Protein AF-0000000082347746 (afdb_homodimer)

Structure (mmCIF, N/CA/C/O backbone):
data_AF-0000000082347746-model_v1
#
loop_
_entity.id
_entity.type
_entity.pdbx_description
1 polymer 'Isoprenoid synthase domain-containing protein'
#
loop_
_atom_site.group_PDB
_atom_site.id
_atom_site.type_symbol
_atom_site.label_atom_id
_atom_site.label_alt_id
_atom_site.label_comp_id
_atom_site.label_asym_id
_atom_site.label_entity_id
_atom_site.label_seq_id
_atom_site.pdbx_PDB_ins_code
_atom_site.Cartn_x
_atom_site.Cartn_y
_atom_site.Cartn_z
_atom_site.occupancy
_atom_site.B_iso_or_equiv
_atom_site.auth_seq_id
_atom_site.auth_comp_id
_atom_site.auth_asym_id
_atom_site.auth_atom_id
_atom_site.pdbx_PDB_model_num
ATOM 1 N N . MET A 1 1 ? -2.406 -14.945 17.891 1 21.2 1 MET A N 1
ATOM 2 C CA . MET A 1 1 ? -2.887 -13.891 17 1 21.2 1 MET A CA 1
ATOM 3 C C . MET A 1 1 ? -2.102 -12.602 17.219 1 21.2 1 MET A C 1
ATOM 5 O O . MET A 1 1 ? -2.326 -11.891 18.188 1 21.2 1 MET A O 1
ATOM 9 N N . SER A 1 2 ? -0.888 -12.398 16.984 1 25.59 2 SER A N 1
ATOM 10 C CA . SER A 1 2 ? -0.07 -11.281 17.469 1 25.59 2 SER A CA 1
ATOM 11 C C . SER A 1 2 ? -0.588 -9.953 16.922 1 25.59 2 SER A C 1
ATOM 13 O O . SER A 1 2 ? -0.796 -9.797 15.727 1 25.59 2 SER A O 1
ATOM 15 N N . THR A 1 3 ? -1.236 -9.125 17.578 1 33.69 3 THR A N 1
ATOM 16 C CA . THR A 1 3 ? -1.938 -7.855 17.422 1 33.69 3 THR A CA 1
ATOM 17 C C . THR A 1 3 ? -0.976 -6.754 16.984 1 33.69 3 THR A C 1
ATOM 19 O O . THR A 1 3 ? 0.064 -6.543 17.609 1 33.69 3 THR A O 1
ATOM 22 N N . THR A 1 4 ? -0.526 -6.637 15.734 1 43.47 4 THR A N 1
ATOM 23 C CA . THR A 1 4 ? 0.206 -5.477 15.242 1 43.47 4 THR A CA 1
ATOM 24 C C . THR A 1 4 ? -0.078 -4.254 16.109 1 43.47 4 THR A C 1
ATOM 26 O O . THR A 1 4 ? -1.23 -3.836 16.234 1 43.47 4 THR A O 1
ATOM 29 N N . THR A 1 5 ? 0.753 -4.137 17.047 1 52.75 5 THR A N 1
ATOM 30 C CA . THR A 1 5 ? 0.535 -3.045 18 1 52.75 5 THR A CA 1
ATOM 31 C C . THR A 1 5 ? 0.355 -1.721 17.266 1 52.75 5 THR A C 1
ATOM 33 O O . THR A 1 5 ? 1.202 -1.335 16.453 1 52.75 5 THR A O 1
ATOM 36 N N . THR A 1 6 ? -0.858 -1.287 16.922 1 69.25 6 THR A N 1
ATOM 37 C CA . THR A 1 6 ? -1.342 -0.029 16.359 1 69.25 6 THR A CA 1
ATOM 38 C C . THR A 1 6 ? -0.886 1.151 17.219 1 69.25 6 THR A C 1
ATOM 40 O O . THR A 1 6 ? -1.222 2.301 16.922 1 69.25 6 THR A O 1
ATOM 43 N N . THR A 1 7 ? 0.119 0.759 18.156 1 83.88 7 THR A N 1
ATOM 44 C CA . THR A 1 7 ? 0.468 1.888 19 1 83.88 7 THR A CA 1
ATOM 45 C C . THR A 1 7 ? 1.763 2.543 18.531 1 83.88 7 THR A C 1
ATOM 47 O O . THR A 1 7 ? 2.699 1.855 18.125 1 83.88 7 THR A O 1
ATOM 50 N N . THR A 1 8 ? 1.89 3.801 18.672 1 92.38 8 THR A N 1
ATOM 51 C CA . THR A 1 8 ? 3.041 4.574 18.219 1 92.38 8 THR A CA 1
ATOM 52 C C . THR A 1 8 ? 4.262 4.289 19.094 1 92.38 8 THR A C 1
ATOM 54 O O . THR A 1 8 ? 4.129 4.066 20.297 1 92.38 8 THR A O 1
ATOM 57 N N . THR A 1 9 ? 5.426 4.23 18.516 1 91.56 9 THR A N 1
ATOM 58 C CA . THR A 1 9 ? 6.688 4.07 19.234 1 91.56 9 THR A CA 1
ATOM 59 C C . THR A 1 9 ? 7.273 5.426 19.609 1 91.56 9 THR A C 1
ATOM 61 O O . THR A 1 9 ? 8.25 5.504 20.359 1 91.56 9 THR A O 1
ATOM 64 N N . LEU A 1 10 ? 6.695 6.504 19.125 1 96.06 10 LEU A N 1
ATOM 65 C CA . LEU A 1 10 ? 7.184 7.855 19.391 1 96.06 10 LEU A CA 1
ATOM 66 C C . LEU A 1 10 ? 6.723 8.352 20.75 1 96.06 10 LEU A C 1
ATOM 68 O O . LEU A 1 10 ? 5.602 8.062 21.172 1 96.06 10 LEU A O 1
ATOM 72 N N . LEU A 1 11 ? 7.562 9.031 21.391 1 95.94 11 LEU A N 1
ATOM 73 C CA . LEU A 1 11 ? 7.199 9.648 22.672 1 95.94 11 LEU A CA 1
ATOM 74 C C . LEU A 1 11 ? 6.113 10.695 22.484 1 95.94 11 LEU A C 1
ATOM 76 O O . LEU A 1 11 ? 6.207 11.531 21.578 1 95.94 11 LEU A O 1
ATOM 80 N N . THR A 1 12 ? 5.117 10.609 23.312 1 96.75 12 THR A N 1
ATOM 81 C CA . THR A 1 12 ? 4.051 11.609 23.312 1 96.75 12 THR A CA 1
ATOM 82 C C . THR A 1 12 ? 4.098 12.445 24.594 1 96.75 12 THR A C 1
ATOM 84 O O . THR A 1 12 ? 4.242 11.906 25.688 1 96.75 12 THR A O 1
ATOM 87 N N . LYS A 1 13 ? 4.082 13.711 24.422 1 97.56 13 LYS A N 1
ATOM 88 C CA . LYS A 1 13 ? 4.105 14.664 25.531 1 97.56 13 LYS A CA 1
ATOM 89 C C . LYS A 1 13 ? 3.166 15.844 25.25 1 97.56 13 LYS A C 1
ATOM 91 O O . LYS A 1 13 ? 3.012 16.266 24.109 1 97.56 13 LYS A O 1
ATOM 96 N N . CYS A 1 14 ? 2.512 16.328 26.281 1 98.25 14 CYS A N 1
ATOM 97 C CA . CYS A 1 14 ? 1.634 17.484 26.172 1 98.25 14 CYS A CA 1
ATOM 98 C C . CYS A 1 14 ? 2.121 18.625 27.062 1 98.25 14 CYS A C 1
ATOM 100 O O . CYS A 1 14 ? 2.547 18.391 28.203 1 98.25 14 CYS A O 1
ATOM 102 N N . ASN A 1 15 ? 2.109 19.812 26.531 1 98.56 15 ASN A N 1
ATOM 103 C CA . ASN A 1 15 ? 2.477 20.969 27.344 1 98.56 15 ASN A CA 1
ATOM 104 C C . ASN A 1 15 ? 1.616 21.062 28.609 1 98.56 15 ASN 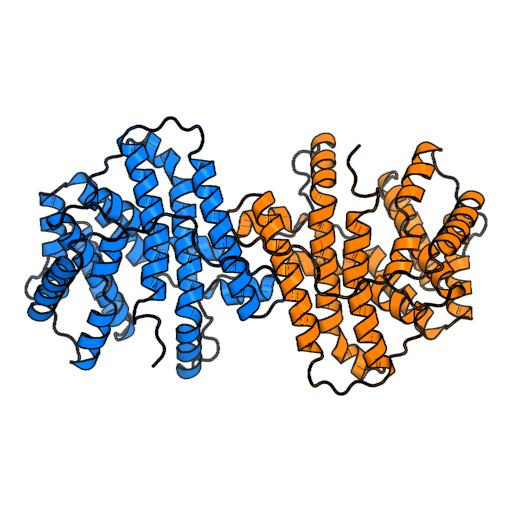A C 1
ATOM 106 O O . ASN A 1 15 ? 0.387 21.031 28.516 1 98.56 15 ASN A O 1
ATOM 110 N N . PRO A 1 16 ? 2.199 21.203 29.734 1 97.62 16 PRO A N 1
ATOM 111 C CA . PRO A 1 16 ? 1.415 21.25 30.969 1 97.62 16 PRO A CA 1
ATOM 112 C C . PRO A 1 16 ? 0.477 22.453 31.031 1 97.62 16 PRO A C 1
ATOM 114 O O . PRO A 1 16 ? -0.492 22.438 31.797 1 97.62 16 PRO A O 1
ATOM 117 N N . LEU A 1 17 ? 0.665 23.406 30.219 1 97.31 17 LEU A N 1
ATOM 118 C CA . LEU A 1 17 ? -0.142 24.625 30.25 1 97.31 17 LEU A CA 1
ATOM 119 C C . LEU A 1 17 ? -1.276 24.547 29.234 1 97.31 17 LEU A C 1
ATOM 121 O O . LEU A 1 17 ? -1.939 25.547 28.953 1 97.31 17 LEU A O 1
ATOM 125 N N . ALA A 1 18 ? -1.561 23.375 28.719 1 97.88 18 ALA A N 1
ATOM 126 C CA . ALA A 1 18 ? -2.564 23.172 27.688 1 97.88 18 ALA A CA 1
ATOM 127 C C . ALA A 1 18 ? -3.93 23.688 28.125 1 97.88 18 ALA A C 1
ATOM 129 O O . ALA A 1 18 ? -4.625 24.359 27.359 1 97.88 18 ALA A O 1
ATOM 130 N N . PRO A 1 19 ? -4.371 23.5 29.391 1 97.38 19 PRO A N 1
ATOM 131 C CA . PRO A 1 19 ? -5.672 24.031 29.812 1 97.38 19 PRO A CA 1
ATOM 132 C C . PRO A 1 19 ? -5.723 25.547 29.797 1 97.38 19 PRO A C 1
ATOM 134 O O . PRO A 1 19 ? -6.715 26.141 29.344 1 97.38 19 PRO A O 1
ATOM 137 N N . GLN A 1 20 ? -4.688 26.141 30.266 1 98.12 20 GLN A N 1
ATOM 138 C CA . GLN A 1 20 ? -4.609 27.609 30.234 1 98.12 20 GLN A CA 1
ATOM 139 C C . GLN A 1 20 ? -4.602 28.125 28.797 1 98.12 20 GLN A C 1
ATOM 141 O O . GLN A 1 20 ? -5.23 29.141 28.5 1 98.12 20 GLN A O 1
ATOM 146 N N . LEU A 1 21 ? -3.842 27.469 27.969 1 98.44 21 LEU A N 1
ATOM 147 C CA . LEU A 1 21 ? -3.787 27.828 26.547 1 98.44 21 LEU A CA 1
ATOM 148 C C . LEU A 1 21 ? -5.18 27.797 25.938 1 98.44 21 LEU A C 1
ATOM 150 O O . LEU A 1 21 ? -5.578 28.734 25.234 1 98.44 21 LEU A O 1
ATOM 154 N N . THR A 1 22 ? -5.93 26.75 26.156 1 98 22 THR A N 1
ATOM 155 C CA . THR A 1 22 ? -7.27 26.562 25.609 1 98 22 THR A CA 1
ATOM 156 C C . THR A 1 22 ? -8.203 27.672 26.094 1 98 22 THR A C 1
ATOM 158 O O . THR A 1 22 ? -8.93 28.266 25.297 1 98 22 THR A O 1
ATOM 161 N N . GLU A 1 23 ? -8.141 27.953 27.312 1 97.75 23 GLU A N 1
ATOM 162 C CA . GLU A 1 23 ? -8.984 29 27.891 1 97.75 23 GLU A CA 1
ATOM 163 C C . GLU A 1 23 ? -8.68 30.359 27.266 1 97.75 23 GLU A C 1
ATOM 165 O O . GLU A 1 23 ? -9.602 31.094 26.891 1 97.75 23 GLU A O 1
ATOM 170 N N . THR A 1 24 ? -7.418 30.641 27.172 1 97.94 24 THR A N 1
ATOM 171 C CA . THR A 1 24 ? -6.992 31.938 26.641 1 97.94 24 THR A CA 1
ATOM 172 C C . THR A 1 24 ? -7.453 32.094 25.188 1 97.94 24 THR A C 1
ATOM 174 O O . THR A 1 24 ? -8.039 33.125 24.828 1 97.94 24 THR A O 1
ATOM 177 N N . VAL A 1 25 ? -7.238 31.125 24.375 1 98.19 25 VAL A N 1
ATOM 178 C CA . VAL A 1 25 ? -7.539 31.188 22.953 1 98.19 25 VAL A CA 1
ATOM 179 C C . VAL A 1 25 ? -9.047 31.203 22.734 1 98.19 25 VAL A C 1
ATOM 181 O O . VAL A 1 25 ? -9.57 32 21.953 1 98.19 25 VAL A O 1
ATOM 184 N N . HIS A 1 26 ? -9.789 30.391 23.469 1 97.56 26 HIS A N 1
ATOM 185 C CA . HIS A 1 26 ? -11.242 30.312 23.312 1 97.56 26 HIS A CA 1
ATOM 186 C C . HIS A 1 26 ? -11.914 31.594 23.766 1 97.56 26 HIS A C 1
ATOM 188 O O . HIS A 1 26 ? -12.883 32.062 23.156 1 97.56 26 HIS A O 1
ATOM 194 N N . THR A 1 27 ? -11.438 32.125 24.828 1 97.88 27 THR A N 1
ATOM 195 C CA . THR A 1 27 ? -12 33.375 25.328 1 97.88 27 THR A CA 1
ATOM 196 C C . THR A 1 27 ? -11.828 34.5 24.297 1 97.88 27 THR A C 1
ATOM 198 O O . THR A 1 27 ? -12.758 35.25 24.047 1 97.88 27 THR A O 1
ATOM 201 N N . TYR A 1 28 ? -10.688 34.594 23.781 1 97.81 28 TYR A N 1
ATOM 202 C CA . TYR A 1 28 ? -10.438 35.625 22.781 1 97.81 28 TYR A CA 1
ATOM 203 C C . TYR A 1 28 ? -11.352 35.406 21.562 1 97.81 28 TYR A C 1
ATOM 205 O O . TYR A 1 28 ? -11.93 36.375 21.062 1 97.81 28 TYR A O 1
ATOM 213 N N . LEU A 1 29 ? -11.469 34.188 21.078 1 97.25 29 LEU A N 1
ATOM 214 C CA . LEU A 1 29 ? -12.297 33.906 19.906 1 97.25 29 LEU A CA 1
ATOM 215 C C . LEU A 1 29 ? -13.766 34.188 20.203 1 97.25 29 LEU A C 1
ATOM 217 O O . LEU A 1 29 ? -14.484 34.719 19.344 1 97.25 29 LEU A O 1
ATOM 221 N N . ASP A 1 30 ? -14.133 33.812 21.344 1 96 30 ASP A N 1
ATOM 222 C CA . ASP A 1 30 ? -15.523 34.031 21.734 1 96 30 ASP A CA 1
ATOM 223 C C . ASP A 1 30 ? -15.875 35.5 21.734 1 96 30 ASP A C 1
ATOM 225 O O . ASP A 1 30 ? -17 35.875 21.375 1 96 30 ASP A O 1
ATOM 229 N N . LYS A 1 31 ? -14.953 36.344 22.031 1 96.25 31 LYS A N 1
ATOM 230 C CA . LYS A 1 31 ? -15.156 37.781 22.094 1 96.25 31 LYS A CA 1
ATOM 231 C C . LYS A 1 31 ? -15.047 38.406 20.719 1 96.25 31 LYS A C 1
ATOM 233 O O . LYS A 1 31 ? -15.648 39.438 20.453 1 96.25 31 LYS A O 1
ATOM 238 N N . THR A 1 32 ? -14.305 37.844 19.922 1 96.12 32 THR A N 1
ATOM 239 C CA . THR A 1 32 ? -13.922 38.5 18.688 1 96.12 32 THR A CA 1
ATOM 240 C C . THR A 1 32 ? -14.703 37.969 17.5 1 96.12 32 THR A C 1
ATOM 242 O O . THR A 1 32 ? -15.07 38.688 16.578 1 96.12 32 THR A O 1
ATOM 245 N N . TRP A 1 33 ? -14.961 36.625 17.438 1 93.19 33 TRP A N 1
ATOM 246 C CA . TRP A 1 33 ? -15.625 35.969 16.328 1 93.19 33 TRP A CA 1
ATOM 247 C C . TRP A 1 33 ? -17.109 35.75 16.625 1 93.19 33 TRP A C 1
ATOM 249 O O . TRP A 1 33 ? -17.469 35.375 17.734 1 93.19 33 TRP A O 1
ATOM 259 N N . SER A 1 34 ? -17.891 36.031 15.578 1 90.38 34 SER A N 1
ATOM 260 C CA . SER A 1 34 ? -19.328 35.781 15.703 1 90.38 34 SER A CA 1
ATOM 261 C C . SER A 1 34 ? -19.688 34.438 15.078 1 90.38 34 SER A C 1
ATOM 263 O O . SER A 1 34 ? -19.953 34.344 13.875 1 90.38 34 SER A O 1
ATOM 265 N N . PHE A 1 35 ? -19.781 33.438 15.898 1 89.94 35 PHE A N 1
ATOM 266 C CA . PHE A 1 35 ? -20.203 32.094 15.438 1 89.94 35 PHE A CA 1
ATOM 267 C C . PHE A 1 35 ? -21.672 32.125 14.984 1 89.94 35 PHE A C 1
ATOM 269 O O . PHE A 1 35 ? -22.484 32.875 15.547 1 89.94 35 PHE A O 1
ATOM 276 N N . SER A 1 36 ? -22 31.359 14.023 1 86.5 36 SER A N 1
ATOM 277 C CA . SER A 1 36 ? -23.328 31.359 13.422 1 86.5 36 SER A CA 1
ATOM 278 C C . SER A 1 36 ? -24.391 30.875 14.398 1 86.5 36 SER A C 1
ATOM 280 O O . SER A 1 36 ? -25.562 31.234 14.281 1 86.5 36 SER A O 1
ATOM 282 N N . SER A 1 37 ? -23.953 29.984 15.32 1 89.81 37 SER A N 1
ATOM 283 C CA . SER A 1 37 ? -24.859 29.469 16.344 1 89.81 37 SER A CA 1
ATOM 284 C C . SER A 1 37 ? -24.094 29.016 17.578 1 89.81 37 SER A C 1
ATOM 286 O O . SER A 1 37 ? -22.891 28.781 17.516 1 89.81 37 SER A O 1
ATOM 288 N N . ALA A 1 38 ? -24.781 28.906 18.625 1 92.38 38 ALA A N 1
ATOM 289 C CA . ALA A 1 38 ? -24.188 28.406 19.859 1 92.38 38 ALA A CA 1
ATOM 290 C C . ALA A 1 38 ? -23.719 26.969 19.703 1 92.38 38 ALA A C 1
ATOM 292 O O . ALA A 1 38 ? -22.703 26.578 20.266 1 92.38 38 ALA A O 1
ATOM 293 N N . ASN A 1 39 ? -24.5 26.281 18.938 1 89.94 39 ASN A N 1
ATOM 294 C CA . ASN A 1 39 ? -24.141 24.891 18.688 1 89.94 39 ASN A CA 1
ATOM 295 C C . ASN A 1 39 ? -22.859 24.766 17.891 1 89.94 39 ASN A C 1
ATOM 297 O O . ASN A 1 39 ? -22.016 23.922 18.188 1 89.94 39 ASN A O 1
ATOM 301 N N . TYR A 1 40 ? -22.781 25.562 16.984 1 87.75 40 TYR A N 1
ATOM 302 C CA . TYR A 1 40 ? -21.562 25.547 16.172 1 87.75 40 TYR A CA 1
ATOM 303 C C . TYR A 1 40 ? -20.359 25.969 16.984 1 87.75 40 TYR A C 1
ATOM 305 O O . TYR A 1 40 ? -19.266 25.391 16.844 1 87.75 40 TYR A O 1
ATOM 313 N N . LYS A 1 41 ? -20.562 27 17.75 1 92.56 41 LYS A N 1
ATOM 314 C CA . LYS A 1 41 ? -19.484 27.453 18.641 1 92.56 41 LYS A CA 1
ATOM 315 C C . LYS A 1 41 ? -19 26.328 19.547 1 92.56 41 LYS A C 1
ATOM 317 O O . LYS A 1 41 ? -17.797 26.078 19.641 1 92.56 41 LYS A O 1
ATOM 322 N N . SER A 1 42 ? -19.922 25.719 20.125 1 92.94 42 SER A N 1
ATOM 323 C CA . SER A 1 42 ? -19.594 24.625 21.047 1 92.94 42 SER A CA 1
ATOM 324 C C . SER A 1 42 ? -18.875 23.5 20.312 1 92.94 42 SER A C 1
ATOM 326 O O . SER A 1 42 ? -17.891 22.953 20.828 1 92.94 42 SER A O 1
ATOM 328 N N . ALA A 1 43 ? -19.312 23.156 19.188 1 90.25 43 ALA A N 1
ATOM 329 C CA . ALA A 1 43 ? -18.688 22.094 18.391 1 90.25 43 ALA A CA 1
ATOM 330 C C . ALA A 1 43 ? -17.266 22.469 18 1 90.25 43 ALA A C 1
ATOM 332 O O . ALA A 1 43 ? -16.359 21.625 18.031 1 90.25 43 ALA A O 1
ATOM 333 N N . PHE A 1 44 ? -17.125 23.688 17.625 1 92.69 44 PHE A N 1
ATOM 334 C CA . PHE A 1 44 ? -15.805 24.156 17.234 1 92.69 44 PHE A CA 1
ATOM 335 C C . PHE A 1 44 ? -14.836 24.094 18.406 1 92.69 44 PHE A C 1
ATOM 337 O O . PHE A 1 44 ? -13.711 23.625 18.266 1 92.69 44 PHE A O 1
ATOM 344 N N . PHE A 1 45 ? -15.219 24.578 19.516 1 95.12 45 PHE A N 1
ATOM 345 C CA . PHE A 1 45 ? -14.367 24.609 20.703 1 95.12 45 PHE A CA 1
ATOM 346 C C . PHE A 1 45 ? -14.055 23.188 21.156 1 95.12 45 PHE A C 1
ATOM 348 O O . PHE A 1 45 ? -12.969 22.922 21.672 1 95.12 45 PHE A O 1
ATOM 355 N N . GLU A 1 46 ? -14.891 22.312 20.922 1 93.62 46 GLU A N 1
ATOM 356 C CA . GLU A 1 46 ? -14.703 20.922 21.328 1 93.62 46 GLU A CA 1
ATOM 357 C C . GLU A 1 46 ? -13.633 20.234 20.484 1 93.62 46 GLU A C 1
ATOM 359 O O . GLU A 1 46 ? -13.047 19.234 20.906 1 93.62 46 GLU A O 1
ATOM 364 N N . MET A 1 47 ? -13.398 20.75 19.359 1 93.62 47 MET A N 1
ATOM 365 C CA . MET A 1 47 ? -12.305 20.219 18.562 1 93.62 47 MET A CA 1
ATOM 366 C C . MET A 1 47 ? -10.969 20.391 19.266 1 93.62 47 MET A C 1
ATOM 368 O O . MET A 1 47 ? -10.031 19.625 19.031 1 93.62 47 MET A O 1
ATOM 372 N N . ASP A 1 48 ? -10.812 21.469 20.016 1 95.19 48 ASP A N 1
ATOM 373 C CA . ASP A 1 48 ? -9.695 21.719 20.922 1 95.19 48 ASP A CA 1
ATOM 374 C C . ASP A 1 48 ? -8.383 21.828 20.156 1 95.19 48 ASP A C 1
ATOM 376 O O . ASP A 1 48 ? -7.41 21.141 20.484 1 95.19 48 ASP A O 1
ATOM 380 N N . PHE A 1 49 ? -8.281 22.766 19.219 1 96.88 49 PHE A N 1
ATOM 381 C CA . PHE A 1 49 ? -7.082 23.016 18.422 1 96.88 49 PHE A CA 1
ATOM 382 C C . PHE A 1 49 ? -5.93 23.469 19.312 1 96.88 49 PHE A C 1
ATOM 384 O O . PHE A 1 49 ? -4.773 23.125 19.062 1 96.88 49 PHE A O 1
ATOM 391 N N . PRO A 1 50 ? -6.207 24.203 20.359 1 98 50 PRO A N 1
ATOM 392 C CA . PRO A 1 50 ? -5.094 24.578 21.219 1 98 50 PRO A CA 1
ATOM 393 C C . PRO A 1 50 ? -4.387 23.359 21.828 1 98 50 PRO A C 1
ATOM 395 O O . PRO A 1 50 ? -3.158 23.359 21.953 1 98 50 PRO A O 1
ATOM 398 N N . ARG A 1 51 ? -5.133 22.359 22.156 1 97.69 51 ARG A N 1
ATOM 399 C CA . ARG A 1 51 ? -4.512 21.141 22.672 1 97.69 51 ARG A CA 1
ATOM 400 C C . ARG A 1 51 ? -3.643 20.469 21.609 1 97.69 51 ARG A C 1
ATOM 402 O O . ARG A 1 51 ? -2.602 19.891 21.922 1 97.69 51 ARG A O 1
ATOM 409 N N . LEU A 1 52 ? -4.07 20.531 20.406 1 98.12 52 LEU A N 1
ATOM 410 C CA . LEU A 1 52 ? -3.246 20.016 19.328 1 98.12 52 LEU A CA 1
ATOM 411 C C . LEU A 1 52 ? -1.856 20.656 19.359 1 98.12 52 LEU A C 1
ATOM 413 O O . LEU A 1 52 ? -0.849 19.938 19.281 1 98.12 52 LEU A O 1
ATOM 417 N N . LEU A 1 53 ? -1.799 21.969 19.5 1 98.38 53 LEU A N 1
ATOM 418 C CA . LEU A 1 53 ? -0.511 22.656 19.5 1 98.38 53 LEU A CA 1
ATOM 419 C C . LEU A 1 53 ? 0.28 22.312 20.766 1 98.38 53 LEU A C 1
ATOM 421 O O . LEU A 1 53 ? 1.511 22.25 20.719 1 98.38 53 LEU A O 1
ATOM 425 N N . ALA A 1 54 ? -0.45 22.125 21.844 1 98.62 54 ALA A N 1
ATOM 426 C CA . ALA A 1 54 ? 0.222 21.734 23.078 1 98.62 54 ALA A CA 1
ATOM 427 C C . ALA A 1 54 ? 0.864 20.359 22.953 1 98.62 54 ALA A C 1
ATOM 429 O O . ALA A 1 54 ? 1.861 20.062 23.609 1 98.62 54 ALA A O 1
ATOM 430 N N . LEU A 1 55 ? 0.311 19.547 22.109 1 98.62 55 LEU A N 1
ATOM 431 C CA . LEU A 1 55 ? 0.863 18.234 21.844 1 98.62 55 LEU A CA 1
ATOM 432 C C . LEU A 1 55 ? 2.01 18.312 20.844 1 98.62 55 LEU A C 1
ATOM 434 O O . LEU A 1 55 ? 2.982 17.562 20.938 1 98.62 55 LEU A O 1
ATOM 438 N N . PHE A 1 56 ? 1.89 19.25 19.891 1 98.69 56 PHE A N 1
ATOM 439 C CA . PHE A 1 56 ? 2.941 19.453 18.891 1 98.69 56 PHE A CA 1
ATOM 440 C C . PHE A 1 56 ? 4.188 20.047 19.547 1 98.69 56 PHE A C 1
ATOM 442 O O . PHE A 1 56 ? 5.312 19.672 19.188 1 98.69 56 PHE A O 1
ATOM 449 N N . CYS A 1 57 ? 3.975 20.938 20.516 1 98.62 57 CYS A N 1
ATOM 450 C CA . CYS A 1 57 ? 5.055 21.688 21.156 1 98.62 57 CYS A CA 1
ATOM 451 C C . CYS A 1 57 ? 4.973 21.562 22.672 1 98.62 57 CYS A C 1
ATOM 453 O O . CYS A 1 57 ? 4.75 22.562 23.375 1 98.62 57 CYS A O 1
ATOM 455 N N . PRO 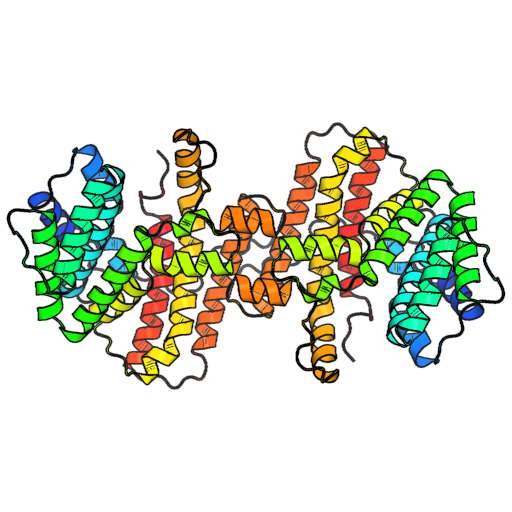A 1 58 ? 5.312 20.406 23.156 1 98.5 58 PRO A N 1
ATOM 456 C CA . PRO A 1 58 ? 5.121 20.172 24.578 1 98.5 58 PRO A CA 1
ATOM 457 C C . PRO A 1 58 ? 6.047 21.016 25.453 1 98.5 58 PRO A C 1
ATOM 459 O O . PRO A 1 58 ? 5.82 21.156 26.656 1 98.5 58 PRO A O 1
ATOM 462 N N . GLU A 1 59 ? 7 21.609 24.844 1 96.5 59 GLU A N 1
ATOM 463 C CA . GLU A 1 59 ? 7.961 22.375 25.625 1 96.5 59 GLU A CA 1
ATOM 464 C C . GLU A 1 59 ? 7.941 23.844 25.25 1 96.5 59 GLU A C 1
ATOM 466 O O . GLU A 1 59 ? 8.781 24.625 25.703 1 96.5 59 GLU A O 1
ATOM 471 N N . GLY A 1 60 ? 7.031 24.266 24.391 1 97.25 60 GLY A N 1
ATOM 472 C CA . GLY A 1 60 ? 6.977 25.641 23.891 1 97.25 60 GLY A CA 1
ATOM 473 C C . GLY A 1 60 ? 6.5 26.625 24.938 1 97.25 60 GLY A C 1
ATOM 474 O O . GLY A 1 60 ? 5.688 26.297 25.797 1 97.25 60 GLY A O 1
ATOM 475 N N . PRO A 1 61 ? 7.027 27.812 24.875 1 97.06 61 PRO A N 1
ATOM 476 C CA . PRO A 1 61 ? 6.535 28.844 25.797 1 97.06 61 PRO A CA 1
ATOM 477 C C . PRO A 1 61 ? 5.094 29.25 25.5 1 97.06 61 PRO A C 1
ATOM 479 O O . PRO A 1 61 ? 4.672 29.266 24.344 1 97.06 61 PRO A O 1
ATOM 482 N N . LEU A 1 62 ? 4.363 29.656 26.516 1 96.75 62 LEU A N 1
ATOM 483 C CA . LEU A 1 62 ? 2.928 29.906 26.438 1 96.75 62 LEU A CA 1
ATOM 484 C C . LEU A 1 62 ? 2.613 31.016 25.453 1 96.75 62 LEU A C 1
ATOM 486 O O . LEU A 1 62 ? 1.639 30.922 24.688 1 96.75 62 LEU A O 1
ATOM 490 N N . ASP A 1 63 ? 3.379 32.062 25.484 1 95.81 63 ASP A N 1
ATOM 491 C CA . ASP A 1 63 ? 3.072 33.219 24.625 1 95.81 63 ASP A CA 1
ATOM 492 C C . ASP A 1 63 ? 3.139 32.844 23.156 1 95.81 63 ASP A C 1
ATOM 494 O O . ASP A 1 63 ? 2.283 33.25 22.359 1 95.81 63 ASP A O 1
ATOM 498 N N . ARG A 1 64 ? 4.102 32 22.75 1 97.88 64 ARG A N 1
ATOM 499 C CA . ARG A 1 64 ? 4.215 31.547 21.359 1 97.88 64 ARG A CA 1
ATOM 500 C C . ARG A 1 64 ? 3.16 30.484 21.047 1 97.88 64 ARG A C 1
ATOM 502 O O . ARG A 1 64 ? 2.637 30.453 19.922 1 97.88 64 ARG A O 1
ATOM 509 N N . LEU A 1 65 ? 2.854 29.672 22 1 98.62 65 LEU A N 1
ATOM 510 C CA . LEU A 1 65 ? 1.781 28.703 21.828 1 98.62 65 LEU A CA 1
ATOM 511 C C . LEU A 1 65 ? 0.453 29.391 21.562 1 98.62 65 LEU A C 1
ATOM 513 O O . LEU A 1 65 ? -0.341 28.922 20.734 1 98.62 65 LEU A O 1
ATOM 517 N N . GLU A 1 66 ? 0.217 30.5 22.234 1 98.19 66 GLU A N 1
ATOM 518 C CA . GLU A 1 66 ? -1.047 31.203 22.094 1 98.19 66 GLU A CA 1
ATOM 519 C C . GLU A 1 66 ? -1.231 31.719 20.672 1 98.19 66 GLU A C 1
ATOM 521 O O . GLU A 1 66 ? -2.291 31.531 20.062 1 98.19 66 GLU A O 1
ATOM 526 N N . SER A 1 67 ? -0.197 32.406 20.156 1 98.06 67 SER A N 1
ATOM 527 C CA . SER A 1 67 ? -0.292 32.938 18.781 1 98.06 67 SER A CA 1
ATOM 528 C C . SER A 1 67 ? -0.422 31.781 17.781 1 98.06 67 SER A C 1
ATOM 530 O O . SER A 1 67 ? -1.198 31.891 16.828 1 98.06 67 SER A O 1
ATOM 532 N N . ALA A 1 68 ? 0.324 30.719 18.016 1 98.56 68 ALA A N 1
ATOM 533 C CA . ALA A 1 68 ? 0.281 29.578 17.109 1 98.56 68 ALA A CA 1
ATOM 534 C C . ALA A 1 68 ? -1.085 28.891 17.156 1 98.56 68 ALA A C 1
ATOM 536 O O . ALA A 1 68 ? -1.652 28.562 16.109 1 98.56 68 ALA A O 1
ATOM 537 N N . ALA A 1 69 ? -1.587 28.688 18.328 1 98.56 69 ALA A N 1
ATOM 538 C CA . ALA A 1 69 ? -2.889 28.047 18.484 1 98.56 69 ALA A CA 1
ATOM 539 C C . ALA A 1 69 ? -3.998 28.875 17.859 1 98.56 69 ALA A C 1
ATOM 541 O O . ALA A 1 69 ? -4.922 28.344 17.25 1 98.56 69 ALA A O 1
ATOM 542 N N . LEU A 1 70 ? -3.928 30.172 18.078 1 98.19 70 LEU A N 1
ATOM 543 C CA . LEU A 1 70 ? -4.91 31.062 17.469 1 98.19 70 LEU A CA 1
ATOM 544 C C . LEU A 1 70 ? -4.871 30.969 15.945 1 98.19 70 LEU A C 1
ATOM 546 O O . LEU A 1 70 ? -5.914 31.016 15.289 1 98.19 70 LEU A O 1
ATOM 550 N N . PHE A 1 71 ? -3.682 30.875 15.414 1 98.12 71 PHE A N 1
ATOM 551 C CA . PHE A 1 71 ? -3.543 30.734 13.969 1 98.12 71 PHE A CA 1
ATOM 552 C C . PHE A 1 71 ? -4.195 29.438 13.484 1 98.12 71 PHE A C 1
ATOM 554 O O . PHE A 1 71 ? -4.926 29.438 12.492 1 98.12 71 PHE A O 1
ATOM 561 N N . VAL A 1 72 ? -3.979 28.344 14.172 1 97.62 72 VAL A N 1
ATOM 562 C CA . VAL A 1 72 ? -4.578 27.078 13.812 1 97.62 72 VAL A CA 1
ATOM 563 C C . VAL A 1 72 ? -6.102 27.172 13.906 1 97.62 72 VAL A C 1
ATOM 565 O O . VAL A 1 72 ? -6.82 26.688 13.031 1 97.62 72 VAL A O 1
ATOM 568 N N . CYS A 1 73 ? -6.605 27.828 14.922 1 96.75 73 CYS A N 1
ATOM 569 C CA . CYS A 1 73 ? -8.047 28.031 15.055 1 96.75 73 CYS A CA 1
ATOM 570 C C . CYS A 1 73 ? -8.594 28.828 13.883 1 96.75 73 CYS A C 1
ATOM 572 O O . CYS A 1 73 ? -9.672 28.531 13.375 1 96.75 73 CYS A O 1
ATOM 574 N N . LEU A 1 74 ? -7.859 29.828 13.523 1 95.5 74 LEU A N 1
ATOM 575 C CA . LEU A 1 74 ? -8.289 30.656 12.398 1 95.5 74 LEU A CA 1
ATOM 576 C C . LEU A 1 74 ? -8.406 29.812 11.133 1 95.5 74 LEU A C 1
ATOM 578 O O . LEU A 1 74 ? -9.352 29.969 10.359 1 95.5 74 LEU A O 1
ATOM 582 N N . THR A 1 75 ? -7.406 28.922 10.898 1 93.06 75 THR A N 1
ATOM 583 C CA . THR A 1 75 ? -7.484 28.047 9.727 1 93.06 75 THR A CA 1
ATOM 584 C C . THR A 1 75 ? -8.711 27.156 9.797 1 93.06 75 THR A C 1
ATOM 586 O O . THR A 1 75 ? -9.344 26.859 8.773 1 93.06 75 THR A O 1
ATOM 589 N N . GLY A 1 76 ? -9.062 26.719 10.977 1 90.69 76 GLY A N 1
ATOM 590 C CA . GLY A 1 76 ? -10.273 25.938 11.172 1 90.69 76 GLY A CA 1
ATOM 591 C C . GLY A 1 76 ? -11.547 26.719 10.875 1 90.69 76 GLY A C 1
ATOM 592 O O . GLY A 1 76 ? -12.461 26.203 10.234 1 90.69 76 GLY A O 1
ATOM 593 N N . ILE A 1 77 ? -11.562 27.891 11.344 1 88.62 77 ILE A N 1
ATOM 594 C CA . ILE A 1 77 ? -12.703 28.766 11.109 1 88.62 77 ILE A CA 1
ATOM 595 C C . ILE A 1 77 ? -12.875 29 9.609 1 88.62 77 ILE A C 1
ATOM 597 O O . ILE A 1 77 ? -13.984 28.906 9.078 1 88.62 77 ILE A O 1
ATOM 601 N N . LEU A 1 78 ? -11.805 29.266 8.961 1 86.31 78 LEU A N 1
ATOM 602 C CA . LEU A 1 78 ? -11.836 29.516 7.523 1 86.31 78 LEU A CA 1
ATOM 603 C C . LEU A 1 78 ? -12.312 28.281 6.762 1 86.31 78 LEU A C 1
ATOM 605 O O . LEU A 1 78 ? -13.102 28.406 5.828 1 86.31 78 LEU A O 1
ATOM 609 N N . ASP A 1 79 ? -11.836 27.141 7.141 1 78.56 79 ASP A N 1
ATOM 610 C CA . ASP A 1 79 ? -12.25 25.891 6.516 1 78.56 79 ASP A CA 1
ATOM 611 C C . ASP A 1 79 ? -13.75 25.672 6.668 1 78.56 79 ASP A C 1
ATOM 613 O O . ASP A 1 79 ? -14.438 25.312 5.703 1 78.56 79 ASP A O 1
ATOM 617 N N . ASP A 1 80 ? -14.25 25.906 7.723 1 75.06 80 ASP A N 1
ATOM 618 C CA . ASP A 1 80 ? -15.664 25.719 8 1 75.06 80 ASP A CA 1
ATOM 619 C C . ASP A 1 80 ? -16.516 26.812 7.348 1 75.06 80 ASP A C 1
ATOM 621 O O . ASP A 1 80 ? -17.578 26.531 6.793 1 75.06 80 ASP A O 1
ATOM 625 N N . ALA A 1 81 ? -15.984 27.984 7.516 1 71.31 81 ALA A N 1
ATOM 626 C CA . ALA A 1 81 ? -16.719 29.109 6.953 1 71.31 81 ALA A CA 1
ATOM 627 C C . ALA A 1 81 ? -16.797 29.016 5.434 1 71.31 81 ALA A C 1
ATOM 629 O O . ALA A 1 81 ? -17.859 29.25 4.848 1 71.31 81 ALA A O 1
ATOM 630 N N . PHE A 1 82 ? -15.703 28.625 4.855 1 70.69 82 PHE A N 1
ATOM 631 C CA . PHE A 1 82 ? -15.656 28.547 3.4 1 70.69 82 PHE A CA 1
ATOM 632 C C . PHE A 1 82 ? -16.578 27.438 2.887 1 70.69 82 PHE A C 1
ATOM 634 O O . PHE A 1 82 ? -17.125 27.547 1.789 1 70.69 82 PHE A O 1
ATOM 641 N N . SER A 1 83 ? -16.75 26.438 3.766 1 68.62 83 SER A N 1
ATOM 642 C CA . SER A 1 83 ? -17.625 25.344 3.352 1 68.62 83 SER A CA 1
ATOM 643 C C . SER A 1 83 ? -19.094 25.781 3.346 1 68.62 83 SER A C 1
ATOM 645 O O . SER A 1 83 ? -19.922 25.156 2.674 1 68.62 83 SER A O 1
ATOM 647 N N . GLN A 1 84 ? -19.375 26.875 4.039 1 69.12 84 GLN A N 1
ATOM 648 C CA . GLN A 1 84 ? -20.75 27.328 4.18 1 69.12 84 GLN A CA 1
ATOM 649 C C . GLN A 1 84 ? -21.016 28.531 3.279 1 69.12 84 GLN A C 1
ATOM 651 O O . GLN A 1 84 ? -22.141 29.031 3.219 1 69.12 84 GLN A O 1
ATOM 656 N N . MET A 1 85 ? -20.016 28.938 2.623 1 71.75 85 MET A N 1
ATOM 657 C CA . MET A 1 85 ? -20.109 30.109 1.766 1 71.75 85 MET A CA 1
ATOM 658 C C . MET A 1 85 ? -20.078 29.719 0.293 1 71.75 85 MET A C 1
ATOM 660 O O . MET A 1 85 ? -19.688 28.609 -0.047 1 71.75 85 MET A O 1
ATOM 664 N N . SER A 1 86 ? -20.641 30.719 -0.404 1 69.88 86 SER A N 1
ATOM 665 C CA . SER A 1 86 ? -20.5 30.5 -1.841 1 69.88 86 SER A CA 1
ATOM 666 C C . SER A 1 86 ? -19.031 30.531 -2.266 1 69.88 86 SER A C 1
ATOM 668 O O . SER A 1 86 ? -18.188 31.125 -1.578 1 69.88 86 SER A O 1
ATOM 670 N N . ILE A 1 87 ? -18.734 29.953 -3.295 1 70.38 87 ILE A N 1
ATOM 671 C CA . ILE A 1 87 ? -17.375 29.844 -3.809 1 70.38 87 ILE A CA 1
ATOM 672 C C . ILE A 1 87 ? -16.812 31.25 -4.098 1 70.38 87 ILE A C 1
ATOM 674 O O . ILE A 1 87 ? -15.719 31.594 -3.658 1 70.38 87 ILE A O 1
ATOM 678 N N . PRO A 1 88 ? -17.609 32.094 -4.703 1 75.12 88 PRO A N 1
ATOM 679 C CA . PRO A 1 88 ? -17.078 33.438 -4.965 1 75.12 88 PRO A CA 1
ATOM 680 C C . PRO A 1 88 ? -16.781 34.219 -3.682 1 75.12 88 PRO A C 1
ATOM 682 O O . PRO A 1 88 ? -15.766 34.906 -3.592 1 75.12 88 PRO A O 1
ATOM 685 N N . ALA A 1 89 ? -17.594 34.094 -2.76 1 77.12 89 ALA A N 1
ATOM 686 C CA . ALA A 1 89 ? -17.422 34.812 -1.497 1 77.12 89 ALA A CA 1
ATOM 687 C C . ALA A 1 89 ? -16.203 34.312 -0.746 1 77.12 89 ALA A C 1
ATOM 689 O O . ALA A 1 89 ? -15.414 35.094 -0.209 1 77.12 89 ALA A O 1
ATOM 690 N N . SER A 1 90 ? -16.172 33.031 -0.732 1 77.5 90 SER A N 1
ATOM 691 C CA . SER A 1 90 ? -15.031 32.438 -0.057 1 77.5 90 SER A CA 1
ATOM 692 C C . SER A 1 90 ? -13.727 32.844 -0.737 1 77.5 90 SER A C 1
ATOM 694 O O . SER A 1 90 ? -12.711 33.062 -0.068 1 77.5 90 SER A O 1
ATOM 696 N N . ARG A 1 91 ? -13.695 32.938 -1.965 1 77.5 91 ARG A N 1
ATOM 697 C CA . ARG A 1 91 ? -12.516 33.312 -2.727 1 77.5 91 ARG A CA 1
ATOM 698 C C . ARG A 1 91 ? -12.102 34.75 -2.422 1 77.5 91 ARG A C 1
ATOM 700 O O . ARG A 1 91 ? -10.906 35.062 -2.354 1 77.5 91 ARG A O 1
ATOM 707 N N . GLU A 1 92 ? -13.062 35.562 -2.369 1 83.69 92 GLU A N 1
ATOM 708 C CA . GLU A 1 92 ? -12.781 36.969 -2.08 1 83.69 92 GLU A CA 1
ATOM 709 C C . GLU A 1 92 ? -12.156 37.156 -0.699 1 83.69 92 GLU A C 1
ATOM 711 O O . GLU A 1 92 ? -11.172 37.875 -0.541 1 83.69 92 GLU A O 1
ATOM 716 N N . ILE A 1 93 ? -12.742 36.531 0.218 1 83.5 93 ILE A N 1
ATOM 717 C CA . ILE A 1 93 ? -12.234 36.594 1.585 1 83.5 93 ILE A CA 1
ATOM 718 C C . ILE A 1 93 ? -10.836 36 1.643 1 83.5 93 ILE A C 1
ATOM 720 O O . ILE A 1 93 ? -9.93 36.562 2.25 1 83.5 93 ILE A O 1
ATOM 724 N N . GLY A 1 94 ? -10.703 34.938 0.982 1 85.62 94 GLY A N 1
ATOM 725 C CA . GLY A 1 94 ? -9.406 34.281 0.929 1 85.62 94 GLY A CA 1
ATOM 726 C C . GLY A 1 94 ? -8.336 35.156 0.293 1 85.62 94 GLY A C 1
ATOM 727 O O . GLY A 1 94 ? -7.207 35.219 0.791 1 85.62 94 GLY A O 1
ATOM 728 N N . ALA A 1 95 ? -8.672 35.75 -0.743 1 87.44 95 ALA A N 1
ATOM 729 C CA . ALA A 1 95 ? -7.727 36.625 -1.438 1 87.44 95 ALA A CA 1
ATOM 730 C C . ALA A 1 95 ? -7.285 37.781 -0.542 1 87.44 95 ALA A C 1
ATOM 732 O O . ALA A 1 95 ? -6.109 38.156 -0.534 1 87.44 95 ALA A O 1
ATOM 733 N N . LYS A 1 96 ? -8.266 38.344 0.084 1 91.56 96 LYS A N 1
ATOM 734 C CA . LYS A 1 96 ? -7.949 39.438 0.99 1 91.56 96 LYS A CA 1
ATOM 735 C C . LYS A 1 96 ? -6.992 38.969 2.088 1 91.56 96 LYS A C 1
ATOM 737 O O . LYS A 1 96 ? -6.016 39.656 2.391 1 91.56 96 LYS A O 1
ATOM 742 N N . LEU A 1 97 ? -7.289 37.906 2.707 1 91.25 97 LEU A N 1
ATOM 743 C CA . LEU A 1 97 ? -6.438 37.375 3.76 1 91.25 97 LEU A CA 1
ATOM 744 C C . LEU A 1 97 ? -5.047 37.031 3.225 1 91.25 97 LEU A C 1
ATOM 746 O O . LEU A 1 97 ? -4.047 37.281 3.902 1 91.25 97 LEU A O 1
ATOM 750 N N . LEU A 1 98 ? -4.953 36.562 2.041 1 90.75 98 LEU A N 1
ATOM 751 C CA . LEU A 1 98 ? -3.682 36.25 1.39 1 90.75 98 LEU A CA 1
ATOM 752 C C . LEU A 1 98 ? -2.854 37.531 1.232 1 90.75 98 LEU A C 1
ATOM 754 O O . LEU A 1 98 ? -1.655 37.531 1.524 1 90.75 98 LEU A O 1
ATOM 758 N N . HIS A 1 99 ? -3.459 38.562 0.82 1 93.5 99 HIS A N 1
ATOM 759 C CA . HIS A 1 99 ? -2.77 39.844 0.618 1 93.5 99 HIS A CA 1
ATOM 760 C C . HIS A 1 99 ? -2.293 40.406 1.943 1 93.5 99 HIS A C 1
ATOM 762 O O . HIS A 1 99 ? -1.238 41.062 2.002 1 93.5 99 HIS A O 1
ATOM 768 N N . ILE A 1 100 ? -3.068 40.219 2.924 1 94.75 100 ILE A N 1
ATOM 769 C CA . ILE A 1 100 ? -2.662 40.656 4.246 1 94.75 100 ILE A CA 1
ATOM 770 C C . ILE A 1 100 ? -1.439 39.875 4.715 1 94.75 100 ILE A C 1
ATOM 772 O O . ILE A 1 100 ? -0.465 40.469 5.195 1 94.75 100 ILE A O 1
ATOM 776 N N . MET A 1 101 ? -1.449 38.625 4.547 1 93.94 101 MET A N 1
ATOM 777 C CA . MET A 1 101 ? -0.331 37.781 4.957 1 93.94 101 MET A CA 1
ATOM 778 C C . MET A 1 101 ? 0.929 38.125 4.172 1 93.94 101 MET A C 1
ATOM 780 O O . MET A 1 101 ? 2.039 38.031 4.699 1 93.94 101 MET A O 1
ATOM 784 N N . GLN A 1 102 ? 0.728 38.562 2.947 1 93.31 102 GLN A N 1
ATOM 785 C CA . GLN A 1 102 ? 1.85 38.906 2.08 1 93.31 102 GLN A CA 1
ATOM 786 C C . GLN A 1 102 ? 2.336 40.344 2.354 1 93.31 102 GLN A C 1
ATOM 788 O O . GLN A 1 102 ? 3.393 40.75 1.86 1 93.31 102 GLN A O 1
ATOM 793 N N . GLY A 1 103 ? 1.59 41.062 3.053 1 91.88 103 GLY A N 1
ATOM 794 C CA . GLY A 1 103 ? 1.957 42.438 3.379 1 91.88 103 GLY A CA 1
ATOM 795 C C . GLY A 1 103 ? 1.569 43.438 2.303 1 91.88 103 GLY A C 1
ATOM 796 O O . GLY A 1 103 ? 2.039 44.562 2.307 1 91.88 103 GLY A O 1
ATOM 797 N N . THR A 1 104 ? 0.653 43.062 1.405 1 93.62 104 THR A N 1
ATOM 798 C CA . THR A 1 104 ? 0.31 43.906 0.275 1 93.62 104 THR A CA 1
ATOM 799 C C . THR A 1 104 ? -1.058 44.562 0.48 1 93.62 104 THR A C 1
ATOM 801 O O . THR A 1 104 ? -1.551 45.281 -0.396 1 93.62 104 THR A O 1
ATOM 804 N N . ALA A 1 105 ? -1.684 44.281 1.57 1 94 105 ALA A N 1
ATOM 805 C CA . ALA A 1 105 ? -2.951 44.906 1.924 1 94 105 ALA A CA 1
ATOM 806 C C . ALA A 1 105 ? -3.035 45.188 3.426 1 94 105 ALA A C 1
ATOM 808 O O . ALA A 1 105 ? -2.443 44.438 4.223 1 94 105 ALA A O 1
ATOM 809 N N . SER A 1 106 ? -3.793 46.188 3.703 1 94.75 106 SER A N 1
ATOM 810 C CA . SER A 1 106 ? -4.051 46.469 5.105 1 94.75 106 SER A CA 1
ATOM 811 C C . SER A 1 106 ? -5.305 45.781 5.605 1 94.75 106 SER A C 1
ATOM 813 O O . SER A 1 106 ? -6.246 45.562 4.84 1 94.75 106 SER A O 1
ATOM 815 N N . ALA A 1 107 ? -5.254 45.469 6.871 1 95.38 107 ALA A N 1
ATOM 816 C CA . ALA A 1 107 ? -6.398 44.812 7.469 1 95.38 107 ALA A CA 1
ATOM 817 C C . ALA A 1 107 ? -7.477 45.812 7.875 1 95.38 107 ALA A C 1
ATOM 819 O O . ALA A 1 107 ? -7.172 46.906 8.32 1 95.38 107 ALA A O 1
ATOM 820 N N . ASP A 1 108 ? -8.719 45.406 7.625 1 95.62 108 ASP A N 1
ATOM 821 C CA . ASP A 1 108 ? -9.867 46.094 8.211 1 95.62 108 ASP A CA 1
ATOM 822 C C . ASP A 1 108 ? -10.203 45.5 9.586 1 95.62 108 ASP A C 1
ATOM 824 O O . ASP A 1 108 ? -10.805 44.438 9.68 1 95.62 108 ASP A O 1
ATOM 828 N N . LEU A 1 109 ? -9.969 46.219 10.625 1 94.81 109 LEU A N 1
ATOM 829 C CA . LEU A 1 109 ? -10.07 45.688 11.984 1 94.81 109 LEU A CA 1
ATOM 830 C C . LEU A 1 109 ? -11.523 45.562 12.414 1 94.81 109 LEU A C 1
ATOM 832 O O . LEU A 1 109 ? -11.828 44.938 13.422 1 94.81 109 LEU A O 1
ATOM 836 N N . SER A 1 110 ? -12.406 46.156 11.617 1 94.81 110 SER A N 1
ATOM 837 C CA . SER A 1 110 ? -13.828 45.938 11.891 1 94.81 110 SER A CA 1
ATOM 838 C C . SER A 1 110 ? -14.281 44.562 11.445 1 94.81 110 SER A C 1
ATOM 840 O O . SER A 1 110 ? -15.32 44.062 11.883 1 94.81 110 SER A O 1
ATOM 842 N N . ASN A 1 111 ? -13.562 43.969 10.531 1 93.62 111 ASN A N 1
ATOM 843 C CA . ASN A 1 111 ? -13.789 42.594 10.133 1 93.62 111 ASN A CA 1
ATOM 844 C C . ASN A 1 111 ? -13.133 41.625 11.094 1 93.62 111 ASN A C 1
ATOM 846 O O . ASN A 1 111 ? -11.906 41.594 11.219 1 93.62 111 ASN A O 1
ATOM 850 N N . PRO A 1 112 ? -13.883 40.812 11.703 1 93.94 112 PRO A N 1
ATOM 851 C CA . PRO A 1 112 ? -13.344 39.938 12.75 1 93.94 112 PRO A CA 1
ATOM 852 C C . PRO A 1 112 ? -12.242 39 12.242 1 93.94 112 PRO A C 1
ATOM 854 O O . PRO A 1 112 ? -11.25 38.781 12.945 1 93.94 112 PRO A O 1
ATOM 857 N N . LEU A 1 113 ? -12.336 38.469 11.07 1 93.12 113 LEU A N 1
ATOM 858 C CA . LEU A 1 113 ? -11.328 37.562 10.516 1 93.12 113 LEU A CA 1
ATOM 859 C C . LEU A 1 113 ? -10 38.312 10.312 1 93.12 113 LEU A C 1
ATOM 861 O O . LEU A 1 113 ? -8.938 37.781 10.641 1 93.12 113 LEU A O 1
ATOM 865 N N . GLU A 1 114 ? -10.055 39.438 9.773 1 95.62 114 GLU A N 1
ATOM 866 C CA . GLU A 1 114 ? -8.859 40.25 9.531 1 95.62 114 GLU A CA 1
ATOM 867 C C . GLU A 1 114 ? -8.234 40.719 10.844 1 95.62 114 GLU A C 1
ATOM 869 O O . GLU A 1 114 ? -7.008 40.781 10.969 1 95.62 114 GLU A O 1
ATOM 874 N N . LYS A 1 115 ? -9.086 41.031 11.781 1 96.81 115 LYS A N 1
ATOM 875 C CA . LYS A 1 115 ? -8.625 41.438 13.109 1 96.81 115 LYS A CA 1
ATOM 876 C C . LYS A 1 115 ? -7.84 40.312 13.781 1 96.81 115 LYS A C 1
ATOM 878 O O . LYS A 1 115 ? -6.766 40.531 14.336 1 96.81 115 LYS A O 1
ATOM 883 N N . ILE A 1 116 ? -8.383 39.125 13.75 1 97 116 ILE A N 1
ATOM 884 C CA . ILE A 1 116 ? -7.727 37.969 14.344 1 97 116 ILE A CA 1
ATOM 885 C C . ILE A 1 116 ? -6.395 37.719 13.641 1 97 116 ILE A C 1
ATOM 887 O O . ILE A 1 116 ? -5.367 37.531 14.289 1 97 116 ILE A O 1
ATOM 891 N N . LEU A 1 117 ? -6.395 37.719 12.328 1 96.81 117 LEU A N 1
ATOM 892 C CA . LEU A 1 117 ? -5.184 37.5 11.555 1 96.81 117 LEU A CA 1
ATOM 893 C C . LEU A 1 117 ? -4.105 38.5 11.891 1 96.81 117 LEU A C 1
ATOM 895 O O . LEU A 1 117 ? -2.939 38.156 12.07 1 96.81 117 LEU A O 1
ATOM 899 N N . MET A 1 118 ? -4.461 39.75 12 1 97.12 118 MET A N 1
ATOM 900 C CA . MET A 1 118 ? -3.492 40.812 12.281 1 97.12 118 MET A CA 1
ATOM 901 C C . MET A 1 118 ? -2.908 40.656 13.68 1 97.12 118 MET A C 1
ATOM 903 O O . MET A 1 118 ? -1.726 40.938 13.898 1 97.12 118 MET A O 1
ATOM 907 N N . LYS A 1 119 ? -3.746 40.312 14.57 1 97.44 119 LYS A N 1
ATOM 908 C CA . LYS A 1 119 ? -3.225 40.062 15.906 1 97.44 119 LYS A CA 1
ATOM 909 C C . LYS A 1 119 ? -2.16 38.969 15.867 1 97.44 119 LYS A C 1
ATOM 911 O O . LYS A 1 119 ? -1.104 39.094 16.484 1 97.44 119 LYS A O 1
ATOM 916 N N . ILE A 1 120 ? -2.457 37.875 15.195 1 98.06 120 ILE A N 1
ATOM 917 C CA . ILE A 1 120 ? -1.547 36.719 15.078 1 98.06 120 ILE A CA 1
ATOM 918 C C . ILE A 1 120 ? -0.224 37.188 14.469 1 98.06 120 ILE A C 1
ATOM 920 O O . ILE A 1 120 ? 0.846 36.938 15.023 1 98.06 120 ILE A O 1
ATOM 924 N N . ILE A 1 121 ? -0.276 37.906 13.359 1 97.81 121 ILE A N 1
ATOM 925 C CA . ILE A 1 121 ? 0.904 38.344 12.633 1 97.81 121 ILE A CA 1
ATOM 926 C C . ILE A 1 121 ? 1.745 39.281 13.516 1 97.81 121 ILE A C 1
ATOM 928 O O . ILE A 1 121 ? 2.959 39.094 13.633 1 97.81 121 ILE A O 1
ATOM 932 N N . ASN A 1 122 ? 1.075 40.188 14.156 1 97.44 122 ASN A N 1
ATOM 933 C CA . ASN A 1 122 ? 1.785 41.156 15.008 1 97.44 122 ASN A CA 1
ATOM 934 C C . ASN A 1 122 ? 2.453 40.469 16.188 1 97.44 122 ASN A C 1
ATOM 936 O O . ASN A 1 122 ? 3.611 40.719 16.516 1 97.44 122 ASN A O 1
ATOM 940 N N . ASP A 1 123 ? 1.712 39.594 16.812 1 97.94 123 ASP A N 1
ATOM 941 C CA . ASP A 1 123 ? 2.268 38.875 17.953 1 97.94 123 ASP A CA 1
ATOM 942 C C . ASP A 1 123 ? 3.475 38.031 17.531 1 97.94 123 ASP A C 1
ATOM 944 O O . ASP A 1 123 ? 4.52 38.062 18.172 1 97.94 123 ASP A O 1
ATOM 948 N N . MET A 1 124 ? 3.365 37.312 16.438 1 98.31 124 MET A N 1
ATOM 949 C CA . MET A 1 124 ? 4.43 36.406 15.992 1 98.31 124 MET A CA 1
ATOM 950 C C . MET A 1 124 ? 5.664 37.188 15.562 1 98.31 124 MET A C 1
ATOM 952 O O . MET A 1 124 ? 6.789 36.812 15.898 1 98.31 124 MET A O 1
ATOM 956 N N . LYS A 1 125 ? 5.449 38.281 14.836 1 97.69 125 LYS A N 1
ATOM 957 C CA . LYS A 1 125 ? 6.586 39.094 14.375 1 97.69 125 LYS A CA 1
ATOM 958 C C . LYS A 1 125 ? 7.309 39.75 15.547 1 97.69 125 LYS A C 1
ATOM 960 O O . LYS A 1 125 ? 8.531 39.906 15.516 1 97.69 125 LYS A O 1
ATOM 965 N N . THR A 1 126 ? 6.531 40.125 16.531 1 97.81 126 THR A N 1
ATOM 966 C CA . THR A 1 126 ? 7.125 40.688 17.734 1 97.81 126 THR A CA 1
ATOM 967 C C . THR A 1 126 ? 7.984 39.656 18.453 1 97.81 126 THR A C 1
ATOM 969 O O . THR A 1 126 ? 9.023 40 19.031 1 97.81 126 THR A O 1
ATOM 972 N N . GLN A 1 127 ? 7.633 38.438 18.438 1 97.06 127 GLN A N 1
ATOM 973 C CA . GLN A 1 127 ? 8.32 37.375 19.141 1 97.06 127 GLN A CA 1
ATOM 974 C C . GLN A 1 127 ? 9.547 36.906 18.359 1 97.06 127 GLN A C 1
ATOM 976 O O . GLN A 1 127 ? 10.609 36.656 18.953 1 97.06 127 GLN A O 1
ATOM 981 N N . ASN A 1 128 ? 9.469 36.719 17.062 1 97.44 128 ASN A N 1
ATOM 982 C CA . ASN A 1 128 ? 10.555 36.375 16.141 1 97.44 128 ASN A CA 1
ATOM 983 C C . ASN A 1 128 ? 10.141 36.594 14.688 1 97.44 128 ASN A C 1
ATOM 985 O O . ASN A 1 128 ? 9.461 35.75 14.086 1 97.44 128 ASN A O 1
ATOM 989 N N . GLU A 1 129 ? 10.617 37.625 14.109 1 97.31 129 GLU A N 1
ATOM 990 C CA . GLU A 1 129 ? 10.164 38.062 12.789 1 97.31 129 GLU A CA 1
ATOM 991 C C . GLU A 1 129 ? 10.531 37.031 11.727 1 97.31 129 GLU A C 1
ATOM 993 O O . GLU A 1 129 ? 9.727 36.719 10.844 1 97.31 129 GLU A O 1
ATOM 998 N N . GLU A 1 130 ? 11.68 36.531 11.797 1 96.88 130 GLU A N 1
ATOM 999 C CA . GLU A 1 130 ? 12.148 35.562 10.797 1 96.88 130 GLU A CA 1
ATOM 1000 C C . GLU A 1 130 ? 11.297 34.312 10.812 1 96.88 130 GLU A C 1
ATOM 1002 O O . GLU A 1 130 ? 10.82 33.844 9.766 1 96.88 130 GLU A O 1
ATOM 1007 N N . LEU A 1 131 ? 11.062 33.75 11.961 1 98.12 131 LEU A N 1
ATOM 1008 C CA . LEU A 1 131 ? 10.281 32.531 12.078 1 98.12 131 LEU A CA 1
ATOM 1009 C C . LEU A 1 131 ? 8.812 32.781 11.758 1 98.12 131 LEU A C 1
ATOM 1011 O O . LEU A 1 131 ? 8.133 31.938 11.188 1 98.12 131 LEU A O 1
ATOM 1015 N N . ALA A 1 132 ? 8.359 34 12.125 1 98.25 132 ALA A N 1
ATOM 1016 C CA . ALA A 1 132 ? 6.988 34.406 11.789 1 98.25 132 ALA A CA 1
ATOM 1017 C C . ALA A 1 132 ? 6.781 34.406 10.273 1 98.25 132 ALA A C 1
ATOM 1019 O O . ALA A 1 132 ? 5.742 33.969 9.781 1 98.25 132 ALA A O 1
ATOM 1020 N N . ASN A 1 133 ? 7.766 34.875 9.578 1 97.19 133 ASN A N 1
ATOM 1021 C CA . ASN A 1 133 ? 7.68 34.938 8.125 1 97.19 133 ASN A CA 1
ATOM 1022 C C . ASN A 1 133 ? 7.625 33.531 7.523 1 97.19 133 ASN A C 1
ATOM 1024 O O . ASN A 1 133 ? 6.938 33.312 6.527 1 97.19 133 ASN A O 1
ATOM 1028 N N . ASP A 1 134 ? 8.305 32.625 8.117 1 97.31 134 ASP A N 1
ATOM 1029 C CA . ASP A 1 134 ? 8.234 31.219 7.664 1 97.31 134 ASP A CA 1
ATOM 1030 C C . ASP A 1 134 ? 6.832 30.656 7.859 1 97.31 134 ASP A C 1
ATOM 1032 O O . ASP A 1 134 ? 6.328 29.922 7.004 1 97.31 134 ASP A O 1
ATOM 1036 N N . VAL A 1 135 ? 6.238 30.969 8.992 1 98.38 135 VAL A N 1
ATOM 1037 C CA . VAL A 1 135 ? 4.895 30.484 9.273 1 98.38 135 VAL A CA 1
ATOM 1038 C C . VAL A 1 135 ? 3.91 31.062 8.258 1 98.38 135 VAL A C 1
ATOM 1040 O O . VAL A 1 135 ? 3.047 30.344 7.75 1 98.38 135 VAL A O 1
ATOM 1043 N N . LEU A 1 136 ? 4.074 32.344 7.961 1 97.5 136 LEU A N 1
ATOM 1044 C CA . LEU A 1 136 ? 3.188 32.969 7.008 1 97.5 136 LEU A CA 1
ATOM 1045 C C . LEU A 1 136 ? 3.33 32.344 5.621 1 97.5 136 LEU A C 1
ATOM 1047 O O . LEU A 1 136 ? 2.332 32.156 4.926 1 97.5 136 LEU A O 1
ATOM 1051 N N . LYS A 1 137 ? 4.531 32.062 5.262 1 95.94 137 LYS A N 1
ATOM 1052 C CA . LYS A 1 137 ? 4.746 31.359 3.996 1 95.94 137 LYS A CA 1
ATOM 1053 C C . LYS A 1 137 ? 4.039 30 3.984 1 95.94 137 LYS A C 1
ATOM 1055 O O . LYS A 1 137 ? 3.428 29.625 2.982 1 95.94 137 LYS A O 1
ATOM 1060 N N . GLY A 1 138 ? 4.141 29.297 5.074 1 96.31 138 GLY A N 1
ATOM 1061 C CA . GLY A 1 138 ? 3.439 28.031 5.203 1 96.31 138 GLY A CA 1
ATOM 1062 C C . GLY A 1 138 ? 1.932 28.172 5.145 1 96.31 138 GLY A C 1
ATOM 1063 O O . GLY A 1 138 ? 1.249 27.359 4.531 1 96.31 138 GLY A O 1
ATOM 1064 N N . ALA A 1 139 ? 1.41 29.219 5.734 1 95.56 139 ALA A N 1
ATOM 1065 C CA . ALA A 1 139 ? -0.028 29.469 5.73 1 95.56 139 ALA A CA 1
ATOM 1066 C C . ALA A 1 139 ? -0.527 29.766 4.316 1 95.56 139 ALA A C 1
ATOM 1068 O O . ALA A 1 139 ? -1.609 29.328 3.928 1 95.56 139 ALA A O 1
ATOM 1069 N N . ILE A 1 140 ? 0.223 30.516 3.58 1 91.88 140 ILE A N 1
ATOM 1070 C CA . ILE A 1 140 ? -0.108 30.828 2.195 1 91.88 140 ILE A CA 1
ATOM 1071 C C . ILE A 1 140 ? -0.15 29.547 1.369 1 91.88 140 ILE A C 1
ATOM 1073 O O . ILE A 1 140 ? -1.081 29.328 0.588 1 91.88 140 ILE A O 1
ATOM 1077 N N . ALA A 1 141 ? 0.801 28.719 1.598 1 91.12 141 ALA A N 1
ATOM 1078 C CA . ALA A 1 141 ? 0.834 27.438 0.888 1 91.12 141 ALA A CA 1
ATOM 1079 C C . ALA A 1 141 ? -0.383 26.594 1.235 1 91.12 141 ALA A C 1
ATOM 1081 O O . ALA A 1 141 ? -0.963 25.938 0.363 1 91.12 141 ALA A O 1
ATOM 1082 N N . LEU A 1 142 ? -0.75 26.562 2.475 1 91.06 142 LEU A N 1
ATOM 1083 C CA . LEU A 1 142 ? -1.926 25.828 2.93 1 91.06 142 LEU A CA 1
ATOM 1084 C C . LEU A 1 142 ? -3.188 26.344 2.246 1 91.06 142 LEU A C 1
ATOM 1086 O O . LEU A 1 142 ? -4.008 25.562 1.77 1 91.06 142 LEU A O 1
ATOM 1090 N N . PHE A 1 143 ? -3.285 27.594 2.209 1 84.56 143 PHE A N 1
ATOM 1091 C CA . PHE A 1 143 ? -4.438 28.219 1.574 1 84.56 143 PHE A CA 1
ATOM 1092 C C . PHE A 1 143 ? -4.52 27.844 0.101 1 84.56 143 PHE A C 1
ATOM 1094 O O . PHE A 1 143 ? -5.594 27.5 -0.397 1 84.56 143 PHE A O 1
ATOM 1101 N N . HIS A 1 144 ? -3.43 27.844 -0.591 1 83.5 144 HIS A N 1
ATOM 1102 C CA . HIS A 1 144 ? -3.396 27.5 -2.008 1 83.5 144 HIS A CA 1
ATOM 1103 C C . HIS A 1 144 ? -3.773 26.047 -2.23 1 83.5 144 HIS A C 1
ATOM 1105 O O . HIS A 1 144 ? -4.52 25.719 -3.16 1 83.5 144 HIS A O 1
ATOM 1111 N N . ALA A 1 145 ? -3.35 25.234 -1.395 1 80.81 145 ALA A N 1
ATOM 1112 C CA . ALA A 1 145 ? -3.629 23.812 -1.533 1 80.81 145 ALA A CA 1
ATOM 1113 C C . ALA A 1 145 ? -5.109 23.516 -1.307 1 80.81 145 ALA A C 1
ATOM 1115 O O . ALA A 1 145 ? -5.699 22.688 -2.01 1 80.81 145 ALA A O 1
ATOM 1116 N N . GLN A 1 146 ? -5.703 24.141 -0.35 1 75.94 146 GLN A N 1
ATOM 1117 C CA . GLN A 1 146 ? -7.09 23.875 0.022 1 75.94 146 GLN A CA 1
ATOM 1118 C C . GLN A 1 146 ? -8.055 24.453 -1.016 1 75.94 146 GLN A C 1
ATOM 1120 O O . GLN A 1 146 ? -9.211 24.031 -1.084 1 75.94 146 GLN A O 1
ATOM 1125 N N . THR A 1 147 ? -7.621 25.312 -1.767 1 71.81 147 THR A N 1
ATOM 1126 C CA . THR A 1 147 ? -8.492 25.922 -2.773 1 71.81 147 THR A CA 1
ATOM 1127 C C . THR A 1 147 ? -8.25 25.281 -4.141 1 71.81 147 THR A C 1
ATOM 1129 O O . THR A 1 147 ? -9 25.531 -5.086 1 71.81 147 THR A O 1
ATOM 1132 N N . SER A 1 148 ? -7.277 24.422 -4.195 1 68.06 148 SER A N 1
ATOM 1133 C CA . SER A 1 148 ? -6.969 23.766 -5.465 1 68.06 148 SER A CA 1
ATOM 1134 C C . SER A 1 148 ? -7.957 22.656 -5.773 1 68.06 148 SER A C 1
ATOM 1136 O O . SER A 1 148 ? -8.414 21.953 -4.863 1 68.06 148 SER A O 1
ATOM 1138 N N . LYS A 1 149 ? -8.477 22.484 -6.969 1 58.81 149 LYS A N 1
ATOM 1139 C CA . LYS A 1 149 ? -9.375 21.453 -7.457 1 58.81 149 LYS A CA 1
ATOM 1140 C C . LYS A 1 149 ? -8.633 20.125 -7.672 1 58.81 149 LYS A C 1
ATOM 1142 O O . LYS A 1 149 ? -9.25 19.109 -7.965 1 58.81 149 LYS A O 1
ATOM 1147 N N . ALA A 1 150 ? -7.387 20.156 -7.684 1 55.56 150 ALA A N 1
ATOM 1148 C CA . ALA A 1 150 ? -6.559 19 -8.016 1 55.56 150 ALA A CA 1
ATOM 1149 C C . ALA A 1 150 ? -6.957 17.781 -7.184 1 55.56 150 ALA A C 1
ATOM 1151 O O . ALA A 1 150 ? -6.711 16.641 -7.586 1 55.56 150 ALA A O 1
ATOM 1152 N N . ARG A 1 151 ? -7.785 17.859 -6.109 1 55.31 151 ARG A N 1
ATOM 1153 C CA . ARG A 1 151 ? -8.172 16.891 -5.09 1 55.31 151 ARG A CA 1
ATOM 1154 C C . ARG A 1 151 ? -8.914 15.703 -5.707 1 55.31 151 ARG A C 1
ATOM 1156 O O . ARG A 1 151 ? -8.781 14.57 -5.25 1 55.31 151 ARG A O 1
ATOM 1163 N N . LEU A 1 152 ? -9.547 16.047 -6.832 1 55.25 152 LEU A N 1
ATOM 1164 C CA . LEU A 1 152 ? -10.602 15.172 -7.34 1 55.25 152 LEU A CA 1
ATOM 1165 C C . LEU A 1 152 ? -10.031 14.148 -8.312 1 55.25 152 LEU A C 1
ATOM 1167 O O . LEU A 1 152 ? -10.719 13.188 -8.688 1 55.25 152 LEU A O 1
ATOM 1171 N N . GLU A 1 153 ? -8.68 14.211 -8.344 1 59.97 153 GLU A N 1
ATOM 1172 C CA . GLU A 1 153 ? -8.32 13.352 -9.469 1 59.97 153 GLU A CA 1
ATOM 1173 C C . GLU A 1 153 ? -7.211 12.375 -9.078 1 59.97 153 GLU A C 1
ATOM 1175 O O . GLU A 1 153 ? -6.754 11.586 -9.906 1 59.97 153 GLU A O 1
ATOM 1180 N N . VAL A 1 154 ? -6.996 12.312 -7.824 1 65.38 154 VAL A N 1
ATOM 1181 C CA . VAL A 1 154 ? -5.781 11.555 -7.547 1 65.38 154 VAL A CA 1
ATOM 1182 C C . VAL A 1 154 ? -6.121 10.07 -7.391 1 65.38 154 VAL A C 1
ATOM 1184 O O . VAL A 1 154 ? -6.969 9.711 -6.57 1 65.38 154 VAL A O 1
ATOM 1187 N N . ALA A 1 155 ? -5.367 9.344 -8.172 1 67.75 155 ALA A N 1
ATOM 1188 C CA . ALA A 1 155 ? -5.676 7.914 -8.219 1 67.75 155 ALA A CA 1
ATOM 1189 C C . ALA A 1 155 ? -4.527 7.086 -7.648 1 67.75 155 ALA A C 1
ATOM 1191 O O . ALA A 1 155 ? -4.719 5.926 -7.277 1 67.75 155 ALA A O 1
ATOM 1192 N N . GLN A 1 156 ? -3.42 7.828 -7.402 1 80.12 156 GLN A N 1
ATOM 1193 C CA . GLN A 1 156 ? -2.27 7.062 -6.941 1 80.12 156 GLN A CA 1
ATOM 1194 C C . GLN A 1 156 ? -1.781 7.566 -5.586 1 80.12 156 GLN A C 1
ATOM 1196 O O . GLN A 1 156 ? -1.826 8.766 -5.309 1 80.12 156 GLN A O 1
ATOM 1201 N N . LEU A 1 157 ? -1.233 6.68 -4.84 1 86.75 157 LEU A N 1
ATOM 1202 C CA . LEU A 1 157 ? -0.904 6.977 -3.449 1 86.75 157 LEU A CA 1
ATOM 1203 C C . LEU A 1 157 ? 0.197 8.031 -3.365 1 86.75 157 LEU A C 1
ATOM 1205 O O . LEU A 1 157 ? 0.149 8.914 -2.51 1 86.75 157 LEU A O 1
ATOM 1209 N N . ASP A 1 158 ? 1.204 7.898 -4.199 1 83.62 158 ASP A N 1
ATOM 1210 C CA . ASP A 1 158 ? 2.295 8.867 -4.141 1 83.62 158 ASP A CA 1
ATOM 1211 C C . ASP A 1 158 ? 1.801 10.273 -4.484 1 83.62 158 ASP A C 1
ATOM 1213 O O . ASP A 1 158 ? 2.152 11.242 -3.807 1 83.62 158 ASP A O 1
ATOM 1217 N N . GLU A 1 159 ? 0.942 10.344 -5.523 1 84.94 159 GLU A N 1
ATOM 1218 C CA . GLU A 1 159 ? 0.345 11.625 -5.887 1 84.94 159 GLU A CA 1
ATOM 1219 C C . GLU A 1 159 ? -0.577 12.141 -4.785 1 84.94 159 GLU A C 1
ATOM 1221 O O . GLU A 1 159 ? -0.62 13.344 -4.512 1 84.94 159 GLU A O 1
ATOM 1226 N N . TYR A 1 160 ? -1.276 11.234 -4.211 1 91.19 160 TYR A N 1
ATOM 1227 C CA . TYR A 1 160 ? -2.176 11.594 -3.119 1 91.19 160 TYR A CA 1
ATOM 1228 C C . TYR A 1 160 ? -1.408 12.227 -1.966 1 91.19 160 TYR A C 1
ATOM 1230 O O . TYR A 1 160 ? -1.796 13.289 -1.462 1 91.19 160 TYR A O 1
ATOM 1238 N N . PHE A 1 161 ? -0.29 11.656 -1.586 1 92.69 161 PHE A N 1
ATOM 1239 C CA . PHE A 1 161 ? 0.481 12.172 -0.459 1 92.69 161 PHE A CA 1
ATOM 1240 C C . PHE A 1 161 ? 1.103 13.523 -0.798 1 92.69 161 PHE A C 1
ATOM 1242 O O . PHE A 1 161 ? 1.243 14.383 0.073 1 92.69 161 PHE A O 1
ATOM 1249 N N . GLY A 1 162 ? 1.476 13.695 -2.064 1 89.38 162 GLY A N 1
ATOM 1250 C CA . GLY A 1 162 ? 1.979 14.992 -2.496 1 89.38 162 GLY A CA 1
ATOM 1251 C C . GLY A 1 162 ? 0.958 16.109 -2.357 1 89.38 162 GLY A C 1
ATOM 1252 O O . GLY A 1 162 ? 1.261 17.172 -1.812 1 89.38 162 GLY A O 1
ATOM 1253 N N . PHE A 1 163 ? -0.165 15.812 -2.811 1 87.5 163 PHE A N 1
ATOM 1254 C CA . PHE A 1 163 ? -1.251 16.781 -2.707 1 87.5 163 PHE A CA 1
ATOM 1255 C C . PHE A 1 163 ? -1.636 17 -1.25 1 87.5 163 PHE A C 1
ATOM 1257 O O . PHE A 1 163 ? -1.779 18.141 -0.812 1 87.5 163 PHE A O 1
ATOM 1264 N N . ARG A 1 164 ? -1.813 15.922 -0.541 1 92.31 164 ARG A N 1
ATOM 1265 C CA . ARG A 1 164 ? -2.301 15.969 0.834 1 92.31 164 ARG A CA 1
ATOM 1266 C C . ARG A 1 164 ? -1.313 16.688 1.74 1 92.31 164 ARG A C 1
ATOM 1268 O O . ARG A 1 164 ? -1.708 17.297 2.742 1 92.31 164 ARG A O 1
ATOM 1275 N N . TYR A 1 165 ? -0.04 16.672 1.356 1 93.75 165 TYR A N 1
ATOM 1276 C CA . TYR A 1 165 ? 0.98 17.391 2.104 1 93.75 165 TYR A CA 1
ATOM 1277 C C . TYR A 1 165 ? 0.62 18.875 2.227 1 93.75 165 TYR A C 1
ATOM 1279 O O . TYR A 1 165 ? 0.698 19.438 3.314 1 93.75 165 TYR A O 1
ATOM 1287 N N . GLY A 1 166 ? 0.221 19.469 1.093 1 89.88 166 GLY A N 1
ATOM 1288 C CA . GLY A 1 166 ? -0.19 20.859 1.108 1 89.88 166 GLY A CA 1
ATOM 1289 C C . GLY A 1 166 ? -1.531 21.078 1.782 1 89.88 166 GLY A C 1
ATOM 1290 O O . GLY A 1 166 ? -1.7 22.031 2.549 1 89.88 166 GLY A O 1
ATOM 1291 N N . ASP A 1 167 ? -2.406 20.141 1.598 1 87.69 167 ASP A N 1
ATOM 1292 C CA . ASP A 1 167 ? -3.789 20.25 2.053 1 87.69 167 ASP A CA 1
ATOM 1293 C C . ASP A 1 167 ? -3.875 20.172 3.574 1 87.69 167 ASP A C 1
ATOM 1295 O O . ASP A 1 167 ? -4.742 20.812 4.184 1 87.69 167 ASP A O 1
ATOM 1299 N N . VAL A 1 168 ? -2.957 19.406 4.145 1 92.5 168 VAL A N 1
ATOM 1300 C CA . VAL A 1 168 ? -3.018 19.234 5.59 1 92.5 168 VAL A CA 1
ATOM 1301 C C . VAL A 1 168 ? -2.127 20.266 6.277 1 92.5 168 VAL A C 1
ATOM 1303 O O . VAL A 1 168 ? -2.113 20.359 7.504 1 92.5 168 VAL A O 1
ATOM 1306 N N . GLY A 1 169 ? -1.386 21 5.477 1 94.94 169 GLY A N 1
ATOM 1307 C CA . GLY A 1 169 ? -0.576 22.062 6.039 1 94.94 169 GLY A CA 1
ATOM 1308 C C . GLY A 1 169 ? 0.821 21.609 6.426 1 94.94 169 GLY A C 1
ATOM 1309 O O . GLY A 1 169 ? 1.346 22.016 7.461 1 94.94 169 GLY A O 1
ATOM 1310 N N . GLY A 1 170 ? 1.418 20.812 5.66 1 96.94 170 GLY A N 1
ATOM 1311 C CA . GLY A 1 170 ? 2.764 20.344 5.961 1 96.94 170 GLY A CA 1
ATOM 1312 C C . GLY A 1 170 ? 3.744 21.484 6.199 1 96.94 170 GLY A C 1
ATOM 1313 O O . GLY A 1 170 ? 4.41 21.531 7.234 1 96.94 170 GLY A O 1
ATOM 1314 N N . GLU A 1 171 ? 3.803 22.422 5.266 1 96.56 171 GLU A N 1
ATOM 1315 C CA . GLU A 1 171 ? 4.707 23.562 5.395 1 96.56 171 GLU A CA 1
ATOM 1316 C C . GLU A 1 171 ? 4.309 24.453 6.566 1 96.56 171 GLU A C 1
ATOM 1318 O O . GLU A 1 171 ? 5.168 24.984 7.262 1 96.56 171 GLU A O 1
ATOM 1323 N N . PHE A 1 172 ? 3.082 24.594 6.773 1 97.75 172 PHE A N 1
ATOM 1324 C CA . PHE A 1 172 ? 2.547 25.453 7.828 1 97.75 172 PHE A CA 1
ATOM 1325 C C . PHE A 1 172 ? 2.926 24.906 9.203 1 97.75 172 PHE A C 1
ATOM 1327 O O . PHE A 1 172 ? 3.516 25.625 10.016 1 97.75 172 PHE A O 1
ATOM 1334 N N . PHE A 1 173 ? 2.721 23.625 9.43 1 98.56 173 PHE A N 1
ATOM 1335 C CA . PHE A 1 173 ? 2.922 23.062 10.758 1 98.56 173 PHE A CA 1
ATOM 1336 C C . PHE A 1 173 ? 4.406 22.891 11.055 1 98.56 173 PHE A C 1
ATOM 1338 O O . PHE A 1 173 ? 4.836 23.062 12.203 1 98.56 173 PHE A O 1
ATOM 1345 N N . THR A 1 174 ? 5.199 22.578 10.023 1 98.5 174 THR A N 1
ATOM 1346 C CA . THR A 1 174 ? 6.633 22.469 10.273 1 98.5 174 THR A CA 1
ATOM 1347 C C . THR A 1 174 ? 7.223 23.828 10.625 1 98.5 174 THR A C 1
ATOM 1349 O O . THR A 1 174 ? 8.086 23.938 11.5 1 98.5 174 THR A O 1
ATOM 1352 N N . ALA A 1 175 ? 6.738 24.875 9.992 1 98.38 175 ALA A N 1
ATOM 1353 C CA . ALA A 1 175 ? 7.176 26.234 10.336 1 98.38 175 ALA A CA 1
ATOM 1354 C C . ALA A 1 175 ? 6.66 26.641 11.711 1 98.38 175 ALA A C 1
ATOM 1356 O O . ALA A 1 175 ? 7.359 27.312 12.469 1 98.38 175 ALA A O 1
ATOM 1357 N N . LEU A 1 176 ? 5.492 26.219 12 1 98.56 176 LEU A N 1
ATOM 1358 C CA . LEU A 1 176 ? 4.84 26.609 13.25 1 98.56 176 LEU A CA 1
ATOM 1359 C C . LEU A 1 176 ? 5.582 26.047 14.453 1 98.56 176 LEU A C 1
ATOM 1361 O O . LEU A 1 176 ? 5.773 26.734 15.453 1 98.56 176 LEU A O 1
ATOM 1365 N N . ILE A 1 177 ? 5.988 24.797 14.352 1 98.56 177 ILE A N 1
ATOM 1366 C CA . ILE A 1 177 ? 6.664 24.203 15.5 1 98.56 177 ILE A CA 1
ATOM 1367 C C . ILE A 1 177 ? 8.047 24.828 15.656 1 98.56 177 ILE A C 1
ATOM 1369 O O . ILE A 1 177 ? 8.539 24.984 16.781 1 98.56 177 ILE A O 1
ATOM 1373 N N . ARG A 1 178 ? 8.727 25.172 14.547 1 98.56 178 ARG A N 1
ATOM 1374 C CA . ARG A 1 178 ? 9.984 25.906 14.664 1 98.56 178 ARG A CA 1
ATOM 1375 C C . ARG A 1 178 ? 9.781 27.25 15.352 1 98.56 178 ARG A C 1
ATOM 1377 O O . ARG A 1 178 ? 10.594 27.656 16.188 1 98.56 178 ARG A O 1
ATOM 1384 N N . PHE A 1 179 ? 8.734 27.922 15.031 1 98.75 179 PHE A N 1
ATOM 1385 C CA . PHE A 1 179 ? 8.422 29.219 15.641 1 98.75 179 PHE A CA 1
ATOM 1386 C C . PHE A 1 179 ? 8.188 29.062 17.141 1 98.75 179 PHE A C 1
ATOM 1388 O O . PHE A 1 179 ? 8.789 29.781 17.938 1 98.75 179 PHE A O 1
ATOM 1395 N N . VAL A 1 180 ? 7.336 28.109 17.484 1 98.75 180 VAL A N 1
ATOM 1396 C CA . VAL A 1 180 ? 6.957 27.953 18.891 1 98.75 180 VAL A CA 1
ATOM 1397 C C . VAL A 1 180 ? 8.18 27.578 19.719 1 98.75 180 VAL A C 1
ATOM 1399 O O . VAL A 1 180 ? 8.422 28.141 20.781 1 98.75 180 VAL A O 1
ATOM 1402 N N . ASP A 1 181 ? 8.984 26.703 19.172 1 98.12 181 ASP A N 1
ATOM 1403 C CA . ASP A 1 181 ? 10.133 26.188 19.922 1 98.12 181 ASP A CA 1
ATOM 1404 C C . ASP A 1 181 ? 11.375 27.047 19.656 1 98.12 181 ASP A C 1
ATOM 1406 O O . ASP A 1 181 ? 12.461 26.734 20.141 1 98.12 181 ASP A O 1
ATOM 1410 N N . ASN A 1 182 ? 11.234 28.062 18.906 1 97.69 182 ASN A N 1
ATOM 1411 C CA . ASN A 1 182 ? 12.305 29 18.609 1 97.69 182 ASN A CA 1
ATOM 1412 C C . ASN A 1 182 ? 13.531 28.281 18.047 1 97.69 182 ASN A C 1
ATOM 1414 O O . ASN A 1 182 ? 14.641 28.438 18.562 1 97.69 182 ASN A O 1
ATOM 1418 N N . ILE A 1 183 ? 13.281 27.547 17 1 97.94 183 ILE A N 1
ATOM 1419 C CA . ILE A 1 183 ? 14.336 26.797 16.328 1 97.94 183 ILE A CA 1
ATOM 1420 C C . ILE A 1 183 ? 14.703 27.469 15.008 1 97.94 183 ILE A C 1
ATOM 1422 O O . ILE A 1 183 ? 13.859 27.578 14.109 1 97.94 183 ILE A O 1
ATOM 1426 N N . VAL A 1 184 ? 15.953 27.922 14.906 1 97 184 VAL A N 1
ATOM 1427 C CA . VAL A 1 184 ? 16.453 28.516 13.68 1 97 184 VAL A CA 1
ATOM 1428 C C . VAL A 1 184 ? 17.453 27.562 13.008 1 97 184 VAL A C 1
ATOM 1430 O O . VAL A 1 184 ? 18.484 27.219 13.594 1 97 184 VAL A O 1
ATOM 1433 N N . LEU A 1 185 ? 17.078 27.156 11.828 1 95.62 185 LEU A N 1
ATOM 1434 C CA . LEU A 1 185 ? 17.906 26.203 11.094 1 95.62 185 LEU A CA 1
ATOM 1435 C C . LEU A 1 185 ? 18.75 26.922 10.047 1 95.62 185 LEU A C 1
ATOM 1437 O O . LEU A 1 185 ? 18.328 27.922 9.461 1 95.62 185 LEU A O 1
ATOM 1441 N N . THR A 1 186 ? 19.969 26.391 9.805 1 93.19 186 THR A N 1
ATOM 1442 C CA . THR A 1 186 ? 20.766 26.859 8.68 1 93.19 186 THR A CA 1
ATOM 1443 C C . THR A 1 186 ? 20.188 26.359 7.359 1 93.19 186 THR A C 1
ATOM 1445 O O . THR A 1 186 ? 19.359 25.453 7.34 1 93.19 186 THR A O 1
ATOM 1448 N N . GLY A 1 187 ? 20.594 26.969 6.258 1 90.38 187 GLY A N 1
ATOM 1449 C CA . GLY A 1 187 ? 20.156 26.531 4.945 1 90.38 187 GLY A CA 1
ATOM 1450 C C . GLY A 1 187 ? 20.438 25.062 4.684 1 90.38 187 GLY A C 1
ATOM 1451 O O . GLY A 1 187 ? 19.594 24.344 4.148 1 90.38 187 GLY A O 1
ATOM 1452 N N . SER A 1 188 ? 21.625 24.625 5.094 1 90 188 SER A N 1
ATOM 1453 C CA . SER A 1 188 ? 22.016 23.234 4.906 1 90 188 SER A CA 1
ATOM 1454 C C . SER A 1 188 ? 21.141 22.297 5.723 1 90 188 SER A C 1
ATOM 1456 O O . SER A 1 188 ? 20.75 21.234 5.246 1 90 188 SER A O 1
ATOM 1458 N N . GLU A 1 189 ? 20.797 22.75 6.91 1 90.88 189 GLU A N 1
ATOM 1459 C CA . GLU A 1 189 ? 19.938 21.922 7.762 1 90.88 189 GLU A CA 1
ATOM 1460 C C . GLU A 1 189 ? 18.531 21.797 7.172 1 90.88 189 GLU A C 1
ATOM 1462 O O . GLU A 1 189 ? 17.922 20.734 7.219 1 90.88 189 GLU A O 1
ATOM 1467 N N . ARG A 1 190 ? 18.062 22.875 6.645 1 92.19 190 ARG A N 1
ATOM 1468 C CA . ARG A 1 190 ? 16.734 22.859 6.031 1 92.19 190 ARG A CA 1
ATOM 1469 C C . ARG A 1 190 ? 16.688 21.828 4.895 1 92.19 190 ARG A C 1
ATOM 1471 O O . ARG A 1 190 ? 15.695 21.125 4.75 1 92.19 190 ARG A O 1
ATOM 1478 N N . ASP A 1 191 ? 17.688 21.828 4.137 1 90.5 191 ASP A N 1
ATOM 1479 C CA . ASP A 1 191 ? 17.766 20.875 3.033 1 90.5 191 ASP A CA 1
ATOM 1480 C C . ASP A 1 191 ? 17.828 19.438 3.551 1 90.5 191 ASP A C 1
ATOM 1482 O O . ASP A 1 191 ? 17.188 18.547 2.996 1 90.5 191 ASP A O 1
ATOM 1486 N N . ASP A 1 192 ? 18.531 19.266 4.594 1 88.5 192 ASP A N 1
ATOM 1487 C CA . ASP A 1 192 ? 18.734 17.938 5.168 1 88.5 192 ASP A CA 1
ATOM 1488 C C . ASP A 1 192 ? 17.438 17.375 5.75 1 88.5 192 ASP A C 1
ATOM 1490 O O . ASP A 1 192 ? 17.203 16.172 5.746 1 88.5 192 ASP A O 1
ATOM 1494 N N . PHE A 1 193 ? 16.562 18.297 6.203 1 95.06 193 PHE A N 1
ATOM 1495 C CA . PHE A 1 193 ? 15.414 17.828 6.977 1 95.06 193 PHE A CA 1
ATOM 1496 C C . PHE A 1 193 ? 14.18 17.703 6.086 1 95.06 193 PHE A C 1
ATOM 1498 O O . PHE A 1 193 ? 13.117 17.281 6.543 1 95.06 193 PHE A O 1
ATOM 1505 N N . GLN A 1 194 ? 14.32 17.984 4.812 1 94 194 GLN A N 1
ATOM 1506 C CA . GLN A 1 194 ? 13.172 17.969 3.916 1 94 194 GLN A CA 1
ATOM 1507 C C . GLN A 1 194 ? 12.523 16.578 3.885 1 94 194 GLN A C 1
ATOM 1509 O O . GLN A 1 194 ? 11.297 16.453 3.939 1 94 194 GLN A O 1
ATOM 1514 N N . TYR A 1 195 ? 13.32 15.562 3.809 1 94.06 195 TYR A N 1
ATOM 1515 C CA . TYR A 1 195 ? 12.781 14.211 3.736 1 94.06 195 TYR A CA 1
ATOM 1516 C C . TYR A 1 195 ? 12.156 13.797 5.062 1 94.06 195 TYR A C 1
ATOM 1518 O O . TYR A 1 195 ? 11.141 13.094 5.09 1 94.06 195 TYR A O 1
ATOM 1526 N N . LEU A 1 196 ? 12.789 14.227 6.121 1 97 196 LEU A N 1
ATOM 1527 C CA . LEU A 1 196 ? 12.234 13.93 7.438 1 97 196 LEU A CA 1
ATOM 1528 C C . LEU A 1 196 ? 10.883 14.617 7.617 1 97 196 LEU A C 1
ATOM 1530 O O . LEU A 1 196 ? 9.938 14.008 8.117 1 97 196 LEU A O 1
ATO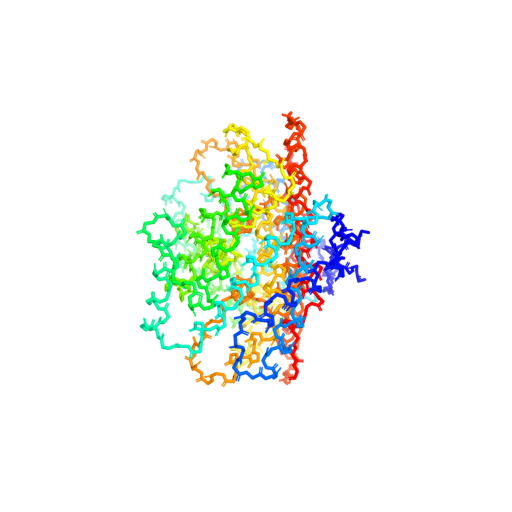M 1534 N N . GLU A 1 197 ? 10.781 15.82 7.18 1 97.75 197 GLU A N 1
ATOM 1535 C CA . GLU A 1 197 ? 9.523 16.547 7.262 1 97.75 197 GLU A CA 1
ATOM 1536 C C . GLU A 1 197 ? 8.422 15.852 6.465 1 97.75 197 GLU A C 1
ATOM 1538 O O . GLU A 1 197 ? 7.301 15.695 6.953 1 97.75 197 GLU A O 1
ATOM 1543 N N . ARG A 1 198 ? 8.75 15.422 5.297 1 96.69 198 ARG A N 1
ATOM 1544 C CA . ARG A 1 198 ? 7.777 14.719 4.465 1 96.69 198 ARG A CA 1
ATOM 1545 C C . ARG A 1 198 ? 7.328 13.422 5.125 1 96.69 198 ARG A C 1
ATOM 1547 O O . ARG A 1 198 ? 6.152 13.062 5.066 1 96.69 198 ARG A O 1
ATOM 1554 N N . THR A 1 199 ? 8.258 12.734 5.688 1 97.62 199 THR A N 1
ATOM 1555 C CA . THR A 1 199 ? 7.957 11.477 6.367 1 97.62 199 THR A CA 1
ATOM 1556 C C . THR A 1 199 ? 7.016 11.711 7.543 1 97.62 199 THR A C 1
ATOM 1558 O O . THR A 1 199 ? 6.047 10.969 7.727 1 97.62 199 THR A O 1
ATOM 1561 N N . VAL A 1 200 ? 7.273 12.742 8.266 1 98.44 200 VAL A N 1
ATOM 1562 C CA . VAL A 1 200 ? 6.473 13.062 9.438 1 98.44 200 VAL A CA 1
ATOM 1563 C C . VAL A 1 200 ? 5.066 13.477 9.008 1 98.44 200 VAL A C 1
ATOM 1565 O O . VAL A 1 200 ? 4.074 13.023 9.586 1 98.44 200 VAL A O 1
ATOM 1568 N N . VAL A 1 201 ? 4.988 14.258 8.023 1 98.25 201 VAL A N 1
ATOM 1569 C CA . VAL A 1 201 ? 3.686 14.734 7.566 1 98.25 201 VAL A CA 1
ATOM 1570 C C . VAL A 1 201 ? 2.904 13.578 6.945 1 98.25 201 VAL A C 1
ATOM 1572 O O . VAL A 1 201 ? 1.681 13.5 7.082 1 98.25 201 VAL A O 1
ATOM 1575 N N . ARG A 1 202 ? 3.555 12.734 6.266 1 97.5 202 ARG A N 1
ATOM 1576 C CA . ARG A 1 202 ? 2.889 11.539 5.75 1 97.5 202 ARG A CA 1
ATOM 1577 C C . ARG A 1 202 ? 2.285 10.719 6.883 1 97.5 202 ARG A C 1
ATOM 1579 O O . ARG A 1 202 ? 1.172 10.203 6.758 1 97.5 202 ARG A O 1
ATOM 1586 N N . HIS A 1 203 ? 3.041 10.547 7.93 1 98.38 203 HIS A N 1
ATOM 1587 C CA . HIS A 1 203 ? 2.533 9.891 9.133 1 98.38 203 HIS A CA 1
ATOM 1588 C C . HIS A 1 203 ? 1.259 10.562 9.625 1 98.38 203 HIS A C 1
ATOM 1590 O O . HIS A 1 203 ? 0.283 9.883 9.961 1 98.38 203 HIS A O 1
ATOM 1596 N N . MET A 1 204 ? 1.244 11.836 9.633 1 98.12 204 MET A N 1
ATOM 1597 C CA . MET A 1 204 ? 0.078 12.609 10.055 1 98.12 204 MET A CA 1
ATOM 1598 C C . MET A 1 204 ? -1.11 12.344 9.133 1 98.12 204 MET A C 1
ATOM 1600 O O . MET A 1 204 ? -2.23 12.148 9.602 1 98.12 204 MET A O 1
ATOM 1604 N N . ILE A 1 205 ? -0.847 12.398 7.855 1 97 205 ILE A N 1
ATOM 1605 C CA . ILE A 1 205 ? -1.894 12.18 6.863 1 97 205 ILE A CA 1
ATOM 1606 C C . ILE A 1 205 ? -2.545 10.812 7.094 1 97 205 ILE A C 1
ATOM 1608 O O . ILE A 1 205 ? -3.771 10.711 7.156 1 97 205 ILE A O 1
ATOM 1612 N N . ILE A 1 206 ? -1.738 9.828 7.25 1 97.56 206 ILE A N 1
ATOM 1613 C CA . ILE A 1 206 ? -2.221 8.461 7.406 1 97.56 206 ILE A CA 1
ATOM 1614 C C . ILE A 1 206 ? -3.059 8.352 8.68 1 97.56 206 ILE A C 1
ATOM 1616 O O . ILE A 1 206 ? -4.172 7.824 8.656 1 97.56 206 ILE A O 1
ATOM 1620 N N . ALA A 1 207 ? -2.568 8.875 9.797 1 96.88 207 ALA A N 1
ATOM 1621 C CA . ALA A 1 207 ? -3.311 8.844 11.055 1 96.88 207 ALA A CA 1
ATOM 1622 C C . ALA A 1 207 ? -4.645 9.57 10.922 1 96.88 207 ALA A C 1
ATOM 1624 O O . ALA A 1 207 ? -5.68 9.055 11.359 1 96.88 207 ALA A O 1
ATOM 1625 N N . ASN A 1 208 ? -4.621 10.68 10.297 1 95.75 208 ASN A N 1
ATOM 1626 C CA . ASN A 1 208 ? -5.848 11.445 10.102 1 95.75 208 ASN A CA 1
ATOM 1627 C C . ASN A 1 208 ? -6.855 10.68 9.25 1 95.75 208 ASN A C 1
ATOM 1629 O O . ASN A 1 208 ? -8.047 10.633 9.578 1 95.75 208 ASN A O 1
ATOM 1633 N N . ASP A 1 209 ? -6.367 10.18 8.164 1 95.44 209 ASP A N 1
ATOM 1634 C CA . ASP A 1 209 ? -7.254 9.445 7.266 1 95.44 209 ASP A CA 1
ATOM 1635 C C . ASP A 1 209 ? -7.934 8.289 7.988 1 95.44 209 ASP A C 1
ATOM 1637 O O . ASP A 1 209 ? -9.125 8.039 7.797 1 95.44 209 ASP A O 1
ATOM 1641 N N . ILE A 1 210 ? -7.176 7.551 8.781 1 96.56 210 ILE A N 1
ATOM 1642 C CA . ILE A 1 210 ? -7.719 6.391 9.484 1 96.56 210 ILE A CA 1
ATOM 1643 C C . ILE A 1 210 ? -8.727 6.852 10.531 1 96.56 210 ILE A C 1
ATOM 1645 O O . ILE A 1 210 ? -9.852 6.34 10.586 1 96.56 210 ILE A O 1
ATOM 1649 N N . LEU A 1 211 ? -8.367 7.816 11.305 1 95.56 211 LEU A N 1
ATOM 1650 C CA . LEU A 1 211 ? -9.141 8.164 12.492 1 95.56 211 LEU A CA 1
ATOM 1651 C C . LEU A 1 211 ? -10.352 9.016 12.133 1 95.56 211 LEU A C 1
ATOM 1653 O O . LEU A 1 211 ? -11.312 9.102 12.898 1 95.56 211 LEU A O 1
ATOM 1657 N N . SER A 1 212 ? -10.352 9.617 10.992 1 93.5 212 SER A N 1
ATOM 1658 C CA . SER A 1 212 ? -11.492 10.414 10.555 1 93.5 212 SER A CA 1
ATOM 1659 C C . SER A 1 212 ? -12.398 9.609 9.625 1 93.5 212 SER A C 1
ATOM 1661 O O . SER A 1 212 ? -13.43 10.102 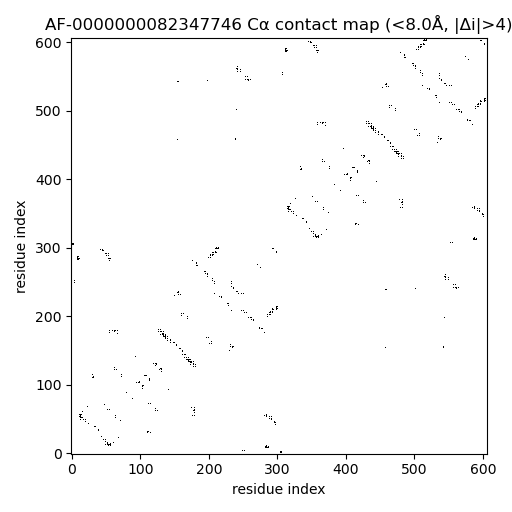9.172 1 93.5 212 SER A O 1
ATOM 1663 N N . TRP A 1 213 ? -12.102 8.43 9.328 1 93.75 213 TRP A N 1
ATOM 1664 C CA . TRP A 1 213 ? -12.68 7.66 8.242 1 93.75 213 TRP A CA 1
ATOM 1665 C C . TRP A 1 213 ? -14.188 7.508 8.422 1 93.75 213 TRP A C 1
ATOM 1667 O O . TRP A 1 213 ? -14.961 7.766 7.492 1 93.75 213 TRP A O 1
ATOM 1677 N N . GLU A 1 214 ? -14.641 7.086 9.578 1 92.19 214 GLU A N 1
ATOM 1678 C CA . GLU A 1 214 ? -16.062 6.832 9.82 1 92.19 214 GLU A CA 1
ATOM 1679 C C . GLU A 1 214 ? -16.891 8.102 9.633 1 92.19 214 GLU A C 1
ATOM 1681 O O . GLU A 1 214 ? -17.984 8.055 9.086 1 92.19 214 GLU A O 1
ATOM 1686 N N . LYS A 1 215 ? -16.344 9.148 10.086 1 89.62 215 LYS A N 1
ATOM 1687 C CA . LYS A 1 215 ? -17.016 10.43 9.898 1 89.62 215 LYS A CA 1
ATOM 1688 C C . LYS A 1 215 ? -17.141 10.781 8.414 1 89.62 215 LYS A C 1
ATOM 1690 O O . LYS A 1 215 ? -18.188 11.242 7.965 1 89.62 215 LYS A O 1
ATOM 1695 N N . GLU A 1 216 ? -16.047 10.57 7.73 1 86.62 216 GLU A N 1
ATOM 1696 C CA . GLU A 1 216 ? -16.047 10.859 6.301 1 86.62 216 GLU A CA 1
ATOM 1697 C C . GLU A 1 216 ? -17.047 10 5.555 1 86.62 216 GLU A C 1
ATOM 1699 O O . GLU A 1 216 ? -17.719 10.477 4.637 1 86.62 216 GLU A O 1
ATOM 1704 N N . LEU A 1 217 ? -17.141 8.805 5.938 1 87.38 217 LEU A N 1
ATOM 1705 C CA . LEU A 1 217 ? -18.094 7.898 5.312 1 87.38 217 LEU A CA 1
ATOM 1706 C C . LEU A 1 217 ? -19.516 8.367 5.559 1 87.38 217 LEU A C 1
ATOM 1708 O O . LEU A 1 217 ? -20.344 8.359 4.641 1 87.38 217 LEU A O 1
ATOM 1712 N N . LYS A 1 218 ? -19.812 8.664 6.715 1 86.88 218 LYS A N 1
ATOM 1713 C CA . LYS A 1 218 ? -21.141 9.141 7.078 1 86.88 218 LYS A CA 1
ATOM 1714 C C . LYS A 1 218 ? -21.5 10.406 6.312 1 86.88 218 LYS A C 1
ATOM 1716 O O . LYS A 1 218 ? -22.609 10.523 5.781 1 86.88 218 LYS A O 1
ATOM 1721 N N . GLU A 1 219 ? -20.609 11.32 6.289 1 82.94 219 GLU A N 1
ATOM 1722 C CA . GLU A 1 219 ? -20.828 12.586 5.59 1 82.94 219 GLU A CA 1
ATOM 1723 C C . GLU A 1 219 ? -21.047 12.352 4.094 1 82.94 219 GLU A C 1
ATOM 1725 O O . GLU A 1 219 ? -21.875 13.016 3.467 1 82.94 219 GLU A O 1
ATOM 1730 N N . ALA A 1 220 ? -20.266 11.492 3.57 1 79.69 220 ALA A N 1
ATOM 1731 C CA . ALA A 1 220 ? -20.406 11.164 2.156 1 79.69 220 ALA A CA 1
ATOM 1732 C C . ALA A 1 220 ? -21.781 10.547 1.876 1 79.69 220 ALA A C 1
ATOM 1734 O O . ALA A 1 220 ? -22.391 10.836 0.851 1 79.69 220 ALA A O 1
ATOM 1735 N N . ALA A 1 221 ? -22.219 9.727 2.691 1 81.5 221 ALA A N 1
ATOM 1736 C CA . ALA A 1 221 ? -23.516 9.055 2.539 1 81.5 221 ALA A CA 1
ATOM 1737 C C . ALA A 1 221 ? -24.656 10.055 2.633 1 81.5 221 ALA A C 1
ATOM 1739 O O . ALA A 1 221 ? -25.688 9.898 1.961 1 81.5 221 ALA A O 1
ATOM 1740 N N . GLU A 1 222 ? -24.484 11 3.393 1 80.25 222 GLU A N 1
ATOM 1741 C CA . GLU A 1 222 ? -25.516 12.008 3.611 1 80.25 222 GLU A CA 1
ATOM 1742 C C . GLU A 1 222 ? -25.516 13.055 2.504 1 80.25 222 GLU A C 1
ATOM 1744 O O . GLU A 1 222 ? -26.531 13.703 2.248 1 80.25 222 GLU A O 1
ATOM 1749 N N . SER A 1 223 ? -24.375 13.43 2.064 1 70.31 223 SER A N 1
ATOM 1750 C CA . SER A 1 223 ? -24.281 14.484 1.065 1 70.31 223 SER A CA 1
ATOM 1751 C C . SER A 1 223 ? -24.812 14.031 -0.284 1 70.31 223 SER A C 1
ATOM 1753 O O . SER A 1 223 ? -25.078 14.852 -1.167 1 70.31 223 SER A O 1
ATOM 1755 N N . ASN A 1 224 ? -25.625 12.977 -0.431 1 57.88 224 ASN A N 1
ATOM 1756 C CA . ASN A 1 224 ? -26.25 12.469 -1.646 1 57.88 224 ASN A CA 1
ATOM 1757 C C . ASN A 1 224 ? -25.406 12.758 -2.879 1 57.88 224 ASN A C 1
ATOM 1759 O O . ASN A 1 224 ? -25.922 12.789 -4 1 57.88 224 ASN A O 1
ATOM 1763 N N . GLN A 1 225 ? -24.312 13.484 -2.705 1 50.94 225 GLN A N 1
ATOM 1764 C CA . GLN A 1 225 ? -23.656 13.797 -3.969 1 50.94 225 GLN A CA 1
ATOM 1765 C C . GLN A 1 225 ? -23.031 12.547 -4.594 1 50.94 225 GLN A C 1
ATOM 1767 O O . GLN A 1 225 ? -22.141 11.93 -4.008 1 50.94 225 GLN A O 1
ATOM 1772 N N . GLU A 1 226 ? -23.719 12 -5.43 1 46.84 226 GLU A N 1
ATOM 1773 C CA . GLU A 1 226 ? -23.312 10.875 -6.273 1 46.84 226 GLU A CA 1
ATOM 1774 C C . GLU A 1 226 ? -21.875 11.031 -6.758 1 46.84 226 GLU A C 1
ATOM 1776 O O . GLU A 1 226 ? -21.531 12.062 -7.332 1 46.84 226 GLU A O 1
ATOM 1781 N N . GLY A 1 227 ? -20.906 10.281 -6.254 1 47.25 227 GLY A N 1
ATOM 1782 C CA . GLY A 1 227 ? -19.562 10.352 -6.805 1 47.25 227 GLY A CA 1
ATOM 1783 C C . GLY A 1 227 ? -18.594 11.07 -5.898 1 47.25 227 GLY A C 1
ATOM 1784 O O . GLY A 1 227 ? -17.453 11.352 -6.301 1 47.25 227 GLY A O 1
ATOM 1785 N N . ALA A 1 228 ? -19.141 11.742 -4.746 1 53.06 228 ALA A N 1
ATOM 1786 C CA . ALA A 1 228 ? -18.172 12.43 -3.9 1 53.06 228 ALA A CA 1
ATOM 1787 C C . ALA A 1 228 ? -17.047 11.492 -3.48 1 53.06 228 ALA A C 1
ATOM 1789 O O . ALA A 1 228 ? -17.281 10.43 -2.908 1 53.06 228 ALA A O 1
ATOM 1790 N N . GLU A 1 229 ? -15.922 11.484 -4.246 1 63.31 229 GLU A N 1
ATOM 1791 C CA . GLU A 1 229 ? -14.75 10.664 -3.953 1 63.31 229 GLU A CA 1
ATOM 1792 C C . GLU A 1 229 ? -14.117 11.062 -2.621 1 63.31 229 GLU A C 1
ATOM 1794 O O . GLU A 1 229 ? -13.93 12.242 -2.344 1 63.31 229 GLU A O 1
ATOM 1799 N N . LEU A 1 230 ? -14.156 10.133 -1.671 1 78.12 230 LEU A N 1
ATOM 1800 C CA . LEU A 1 230 ? -13.523 10.305 -0.369 1 78.12 230 LEU A CA 1
ATOM 1801 C C . LEU A 1 230 ? -12.031 10.609 -0.525 1 78.12 230 LEU A C 1
ATOM 1803 O O . LEU A 1 230 ? -11.328 9.922 -1.264 1 78.12 230 LEU A O 1
ATOM 1807 N N . CYS A 1 231 ? -11.57 11.742 -0.125 1 84.12 231 CYS A N 1
ATOM 1808 C CA . CYS A 1 231 ? -10.164 12.125 -0.128 1 84.12 231 CYS A CA 1
ATOM 1809 C C . CYS A 1 231 ? -9.406 11.438 1.005 1 84.12 231 CYS A C 1
ATOM 1811 O O . CYS A 1 231 ? -9.242 12.008 2.082 1 84.12 231 CYS A O 1
ATOM 1813 N N . SER A 1 232 ? -9.102 10.258 0.833 1 91.5 232 SER A N 1
ATOM 1814 C CA . SER A 1 232 ? -8.453 9.414 1.829 1 91.5 232 SER A CA 1
ATOM 1815 C C . SER A 1 232 ? -7.57 8.359 1.17 1 91.5 232 SER A C 1
ATOM 1817 O O . SER A 1 232 ? -7.852 7.914 0.055 1 91.5 232 SER A O 1
ATOM 1819 N N . ALA A 1 233 ? -6.531 8.023 1.859 1 94.12 233 ALA A N 1
ATOM 1820 C CA . ALA A 1 233 ? -5.648 6.961 1.369 1 94.12 233 ALA A CA 1
ATOM 1821 C C . ALA A 1 233 ? -6.352 5.605 1.406 1 94.12 233 ALA A C 1
ATOM 1823 O O . ALA A 1 233 ? -5.934 4.668 0.727 1 94.12 233 ALA A O 1
ATOM 1824 N N . ILE A 1 234 ? -7.402 5.484 2.145 1 94.5 234 ILE A N 1
ATOM 1825 C CA . ILE A 1 234 ? -8.031 4.203 2.438 1 94.5 234 ILE A CA 1
ATOM 1826 C C . ILE A 1 234 ? -8.648 3.625 1.163 1 94.5 234 ILE A C 1
ATOM 1828 O O . ILE A 1 234 ? -8.32 2.508 0.759 1 94.5 234 ILE A O 1
ATOM 1832 N N . PRO A 1 235 ? -9.508 4.418 0.444 1 93.06 235 PRO A N 1
ATOM 1833 C CA . PRO A 1 235 ? -10.062 3.842 -0.781 1 93.06 235 PRO A CA 1
ATOM 1834 C C . PRO A 1 235 ? -9 3.551 -1.837 1 93.06 235 PRO A C 1
ATOM 1836 O O . PRO A 1 235 ? -9.133 2.596 -2.605 1 93.06 235 PRO A O 1
ATOM 1839 N N . ILE A 1 236 ? -8 4.391 -1.91 1 92.44 236 ILE A N 1
ATOM 1840 C CA . ILE A 1 236 ? -6.941 4.203 -2.891 1 92.44 236 ILE A CA 1
ATOM 1841 C C . ILE A 1 236 ? -6.215 2.885 -2.615 1 92.44 236 ILE A C 1
ATOM 1843 O O . ILE A 1 236 ? -6.008 2.082 -3.529 1 92.44 236 ILE A O 1
ATOM 1847 N N . LEU A 1 237 ? -5.828 2.668 -1.363 1 93.81 237 LEU A N 1
ATOM 1848 C CA . LEU A 1 237 ? -5.113 1.456 -0.985 1 93.81 237 LEU A CA 1
ATOM 1849 C C . LEU A 1 237 ? -5.992 0.224 -1.163 1 93.81 237 LEU A C 1
ATOM 1851 O O . LEU A 1 237 ? -5.508 -0.843 -1.543 1 93.81 237 LEU A O 1
ATOM 1855 N N . THR A 1 238 ? -7.297 0.36 -0.818 1 93.25 238 THR A N 1
ATOM 1856 C CA . THR A 1 238 ? -8.266 -0.715 -1.013 1 93.25 238 THR A CA 1
ATOM 1857 C C . THR A 1 238 ? -8.273 -1.179 -2.467 1 93.25 238 THR A C 1
ATOM 1859 O O . THR A 1 238 ? -8.203 -2.379 -2.742 1 93.25 238 THR A O 1
ATOM 1862 N N . ARG A 1 239 ? -8.297 -0.276 -3.324 1 90.5 239 ARG A N 1
ATOM 1863 C CA . ARG A 1 239 ? -8.305 -0.588 -4.75 1 90.5 239 ARG A CA 1
ATOM 1864 C C . ARG A 1 239 ? -6.973 -1.182 -5.188 1 90.5 239 ARG A C 1
ATOM 1866 O O . ARG A 1 239 ? -6.938 -2.174 -5.918 1 90.5 239 ARG A O 1
ATOM 1873 N N . ASN A 1 240 ? -5.898 -0.598 -4.711 1 90.62 240 ASN A N 1
ATOM 1874 C CA . ASN A 1 240 ? -4.559 -1.013 -5.113 1 90.62 240 ASN A CA 1
ATOM 1875 C C . ASN A 1 240 ? -4.25 -2.436 -4.656 1 90.62 240 ASN A C 1
ATOM 1877 O O . ASN A 1 240 ? -3.627 -3.207 -5.391 1 90.62 240 ASN A O 1
ATOM 1881 N N . LEU A 1 241 ? -4.711 -2.811 -3.463 1 93 241 LEU A N 1
ATOM 1882 C CA . LEU A 1 241 ? -4.281 -4.066 -2.854 1 93 241 LEU A CA 1
ATOM 1883 C C . LEU A 1 241 ? -5.383 -5.117 -2.938 1 93 241 LEU A C 1
ATOM 1885 O O . LEU A 1 241 ? -5.133 -6.301 -2.703 1 93 241 LEU A O 1
ATOM 1889 N N . GLY A 1 242 ? -6.613 -4.707 -3.316 1 91.38 242 GLY A N 1
ATOM 1890 C CA . GLY A 1 242 ? -7.727 -5.641 -3.393 1 91.38 242 GLY A CA 1
ATOM 1891 C C . GLY A 1 242 ? -8.203 -6.113 -2.031 1 91.38 242 GLY A C 1
ATOM 1892 O O . GLY A 1 242 ? -8.547 -7.285 -1.862 1 91.38 242 GLY A O 1
ATOM 1893 N N . ILE A 1 243 ? -8.156 -5.223 -0.994 1 94.5 243 ILE A N 1
ATOM 1894 C CA . ILE A 1 243 ? -8.594 -5.551 0.358 1 94.5 243 ILE A CA 1
ATOM 1895 C C . ILE A 1 243 ? -9.719 -4.602 0.781 1 94.5 243 ILE A C 1
ATOM 1897 O O . ILE A 1 243 ? -9.977 -3.602 0.111 1 94.5 243 ILE A O 1
ATOM 1901 N N . GLY A 1 244 ? -10.445 -4.938 1.836 1 93.81 244 GLY A N 1
ATOM 1902 C CA . GLY A 1 244 ? -11.516 -4.09 2.34 1 93.81 244 GLY A CA 1
ATOM 1903 C C . GLY A 1 244 ? -11.008 -2.871 3.086 1 93.81 244 GLY A C 1
ATOM 1904 O O . GLY A 1 244 ? -9.812 -2.752 3.352 1 93.81 244 GLY A O 1
ATOM 1905 N N . PHE A 1 245 ? -11.914 -2.006 3.475 1 94.31 245 PHE A N 1
ATOM 1906 C CA . PHE A 1 245 ? -11.562 -0.757 4.141 1 94.31 245 PHE A CA 1
ATOM 1907 C C . PHE A 1 245 ? -10.891 -1.029 5.48 1 94.31 245 PHE A C 1
ATOM 1909 O O . PHE A 1 245 ? -9.898 -0.382 5.824 1 94.31 245 PHE A O 1
ATOM 1916 N N . GLU A 1 246 ? -11.438 -1.919 6.254 1 95.25 246 GLU A N 1
ATOM 1917 C CA . GLU A 1 246 ? -10.852 -2.232 7.551 1 95.25 246 GLU A CA 1
ATOM 1918 C C . GLU A 1 246 ? -9.438 -2.791 7.395 1 95.25 246 GLU A C 1
ATOM 1920 O O . GLU A 1 246 ? -8.547 -2.463 8.18 1 95.25 246 GLU A O 1
ATOM 1925 N N . GLY A 1 247 ? -9.273 -3.625 6.387 1 95.19 247 GLY A N 1
ATOM 1926 C CA . GLY A 1 247 ? -7.941 -4.113 6.086 1 95.19 247 GLY A CA 1
ATOM 1927 C C . GLY A 1 247 ? -6.98 -3.014 5.68 1 95.19 247 GLY A C 1
ATOM 1928 O O . GLY A 1 247 ? -5.828 -2.998 6.117 1 95.19 247 GLY A O 1
ATOM 1929 N N . ALA A 1 248 ? -7.465 -2.141 4.836 1 96.06 248 ALA A N 1
ATOM 1930 C CA . ALA A 1 248 ? -6.641 -1.014 4.402 1 96.06 248 ALA A CA 1
ATOM 1931 C C . ALA A 1 248 ? -6.203 -0.164 5.59 1 96.06 248 ALA A C 1
ATOM 1933 O O . ALA A 1 248 ? -5.062 0.302 5.645 1 96.06 248 ALA A O 1
ATOM 1934 N N . LYS A 1 249 ? -7.098 0.069 6.582 1 96.44 249 LYS A N 1
ATOM 1935 C CA . LYS A 1 249 ? -6.746 0.817 7.785 1 96.44 249 LYS A CA 1
ATOM 1936 C C . LYS A 1 249 ? -5.617 0.13 8.547 1 96.44 249 LYS A C 1
ATOM 1938 O O . LYS A 1 249 ? -4.68 0.788 9 1 96.44 249 LYS A O 1
ATOM 1943 N N . ARG A 1 250 ? -5.734 -1.188 8.656 1 95.81 250 ARG A N 1
ATOM 1944 C CA . ARG A 1 250 ? -4.703 -1.934 9.367 1 95.81 250 ARG A CA 1
ATOM 1945 C C . ARG A 1 250 ? -3.365 -1.845 8.648 1 95.81 250 ARG A C 1
ATOM 1947 O O . ARG A 1 250 ? -2.324 -1.656 9.281 1 95.81 250 ARG A O 1
ATOM 1954 N N . VAL A 1 251 ? -3.406 -1.933 7.359 1 95.94 251 VAL A N 1
ATOM 1955 C CA . VAL A 1 251 ? -2.193 -1.818 6.559 1 95.94 251 VAL A CA 1
ATOM 1956 C C . VAL A 1 251 ? -1.592 -0.424 6.727 1 95.94 251 VAL A C 1
ATOM 1958 O O . VAL A 1 251 ? -0.375 -0.278 6.859 1 95.94 251 VAL A O 1
ATOM 1961 N N . LEU A 1 252 ? -2.402 0.583 6.754 1 97.25 252 LEU A N 1
ATOM 1962 C CA . LEU A 1 252 ? -1.938 1.958 6.902 1 97.25 252 LEU A CA 1
ATOM 1963 C C . LEU A 1 252 ? -1.345 2.186 8.289 1 97.25 252 LEU A C 1
ATOM 1965 O O . LEU A 1 252 ? -0.375 2.932 8.438 1 97.25 252 LEU A O 1
ATOM 1969 N N . TRP A 1 253 ? -1.905 1.581 9.305 1 96.88 253 TRP A N 1
ATOM 1970 C CA . TRP A 1 253 ? -1.312 1.692 10.633 1 96.88 253 TRP A CA 1
ATOM 1971 C C . TRP A 1 253 ? 0.085 1.083 10.664 1 96.88 253 TRP A C 1
ATOM 1973 O O . TRP A 1 253 ? 1.001 1.641 11.273 1 96.88 253 TRP A O 1
ATOM 1983 N N . VAL A 1 254 ? 0.225 -0.025 10.023 1 96.19 254 VAL A N 1
ATOM 1984 C CA . VAL A 1 254 ? 1.551 -0.627 9.93 1 96.19 254 VAL A CA 1
ATOM 1985 C C . VAL A 1 254 ? 2.49 0.303 9.172 1 96.19 254 VAL A C 1
ATOM 1987 O O . VAL A 1 254 ? 3.658 0.452 9.531 1 96.19 254 VAL A O 1
ATOM 1990 N N . THR A 1 255 ? 1.974 0.893 8.125 1 96.75 255 THR A N 1
ATOM 1991 C CA . THR A 1 255 ? 2.754 1.86 7.367 1 96.75 255 THR A CA 1
ATOM 1992 C C . THR A 1 255 ? 3.209 3.012 8.258 1 96.75 255 THR A C 1
ATOM 1994 O O . THR A 1 255 ? 4.363 3.439 8.188 1 96.75 255 THR A O 1
ATOM 1997 N N . ALA A 1 256 ? 2.287 3.525 9.078 1 97.56 256 ALA A N 1
ATOM 1998 C CA . ALA A 1 256 ? 2.625 4.617 9.992 1 97.56 256 ALA A CA 1
ATOM 1999 C C . ALA A 1 256 ? 3.773 4.223 10.914 1 97.56 256 ALA A C 1
ATOM 2001 O O . ALA A 1 256 ? 4.68 5.02 11.164 1 97.56 256 ALA A O 1
ATOM 2002 N N . ARG A 1 257 ? 3.75 2.996 11.375 1 97.44 257 ARG A N 1
ATOM 2003 C CA . ARG A 1 257 ? 4.812 2.523 12.258 1 97.44 257 ARG A CA 1
ATOM 2004 C C . ARG A 1 257 ? 6.125 2.363 11.5 1 97.44 257 ARG A C 1
ATOM 2006 O O . ARG A 1 257 ? 7.195 2.656 12.031 1 97.44 257 ARG A O 1
ATOM 2013 N N . GLU A 1 258 ? 6.02 1.891 10.281 1 96.31 258 GLU A N 1
ATOM 2014 C CA . GLU A 1 258 ? 7.219 1.823 9.453 1 96.31 258 GLU A CA 1
ATOM 2015 C C . GLU A 1 258 ? 7.812 3.211 9.227 1 96.31 258 GLU A C 1
ATOM 2017 O O . GLU A 1 258 ? 9.031 3.373 9.203 1 96.31 258 GLU A O 1
ATOM 2022 N N . LEU A 1 259 ? 6.98 4.188 9.039 1 97.5 259 LEU A N 1
ATOM 2023 C CA . LEU A 1 259 ? 7.441 5.559 8.844 1 97.5 259 LEU A CA 1
ATOM 2024 C C . LEU A 1 259 ? 8.18 6.062 10.078 1 97.5 259 LEU A C 1
ATOM 2026 O O . LEU A 1 259 ? 9.148 6.816 9.961 1 97.5 259 LEU A O 1
ATOM 2030 N N . GLU A 1 260 ? 7.734 5.695 11.258 1 97.38 260 GLU A N 1
ATOM 2031 C CA . GLU A 1 260 ? 8.43 6.07 12.484 1 97.38 260 GLU A CA 1
ATOM 2032 C C . GLU A 1 260 ? 9.859 5.523 12.492 1 97.38 260 GLU A C 1
ATOM 2034 O O . GLU A 1 260 ? 10.789 6.219 12.898 1 97.38 260 GLU A O 1
ATOM 2039 N N . GLY A 1 261 ? 9.898 4.289 12.039 1 94.88 261 GLY A N 1
ATOM 2040 C CA . GLY A 1 261 ? 11.242 3.742 11.891 1 94.88 261 GLY A CA 1
ATOM 2041 C C . GLY A 1 261 ? 12.086 4.5 10.891 1 94.88 261 GLY A C 1
ATOM 2042 O O . GLY A 1 261 ? 13.281 4.715 11.109 1 94.88 261 GLY A O 1
ATOM 2043 N N . GLU A 1 262 ? 11.477 4.902 9.789 1 95.31 262 GLU A N 1
ATOM 2044 C CA . GLU A 1 262 ? 12.18 5.672 8.766 1 95.31 262 GLU A CA 1
ATOM 2045 C C . GLU A 1 262 ? 12.695 6.996 9.32 1 95.31 262 GLU A C 1
ATOM 2047 O O . GLU A 1 262 ? 13.766 7.461 8.938 1 95.31 262 GLU A O 1
ATOM 2052 N N . MET A 1 263 ? 11.906 7.621 10.211 1 96.06 263 MET A N 1
ATOM 2053 C CA . MET A 1 263 ? 12.328 8.875 10.828 1 96.06 263 MET A CA 1
ATOM 2054 C C . MET A 1 263 ? 13.664 8.703 11.547 1 96.06 263 MET A C 1
ATOM 2056 O O . MET A 1 263 ? 14.547 9.555 11.43 1 96.06 263 MET A O 1
ATOM 2060 N N . GLU A 1 264 ? 13.734 7.652 12.266 1 93.44 264 GLU A N 1
ATOM 2061 C CA . GLU A 1 264 ? 14.961 7.363 13 1 93.44 264 GLU A CA 1
ATOM 2062 C C . GLU A 1 264 ? 16.125 7.125 12.055 1 93.44 264 GLU A C 1
ATOM 2064 O O . GLU A 1 264 ? 17.234 7.605 12.297 1 93.44 264 GLU A O 1
ATOM 2069 N N . GLY A 1 265 ? 15.883 6.426 11 1 92.69 265 GLY A N 1
ATOM 2070 C CA . GLY A 1 265 ? 16.938 6.117 10.039 1 92.69 265 GLY A CA 1
ATOM 2071 C C . GLY A 1 265 ? 17.453 7.34 9.312 1 92.69 265 GLY A C 1
ATOM 2072 O O . GLY A 1 265 ? 18.641 7.414 8.969 1 92.69 265 GLY A O 1
ATOM 2073 N N . LEU A 1 266 ? 16.609 8.273 9.055 1 92.94 266 LEU A N 1
ATOM 2074 C CA . LEU A 1 266 ? 16.953 9.469 8.281 1 92.94 266 LEU A CA 1
ATOM 2075 C C . LEU A 1 266 ? 17.906 10.359 9.062 1 92.94 266 LEU A C 1
ATOM 2077 O O . LEU A 1 266 ? 18.625 11.18 8.477 1 92.94 266 LEU A O 1
ATOM 2081 N N . VAL A 1 267 ? 17.922 10.203 10.391 1 91.75 267 VAL A N 1
ATOM 2082 C CA . VAL A 1 267 ? 18.766 11.102 11.18 1 91.75 267 VAL A CA 1
ATOM 2083 C C . VAL A 1 267 ? 19.922 10.312 11.781 1 91.75 267 VAL A C 1
ATOM 2085 O O . VAL A 1 267 ? 20.812 10.891 12.398 1 91.75 267 VAL A O 1
ATOM 2088 N N . GLU A 1 268 ? 19.812 9.086 11.492 1 88.25 268 GLU A N 1
ATOM 2089 C CA . GLU A 1 268 ? 20.875 8.25 12.031 1 88.25 268 GLU A CA 1
ATOM 2090 C C . GLU A 1 268 ? 22.234 8.609 11.414 1 88.25 268 GLU A C 1
ATOM 2092 O O . GLU A 1 268 ? 22.344 8.727 10.195 1 88.25 268 GLU A O 1
ATOM 2097 N N . GLY A 1 269 ? 23.219 8.906 12.156 1 82.94 269 GLY A N 1
ATOM 2098 C CA . GLY A 1 269 ? 24.578 9.156 11.703 1 82.94 269 GLY A CA 1
ATOM 2099 C C . GLY A 1 269 ? 24.828 10.602 11.328 1 82.94 269 GLY A C 1
ATOM 2100 O O . GLY A 1 269 ? 25.969 10.992 11.055 1 82.94 269 GLY A O 1
ATOM 2101 N N . LEU A 1 270 ? 23.719 11.383 11.195 1 85.12 270 LEU A N 1
ATOM 2102 C CA . LEU A 1 270 ? 23.891 12.797 10.891 1 85.12 270 LEU A CA 1
ATOM 2103 C C . LEU A 1 270 ? 24.484 13.547 12.078 1 85.12 270 LEU A C 1
ATOM 2105 O O . LEU A 1 270 ? 24.172 13.227 13.234 1 85.12 270 LEU A O 1
ATOM 2109 N N . GLU A 1 271 ? 25.438 14.359 11.797 1 89.06 271 GLU A N 1
ATOM 2110 C CA . GLU A 1 271 ? 25.906 15.297 12.812 1 89.06 271 GLU A CA 1
ATOM 2111 C C . GLU A 1 271 ? 25 16.516 12.891 1 89.06 271 GLU A C 1
ATOM 2113 O O . GLU A 1 271 ? 25.109 17.438 12.078 1 89.06 271 GLU A O 1
ATOM 2118 N N . LEU A 1 272 ? 24.203 16.516 13.938 1 91.31 272 LEU A N 1
ATOM 2119 C CA . LEU A 1 272 ? 23.219 17.578 14.07 1 91.31 272 LEU A CA 1
ATOM 2120 C C . LEU A 1 272 ? 23.688 18.656 15.047 1 91.31 272 LEU A C 1
ATOM 2122 O O . LEU A 1 272 ? 24.312 18.344 16.062 1 91.31 272 LEU A O 1
ATOM 2126 N N . SER A 1 273 ? 23.484 19.875 14.711 1 94.44 273 SER A N 1
ATOM 2127 C CA . SER A 1 273 ? 23.625 20.953 15.68 1 94.44 273 SER A CA 1
ATOM 2128 C C . SER A 1 273 ? 22.594 20.828 16.812 1 94.44 273 SER A C 1
ATOM 2130 O O . SER A 1 273 ? 21.641 20.047 16.688 1 94.44 273 SER A O 1
ATOM 2132 N N . PRO A 1 274 ? 22.797 21.531 17.828 1 95.44 274 PRO A N 1
ATOM 2133 C CA . PRO A 1 274 ? 21.797 21.516 18.891 1 95.44 274 PRO A CA 1
ATOM 2134 C C . PRO A 1 274 ? 20.391 21.906 18.406 1 95.44 274 PRO A C 1
ATOM 2136 O O . PRO A 1 274 ? 19.406 21.312 18.828 1 95.44 274 PRO A O 1
ATOM 2139 N N . GLN A 1 275 ? 20.328 22.906 17.547 1 96.25 275 GLN A N 1
ATOM 2140 C CA . GLN A 1 275 ? 19.062 23.312 16.969 1 96.25 275 GLN A CA 1
ATOM 2141 C C . GLN A 1 275 ? 18.453 22.203 16.109 1 96.25 275 GLN A C 1
ATOM 2143 O O . GLN A 1 275 ? 17.25 21.984 16.125 1 96.25 275 GLN A O 1
ATOM 2148 N N . GLY A 1 276 ? 19.359 21.578 15.391 1 96.31 276 GLY A N 1
ATOM 2149 C CA . GLY A 1 276 ? 18.906 20.469 14.578 1 96.31 276 GLY A CA 1
ATOM 2150 C C . GLY A 1 276 ? 18.344 19.312 15.398 1 96.31 276 GLY A C 1
ATOM 2151 O O . GLY A 1 276 ? 17.328 18.719 15.031 1 96.31 276 GLY A O 1
ATOM 2152 N N . GLU A 1 277 ? 18.984 19 16.484 1 96.12 277 GLU A N 1
ATOM 2153 C CA . GLU A 1 277 ? 18.516 17.953 17.375 1 96.12 277 GLU A CA 1
ATOM 2154 C C . GLU A 1 277 ? 17.141 18.281 17.953 1 96.12 277 GLU A C 1
ATOM 2156 O O . GLU A 1 277 ? 16.266 17.406 18.016 1 96.12 277 GLU A O 1
ATOM 2161 N N . ARG A 1 278 ? 17 19.5 18.312 1 97.06 278 ARG A N 1
ATOM 2162 C CA . ARG A 1 278 ? 15.711 19.953 18.844 1 97.06 278 ARG A CA 1
ATOM 2163 C C . ARG A 1 278 ? 14.617 19.844 17.781 1 97.06 278 ARG A C 1
ATOM 2165 O O . ARG A 1 278 ? 13.477 19.5 18.094 1 97.06 278 ARG A O 1
ATOM 2172 N N . TYR A 1 279 ? 15.039 20.141 16.594 1 97.75 279 TYR A N 1
ATOM 2173 C CA . TYR A 1 279 ? 14.062 20.125 15.516 1 97.75 279 TYR A CA 1
ATOM 2174 C C . TYR A 1 279 ? 13.602 18.703 15.227 1 97.75 279 TYR A C 1
ATOM 2176 O O . TYR A 1 279 ? 12.414 18.453 15.008 1 97.75 279 TYR A O 1
ATOM 2184 N N . VAL A 1 280 ? 14.492 17.781 15.227 1 97.44 280 VAL A N 1
ATOM 2185 C CA . VAL A 1 280 ? 14.156 16.391 15.008 1 97.44 280 VAL A CA 1
ATOM 2186 C C . VAL A 1 280 ? 13.156 15.922 16.062 1 97.44 280 VAL A C 1
ATOM 2188 O O . VAL A 1 280 ? 12.156 15.273 15.75 1 97.44 280 VAL A O 1
ATOM 2191 N N . GLN A 1 281 ? 13.414 16.281 17.219 1 97.25 281 GLN A N 1
ATOM 2192 C CA . GLN A 1 281 ? 12.516 15.891 18.297 1 97.25 281 GLN A CA 1
ATOM 2193 C C . GLN A 1 281 ? 11.156 16.578 18.156 1 97.25 281 GLN A C 1
ATOM 2195 O O . GLN A 1 281 ? 10.125 15.961 18.438 1 97.25 281 GLN A O 1
ATOM 2200 N N . ALA A 1 282 ? 11.148 17.781 17.766 1 98.31 282 ALA A N 1
ATOM 2201 C CA . ALA A 1 282 ? 9.906 18.516 17.562 1 98.31 282 ALA A CA 1
ATOM 2202 C C . ALA A 1 282 ? 9.039 17.859 16.5 1 98.31 282 ALA A C 1
ATOM 2204 O O . ALA A 1 282 ? 7.824 17.75 16.641 1 98.31 282 ALA A O 1
ATOM 2205 N N . LEU A 1 283 ? 9.688 17.422 15.445 1 98.38 283 LEU A N 1
ATOM 2206 C CA . LEU A 1 283 ? 8.977 16.734 14.367 1 98.38 283 LEU A CA 1
ATOM 2207 C C . LEU A 1 283 ? 8.352 15.445 14.867 1 98.38 283 LEU A C 1
ATOM 2209 O O . LEU A 1 283 ? 7.219 15.109 14.5 1 98.38 283 LEU A O 1
ATOM 2213 N N . LYS A 1 284 ? 9.062 14.773 15.68 1 98.12 284 LYS A N 1
ATOM 2214 C CA . LYS A 1 284 ? 8.531 13.531 16.234 1 98.12 284 LYS A CA 1
ATOM 2215 C C . LYS A 1 284 ? 7.355 13.805 17.172 1 98.12 284 LYS A C 1
ATOM 2217 O O . LYS A 1 284 ? 6.371 13.062 17.172 1 98.12 284 LYS A O 1
ATOM 2222 N N . TYR A 1 285 ? 7.406 14.859 17.922 1 98.56 285 TYR A N 1
ATOM 2223 C CA . TYR A 1 285 ? 6.277 15.273 18.734 1 98.56 285 TYR A CA 1
ATOM 2224 C C . TYR A 1 285 ? 5.07 15.625 17.875 1 98.56 285 TYR A C 1
ATOM 2226 O O . TYR A 1 285 ? 3.934 15.32 18.234 1 98.56 285 TYR A O 1
ATOM 2234 N N . MET A 1 286 ? 5.34 16.234 16.828 1 98.5 286 MET A N 1
ATOM 2235 C CA . MET A 1 286 ? 4.25 16.594 15.922 1 98.5 286 MET A CA 1
ATOM 2236 C C . MET A 1 286 ? 3.525 15.352 15.422 1 98.5 286 MET A C 1
ATOM 2238 O O . MET A 1 286 ? 2.295 15.312 15.406 1 98.5 286 MET A O 1
ATOM 2242 N N . ALA A 1 287 ? 4.289 14.344 15.031 1 98.31 287 ALA A N 1
ATOM 2243 C CA . ALA A 1 287 ? 3.697 13.094 14.547 1 98.31 287 ALA A CA 1
ATOM 2244 C C . ALA A 1 287 ? 2.883 12.414 15.648 1 98.31 287 ALA A C 1
ATOM 2246 O O . ALA A 1 287 ? 1.709 12.094 15.445 1 98.31 287 ALA A O 1
ATOM 2247 N N . SER A 1 288 ? 3.51 12.227 16.781 1 98.19 288 SER A N 1
ATOM 2248 C CA . SER A 1 288 ? 2.836 11.531 17.875 1 98.19 288 SER A CA 1
ATOM 2249 C C . SER A 1 288 ? 1.686 12.359 18.438 1 98.19 288 SER A C 1
ATOM 2251 O O . SER A 1 288 ? 0.633 11.82 18.781 1 98.19 288 SER A O 1
ATOM 2253 N N . GLY A 1 289 ? 1.901 13.648 18.531 1 98.31 289 GLY A N 1
ATOM 2254 C CA . GLY A 1 289 ? 0.854 14.539 19 1 98.31 289 GLY A CA 1
ATOM 2255 C C . GLY A 1 289 ? -0.371 14.547 18.109 1 98.31 289 GLY A C 1
ATOM 2256 O O . GLY A 1 289 ? -1.503 14.539 18.594 1 98.31 289 GLY A O 1
ATOM 2257 N N . ASN A 1 290 ? -0.122 14.594 16.844 1 98 290 ASN A N 1
ATOM 2258 C CA . ASN A 1 290 ? -1.231 14.539 15.898 1 98 290 ASN A CA 1
ATOM 2259 C C . ASN A 1 290 ? -2.055 13.266 16.062 1 98 290 ASN A C 1
ATOM 2261 O O . ASN A 1 290 ? -3.285 13.305 16.047 1 98 290 ASN A O 1
ATOM 2265 N N . GLU A 1 291 ? -1.379 12.172 16.141 1 97.38 291 GLU A N 1
ATOM 2266 C CA . GLU A 1 291 ? -2.08 10.906 16.312 1 97.38 291 GLU A CA 1
ATOM 2267 C C . GLU A 1 291 ? -2.924 10.906 17.578 1 97.38 291 GLU A C 1
ATOM 2269 O O . GLU A 1 291 ? -4.078 10.469 17.578 1 97.38 291 GLU A O 1
ATOM 2274 N N . GLN A 1 292 ? -2.35 11.406 18.656 1 97.06 292 GLN A N 1
ATOM 2275 C CA . GLN A 1 292 ? -3.078 11.469 19.906 1 97.06 292 GLN A CA 1
ATOM 2276 C C . GLN A 1 292 ? -4.289 12.391 19.812 1 97.06 292 GLN A C 1
ATOM 2278 O O . GLN A 1 292 ? -5.387 12.031 20.234 1 97.06 292 GLN A O 1
ATOM 2283 N N . TRP A 1 293 ? -4.074 13.523 19.297 1 97.25 293 TRP A N 1
ATOM 2284 C CA . TRP A 1 293 ? -5.168 14.477 19.141 1 97.25 293 TRP A CA 1
ATOM 2285 C C . TRP A 1 293 ? -6.262 13.906 18.234 1 97.25 293 TRP A C 1
ATOM 2287 O O . TRP A 1 293 ? -7.445 13.969 18.578 1 97.25 293 TRP A O 1
ATOM 2297 N N . SER A 1 294 ? -5.918 13.344 17.109 1 95.19 294 SER A N 1
ATOM 2298 C CA . SER A 1 294 ? -6.875 12.781 16.156 1 95.19 294 SER A CA 1
ATOM 2299 C C . SER A 1 294 ? -7.707 11.68 16.797 1 95.19 294 SER A C 1
ATOM 2301 O O . SER A 1 294 ? -8.875 11.492 16.438 1 95.19 294 SER A O 1
ATOM 2303 N N . GLY A 1 295 ? -7.121 11 17.734 1 93.69 295 GLY A N 1
ATOM 2304 C CA . GLY A 1 295 ? -7.816 9.906 18.406 1 93.69 295 GLY A CA 1
ATOM 2305 C C . GLY A 1 295 ? -8.781 10.383 19.469 1 93.69 295 GLY A C 1
ATOM 2306 O O . GLY A 1 295 ? -9.664 9.633 19.891 1 93.69 295 GLY A O 1
ATOM 2307 N N . THR A 1 296 ? -8.625 11.664 19.828 1 92.19 296 THR A N 1
ATOM 2308 C CA . THR A 1 296 ? -9.398 12.086 20.984 1 92.19 296 THR A CA 1
ATOM 2309 C C . THR A 1 296 ? -10.281 13.281 20.641 1 92.19 296 THR A C 1
ATOM 2311 O O . THR A 1 296 ? -11.219 13.594 21.375 1 92.19 296 THR A O 1
ATOM 2314 N N . THR A 1 297 ? -10.016 13.953 19.578 1 91.94 297 THR A N 1
ATOM 2315 C CA . THR A 1 297 ? -10.75 15.156 19.203 1 91.94 297 THR A CA 1
ATOM 2316 C C . THR A 1 297 ? -12.195 14.82 18.844 1 91.94 297 THR A C 1
ATOM 2318 O O . THR A 1 297 ? -12.477 13.734 18.328 1 91.94 297 THR A O 1
ATOM 2321 N N . SER A 1 298 ? -13.062 15.719 19.078 1 87.81 298 SER A N 1
ATOM 2322 C CA . SER A 1 298 ? -14.461 15.578 18.688 1 87.81 298 SER A CA 1
ATOM 2323 C C . SER A 1 298 ? -14.648 15.805 17.203 1 87.81 298 SER A C 1
ATOM 2325 O O . SER A 1 298 ? -15.688 15.453 16.641 1 87.81 298 SER A O 1
ATOM 2327 N N . ARG A 1 299 ? -13.688 16.297 16.656 1 84.5 299 ARG A N 1
ATOM 2328 C CA . ARG A 1 299 ? -13.727 16.594 15.227 1 84.5 299 ARG A CA 1
ATOM 2329 C C . ARG A 1 299 ? -14.039 15.344 14.414 1 84.5 299 ARG A C 1
ATOM 2331 O O . ARG A 1 299 ? -14.695 15.422 13.367 1 84.5 299 ARG A O 1
ATOM 2338 N N . TYR A 1 300 ? -13.5 14.281 14.906 1 84.62 300 TYR A N 1
ATOM 2339 C CA . TYR A 1 300 ? -13.594 13.062 14.117 1 84.62 300 TYR A CA 1
ATOM 2340 C C . TYR A 1 300 ? -14.617 12.102 14.711 1 84.62 300 TYR A C 1
ATOM 2342 O O . TYR A 1 300 ? -14.758 10.969 14.25 1 84.62 300 TYR A O 1
ATOM 2350 N N . LYS A 1 301 ? -15.469 12.594 15.703 1 78.88 301 LYS A N 1
ATOM 2351 C CA . LYS A 1 301 ? -16.469 11.734 16.328 1 78.88 301 LYS A CA 1
ATOM 2352 C C . LYS A 1 301 ? -17.797 11.82 15.586 1 78.88 301 LYS A C 1
ATOM 2354 O O . LYS A 1 301 ? -18.172 12.883 15.078 1 78.88 301 LYS A O 1
ATOM 2359 N N . ILE A 1 302 ? -18.312 10.609 15.453 1 71.19 302 ILE A N 1
ATOM 2360 C CA . ILE A 1 302 ? -19.609 10.523 14.805 1 71.19 302 ILE A CA 1
ATOM 2361 C C . ILE A 1 302 ? -20.719 10.656 15.852 1 71.19 302 ILE A C 1
ATOM 2363 O O . ILE A 1 302 ? -20.656 10.047 16.922 1 71.19 302 ILE A O 1
ATOM 2367 N N . TYR A 1 303 ? -21.609 11.586 15.781 1 61.75 303 TYR A N 1
ATOM 2368 C CA . TYR A 1 303 ? -22.75 11.695 16.688 1 61.75 303 TYR A CA 1
ATOM 2369 C C . TYR A 1 303 ? -24.016 11.18 16.016 1 61.75 303 TYR A C 1
ATOM 2371 O O . TYR A 1 303 ? -24.156 11.25 14.797 1 61.75 303 TYR A O 1
ATOM 2379 N N . MET B 1 1 ? 6.016 -5.027 22.047 1 20.75 1 MET B N 1
ATOM 2380 C CA . MET B 1 1 ? 6.25 -4.895 20.609 1 20.75 1 MET B CA 1
ATOM 2381 C C . MET B 1 1 ? 5.426 -5.91 19.828 1 20.75 1 MET B C 1
ATOM 2383 O O . MET B 1 1 ? 5.75 -7.098 19.812 1 20.75 1 MET B O 1
ATOM 2387 N N . SER B 1 2 ? 4.184 -5.945 19.703 1 25.41 2 SER B N 1
ATOM 2388 C CA . SER B 1 2 ? 3.428 -7.086 19.203 1 25.41 2 SER B CA 1
ATOM 2389 C C . SER B 1 2 ? 3.85 -7.438 17.781 1 25.41 2 SER B C 1
ATOM 2391 O O . SER B 1 2 ? 3.914 -6.562 16.906 1 25.41 2 SER B O 1
ATOM 2393 N N . THR B 1 3 ? 4.531 -8.367 17.453 1 33.41 3 THR B N 1
ATOM 2394 C CA . THR B 1 3 ? 5.152 -8.977 16.297 1 33.41 3 THR B CA 1
ATOM 2395 C C . THR B 1 3 ? 4.098 -9.367 15.258 1 33.41 3 THR B C 1
ATOM 2397 O O . THR B 1 3 ? 3.145 -10.078 15.586 1 33.41 3 THR B O 1
ATOM 2400 N N . THR B 1 4 ? 3.482 -8.484 14.445 1 43.38 4 THR B N 1
ATOM 2401 C CA . THR B 1 4 ? 2.643 -8.836 13.305 1 43.38 4 THR B CA 1
ATOM 2402 C C . THR B 1 4 ? 2.936 -10.258 12.844 1 43.38 4 THR B C 1
ATOM 2404 O O . THR B 1 4 ? 4.062 -10.57 12.461 1 43.38 4 THR B O 1
ATOM 2407 N N . THR B 1 5 ? 2.189 -11.109 13.422 1 52.59 5 THR B N 1
ATOM 2408 C CA . THR B 1 5 ? 2.434 -12.508 13.094 1 52.59 5 THR B CA 1
ATOM 2409 C C . THR B 1 5 ? 2.432 -12.719 11.586 1 52.59 5 THR B C 1
ATOM 2411 O O . THR B 1 5 ? 1.468 -12.367 10.898 1 52.59 5 THR B O 1
ATOM 2414 N N . THR B 1 6 ? 3.561 -12.648 10.883 1 69.56 6 THR B N 1
ATOM 2415 C CA . THR B 1 6 ? 3.885 -12.938 9.492 1 69.56 6 THR B CA 1
ATOM 2416 C C . THR B 1 6 ? 3.473 -14.359 9.125 1 69.56 6 THR B C 1
ATOM 2418 O O . THR B 1 6 ? 3.678 -14.797 7.992 1 69.56 6 THR B O 1
ATOM 2421 N N . THR B 1 7 ? 2.639 -14.938 10.141 1 84 7 THR B N 1
ATOM 2422 C CA . THR B 1 7 ? 2.338 -16.328 9.797 1 84 7 THR B CA 1
ATOM 2423 C C . THR B 1 7 ? 0.942 -16.438 9.195 1 84 7 THR B C 1
ATOM 2425 O O . THR B 1 7 ? 0.01 -15.766 9.633 1 84 7 THR B O 1
ATOM 2428 N N . THR B 1 8 ? 0.742 -17.328 8.297 1 92.38 8 THR B N 1
ATOM 2429 C CA . THR B 1 8 ? -0.516 -17.531 7.586 1 92.38 8 THR B CA 1
ATOM 2430 C C . THR B 1 8 ? -1.575 -18.125 8.508 1 92.38 8 THR B C 1
ATOM 2432 O O . THR B 1 8 ? -1.26 -18.922 9.391 1 92.38 8 THR B O 1
ATOM 2435 N N . THR B 1 9 ? -2.814 -17.703 8.375 1 91.5 9 THR B N 1
ATOM 2436 C CA . THR B 1 9 ? -3.945 -18.25 9.109 1 91.5 9 THR B CA 1
ATOM 2437 C C . THR B 1 9 ? -4.57 -19.422 8.344 1 91.5 9 THR B C 1
ATOM 2439 O O . THR B 1 9 ? -5.426 -20.125 8.867 1 91.5 9 THR B O 1
ATOM 2442 N N . LEU B 1 10 ? -4.141 -19.656 7.129 1 96 10 LEU B N 1
ATOM 2443 C CA . LEU B 1 10 ? -4.68 -20.719 6.281 1 96 10 LEU B CA 1
ATOM 2444 C C . LEU B 1 10 ? -4.062 -22.062 6.641 1 96 10 LEU B C 1
ATOM 2446 O O . LEU B 1 10 ? -2.875 -22.141 6.961 1 96 10 LEU B O 1
ATOM 2450 N N . LEU B 1 11 ? -4.848 -23.047 6.609 1 96 11 LEU B N 1
ATOM 2451 C CA . LEU B 1 11 ? -4.352 -24.391 6.828 1 96 11 LEU B CA 1
ATOM 2452 C C . LEU B 1 11 ? -3.383 -24.797 5.723 1 96 11 LEU B C 1
ATOM 2454 O O . LEU B 1 11 ? -3.664 -24.594 4.539 1 96 11 LEU B O 1
ATOM 2458 N N . THR B 1 12 ? -2.27 -25.344 6.152 1 96.81 12 THR B N 1
ATOM 2459 C CA . THR B 1 12 ? -1.291 -25.875 5.207 1 96.81 12 THR B CA 1
ATOM 2460 C C . THR B 1 12 ? -1.211 -27.406 5.309 1 96.81 12 THR B C 1
ATOM 2462 O O . THR B 1 12 ? -1.146 -27.953 6.41 1 96.81 12 THR B O 1
ATOM 2465 N N . LYS B 1 13 ? -1.317 -28.016 4.211 1 97.69 13 LYS B N 1
ATOM 2466 C CA . LYS B 1 13 ? -1.252 -29.469 4.113 1 97.69 13 LYS B CA 1
ATOM 2467 C C . LYS B 1 13 ? -0.461 -29.906 2.883 1 97.69 13 LYS B C 1
ATOM 2469 O O . LYS B 1 13 ? -0.519 -29.266 1.84 1 97.69 13 LYS B O 1
ATOM 2474 N N . CYS B 1 14 ? 0.31 -30.984 3.012 1 98.31 14 CYS B N 1
ATOM 2475 C CA . CYS B 1 14 ? 1.07 -31.531 1.899 1 98.31 14 CYS B CA 1
ATOM 2476 C C . CYS B 1 14 ? 0.637 -32.969 1.604 1 98.31 14 CYS B C 1
ATOM 2478 O O . CYS B 1 14 ? 0.403 -33.75 2.525 1 98.31 14 CYS B O 1
ATOM 2480 N N . ASN B 1 15 ? 0.481 -33.281 0.34 1 98.56 15 ASN B N 1
ATOM 2481 C CA . ASN B 1 15 ? 0.154 -34.656 -0.036 1 98.56 15 ASN B CA 1
ATOM 2482 C C . ASN B 1 15 ? 1.181 -35.625 0.507 1 98.56 15 ASN B C 1
ATOM 2484 O O . ASN B 1 15 ? 2.385 -35.438 0.312 1 98.56 15 ASN B O 1
ATOM 2488 N N . PRO B 1 16 ? 0.764 -36.656 1.169 1 97.75 16 PRO B N 1
ATOM 2489 C CA . PRO B 1 16 ? 1.714 -37.594 1.761 1 97.75 16 PRO B CA 1
ATOM 2490 C C . PRO B 1 16 ? 2.566 -38.312 0.713 1 97.75 16 PRO B C 1
ATOM 2492 O O . PRO B 1 16 ? 3.635 -38.844 1.035 1 97.75 16 PRO B O 1
ATOM 2495 N N . LEU B 1 17 ? 2.199 -38.281 -0.503 1 97.5 17 LEU B N 1
ATOM 2496 C CA . LEU B 1 17 ? 2.914 -38.969 -1.567 1 97.5 17 LEU B CA 1
ATOM 2497 C C . LEU B 1 17 ? 3.891 -38.031 -2.27 1 97.5 17 LEU B C 1
ATOM 2499 O O . LEU B 1 17 ? 4.43 -38.375 -3.328 1 97.5 17 LEU B O 1
ATOM 2503 N N . ALA B 1 18 ? 4.176 -36.906 -1.695 1 97.94 18 ALA B N 1
ATOM 2504 C CA . ALA B 1 18 ? 5.027 -35.875 -2.297 1 97.94 18 ALA B CA 1
ATOM 2505 C C . ALA B 1 18 ? 6.402 -36.469 -2.641 1 97.94 18 ALA B C 1
ATOM 2507 O O . ALA B 1 18 ? 6.926 -36.219 -3.73 1 97.94 18 ALA B O 1
ATOM 2508 N N . PRO B 1 19 ? 7.047 -37.312 -1.789 1 97.44 19 PRO B N 1
ATOM 2509 C CA . PRO B 1 19 ? 8.352 -37.844 -2.15 1 97.44 19 PRO B CA 1
ATOM 2510 C C . PRO B 1 19 ? 8.289 -38.781 -3.375 1 97.44 19 PRO B C 1
ATOM 2512 O O . PRO B 1 19 ? 9.156 -38.688 -4.246 1 97.44 19 PRO B O 1
ATOM 2515 N N . GLN B 1 20 ? 7.289 -39.562 -3.414 1 98.19 20 GLN B N 1
ATOM 2516 C CA . GLN B 1 20 ? 7.098 -40.438 -4.566 1 98.19 20 GLN B CA 1
ATOM 2517 C C . GLN B 1 20 ? 6.844 -39.625 -5.836 1 98.19 20 GLN B C 1
ATOM 2519 O O . GLN B 1 20 ? 7.352 -39.969 -6.906 1 98.19 20 GLN B O 1
ATOM 2524 N N . LEU B 1 21 ? 6.02 -38.625 -5.715 1 98.44 21 LEU B N 1
ATOM 2525 C CA . LEU B 1 21 ? 5.73 -37.719 -6.828 1 98.44 21 LEU B CA 1
ATOM 2526 C C . LEU B 1 21 ? 7.016 -37.125 -7.379 1 98.44 21 LEU B C 1
ATOM 2528 O O . LEU B 1 21 ? 7.242 -37.125 -8.586 1 98.44 21 LEU B O 1
ATOM 2532 N N . THR B 1 22 ? 7.871 -36.594 -6.523 1 98.06 22 THR B N 1
ATOM 2533 C CA . THR B 1 22 ? 9.125 -35.969 -6.906 1 98.06 22 THR B CA 1
ATOM 2534 C C . THR B 1 22 ? 10.039 -36.938 -7.629 1 98.06 22 THR B C 1
ATOM 2536 O O . THR B 1 22 ? 10.594 -36.625 -8.68 1 98.06 22 THR B O 1
ATOM 2539 N N . GLU B 1 23 ? 10.133 -38.094 -7.102 1 97.81 23 GLU B N 1
ATOM 2540 C CA . GLU B 1 23 ? 10.969 -39.125 -7.707 1 97.81 23 GLU B CA 1
ATOM 2541 C C . GLU B 1 23 ? 10.484 -39.469 -9.109 1 97.81 23 GLU B C 1
ATOM 2543 O O . GLU B 1 23 ? 11.281 -39.562 -10.047 1 97.81 23 GLU B O 1
ATOM 2548 N N . THR B 1 24 ? 9.195 -39.688 -9.211 1 97.94 24 THR B N 1
ATOM 2549 C CA . THR 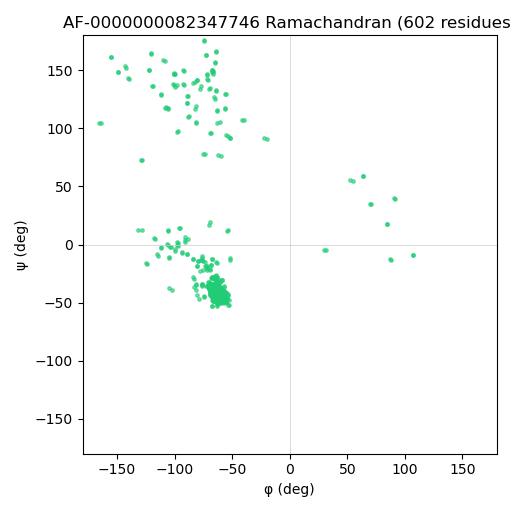B 1 24 ? 8.609 -40.062 -10.484 1 97.94 24 THR B CA 1
ATOM 2550 C C . THR B 1 24 ? 8.836 -39 -11.547 1 97.94 24 THR B C 1
ATOM 2552 O O . THR B 1 24 ? 9.289 -39.312 -12.648 1 97.94 24 THR B O 1
ATOM 2555 N N . VAL B 1 25 ? 8.57 -37.781 -11.234 1 98.25 25 VAL B N 1
ATOM 2556 C CA . VAL B 1 25 ? 8.656 -36.656 -12.188 1 98.25 25 VAL B CA 1
ATOM 2557 C C . VAL B 1 25 ? 10.117 -36.406 -12.539 1 98.25 25 VAL B C 1
ATOM 2559 O O . VAL B 1 25 ? 10.461 -36.25 -13.719 1 98.25 25 VAL B O 1
ATOM 2562 N N . HIS B 1 26 ? 11.016 -36.438 -11.57 1 97.62 26 HIS B N 1
ATOM 2563 C CA . HIS B 1 26 ? 12.43 -36.156 -11.812 1 97.62 26 HIS B CA 1
ATOM 2564 C C . HIS B 1 26 ? 13.078 -37.25 -12.648 1 97.62 26 HIS B C 1
ATOM 2566 O O . HIS B 1 26 ? 13.906 -36.969 -13.516 1 97.62 26 HIS B O 1
ATOM 2572 N N . THR B 1 27 ? 12.711 -38.438 -12.367 1 97.88 27 THR B N 1
ATOM 2573 C CA . THR B 1 27 ? 13.25 -39.562 -13.141 1 97.88 27 THR B CA 1
ATOM 2574 C C . THR B 1 27 ? 12.852 -39.438 -14.609 1 97.88 27 THR B C 1
ATOM 2576 O O . THR B 1 27 ? 13.68 -39.625 -15.5 1 97.88 27 THR B O 1
ATOM 2579 N N . TYR B 1 28 ? 11.656 -39.156 -14.812 1 97.88 28 TYR B N 1
ATOM 2580 C CA . TYR B 1 28 ? 11.188 -39 -16.188 1 97.88 28 TYR B CA 1
ATOM 2581 C C . TYR B 1 28 ? 11.93 -37.875 -16.891 1 97.88 28 TYR B C 1
ATOM 2583 O O . TYR B 1 28 ? 12.352 -38.031 -18.031 1 97.88 28 TYR B O 1
ATOM 2591 N N . LEU B 1 29 ? 12.062 -36.719 -16.234 1 97.31 29 LEU B N 1
ATOM 2592 C CA . LEU B 1 29 ? 12.727 -35.594 -16.828 1 97.31 29 LEU B CA 1
ATOM 2593 C C . LEU B 1 29 ? 14.203 -35.875 -17.094 1 97.31 29 LEU B C 1
ATOM 2595 O O . LEU B 1 29 ? 14.75 -35.469 -18.125 1 97.31 29 LEU B O 1
ATOM 2599 N N . ASP B 1 30 ? 14.766 -36.531 -16.156 1 96.06 30 ASP B N 1
ATOM 2600 C CA . ASP B 1 30 ? 16.172 -36.875 -16.297 1 96.06 30 ASP B CA 1
ATOM 2601 C C . ASP B 1 30 ? 16.422 -37.75 -17.531 1 96.06 30 ASP B C 1
ATOM 2603 O O . ASP B 1 30 ? 17.438 -37.625 -18.188 1 96.06 30 ASP B O 1
ATOM 2607 N N . LYS B 1 31 ? 15.492 -38.531 -17.859 1 96.25 31 LYS B N 1
ATOM 2608 C CA . LYS B 1 31 ? 15.602 -39.438 -19 1 96.25 31 LYS B CA 1
ATOM 2609 C C . LYS B 1 31 ? 15.242 -38.75 -20.297 1 96.25 31 LYS B C 1
ATOM 2611 O O . LYS B 1 31 ? 15.719 -39.125 -21.375 1 96.25 31 LYS B O 1
ATOM 2616 N N . THR B 1 32 ? 14.445 -37.812 -20.219 1 96.19 32 THR B N 1
ATOM 2617 C CA . THR B 1 32 ? 13.836 -37.281 -21.438 1 96.19 32 THR B CA 1
ATOM 2618 C C . THR B 1 32 ? 14.484 -35.938 -21.812 1 96.19 32 THR B C 1
ATOM 2620 O O . THR B 1 32 ? 14.656 -35.656 -23 1 96.19 32 THR B O 1
ATOM 2623 N N . TRP B 1 33 ? 14.828 -35.094 -20.844 1 93.31 33 TRP B N 1
ATOM 2624 C CA . TRP B 1 33 ? 15.375 -33.75 -21.078 1 93.31 33 TRP B CA 1
ATOM 2625 C C . TRP B 1 33 ? 16.891 -33.75 -20.922 1 93.31 33 TRP B C 1
ATOM 2627 O O . TRP B 1 33 ? 17.422 -34.375 -20.016 1 93.31 33 TRP B O 1
ATOM 2637 N N . SER B 1 34 ? 17.5 -33.062 -21.891 1 90.44 34 SER B N 1
ATOM 2638 C CA . SER B 1 34 ? 18.953 -32.906 -21.797 1 90.44 34 SER B CA 1
ATOM 2639 C C . SER B 1 34 ? 19.328 -31.547 -21.172 1 90.44 34 SER B C 1
ATOM 2641 O O . SER B 1 34 ? 19.406 -30.547 -21.875 1 90.44 34 SER B O 1
ATOM 2643 N N . PHE B 1 35 ? 19.609 -31.578 -19.891 1 90 35 PHE B N 1
ATOM 2644 C CA . PHE B 1 35 ? 20.047 -30.375 -19.203 1 90 35 PHE B CA 1
ATOM 2645 C C . PHE B 1 35 ? 21.422 -29.938 -19.703 1 90 35 PHE B C 1
ATOM 2647 O O . PHE B 1 35 ? 22.25 -30.766 -20.062 1 90 35 PHE B O 1
ATOM 2654 N N . SER B 1 36 ? 21.672 -28.672 -19.703 1 86.5 36 SER B N 1
ATOM 2655 C CA . SER B 1 36 ? 22.906 -28.109 -20.266 1 86.5 36 SER B CA 1
ATOM 2656 C C . SER B 1 36 ? 24.125 -28.516 -19.438 1 86.5 36 SER B C 1
ATOM 2658 O O . SER B 1 36 ? 25.234 -28.562 -19.969 1 86.5 36 SER B O 1
ATOM 2660 N N . SER B 1 37 ? 23.906 -28.734 -18.141 1 89.88 37 SER B N 1
ATOM 2661 C CA . SER B 1 37 ? 24.984 -29.188 -17.25 1 89.88 37 SER B CA 1
ATOM 2662 C C . SER B 1 37 ? 24.438 -29.922 -16.047 1 89.88 37 SER B C 1
ATOM 2664 O O . SER B 1 37 ? 23.25 -29.812 -15.727 1 89.88 37 SER B O 1
ATOM 2666 N N . ALA B 1 38 ? 25.25 -30.656 -15.43 1 92.5 38 ALA B N 1
ATOM 2667 C CA . ALA B 1 38 ? 24.875 -31.375 -14.211 1 92.5 38 ALA B CA 1
ATOM 2668 C C . ALA B 1 38 ? 24.5 -30.391 -13.102 1 92.5 38 ALA B C 1
ATOM 2670 O O . ALA B 1 38 ? 23.594 -30.672 -12.305 1 92.5 38 ALA B O 1
ATOM 2671 N N . ASN B 1 39 ? 25.203 -29.312 -13.125 1 90.06 39 ASN B N 1
ATOM 2672 C CA . ASN B 1 39 ? 24.922 -28.297 -12.117 1 90.06 39 ASN B CA 1
ATOM 2673 C C . ASN B 1 39 ? 23.531 -27.672 -12.32 1 90.06 39 ASN B C 1
ATOM 2675 O O . ASN B 1 39 ? 22.812 -27.438 -11.352 1 90.06 39 ASN B O 1
ATOM 2679 N N . TYR B 1 40 ? 23.266 -27.438 -13.492 1 88.12 40 TYR B N 1
ATOM 2680 C CA . TYR B 1 40 ? 21.953 -26.875 -13.797 1 88.12 40 TYR B CA 1
ATOM 2681 C C . TYR B 1 40 ? 20.844 -27.859 -13.469 1 88.12 40 TYR B C 1
ATOM 2683 O O . TYR B 1 40 ? 19.781 -27.484 -12.953 1 88.12 40 TYR B O 1
ATOM 2691 N N . LYS B 1 41 ? 21.078 -29.078 -13.852 1 92.75 41 LYS B N 1
ATOM 2692 C CA . LYS B 1 41 ? 20.125 -30.125 -13.523 1 92.75 41 LYS B CA 1
ATOM 2693 C C . LYS B 1 41 ? 19.859 -30.188 -12.023 1 92.75 41 LYS B C 1
ATOM 2695 O O . LYS B 1 41 ? 18.703 -30.203 -11.594 1 92.75 41 LYS B O 1
ATOM 2700 N N . SER B 1 42 ? 20.891 -30.219 -11.32 1 93.19 42 SER B N 1
ATOM 2701 C CA . SER B 1 42 ? 20.781 -30.297 -9.867 1 93.19 42 SER B CA 1
ATOM 2702 C C . SER B 1 42 ? 20.047 -29.094 -9.305 1 93.19 42 SER B C 1
ATOM 2704 O O . SER B 1 42 ? 19.188 -29.234 -8.43 1 93.19 42 SER B O 1
ATOM 2706 N N . ALA B 1 43 ? 20.344 -27.953 -9.773 1 90.62 43 ALA B N 1
ATOM 2707 C CA . ALA B 1 43 ? 19.688 -26.734 -9.32 1 90.62 43 ALA B CA 1
ATOM 2708 C C . ALA B 1 43 ? 18.188 -26.75 -9.641 1 90.62 43 ALA B C 1
ATOM 2710 O O . ALA B 1 43 ? 17.375 -26.328 -8.82 1 90.62 43 ALA B O 1
ATOM 2711 N N . PHE B 1 44 ? 17.906 -27.203 -10.805 1 93 44 PHE B N 1
ATOM 2712 C CA . PHE B 1 44 ? 16.516 -27.281 -11.219 1 93 44 PHE B CA 1
ATOM 2713 C C . PHE B 1 44 ? 15.734 -28.234 -10.328 1 93 44 PHE B C 1
ATOM 2715 O O . PHE B 1 44 ? 14.633 -27.906 -9.875 1 93 44 PHE B O 1
ATOM 2722 N N . PHE B 1 45 ? 16.25 -29.375 -10.109 1 95.31 45 PHE B N 1
ATOM 2723 C CA . PHE B 1 45 ? 15.578 -30.391 -9.297 1 95.31 45 PHE B CA 1
ATOM 2724 C C . PHE B 1 45 ? 15.438 -29.922 -7.855 1 95.31 45 PHE B C 1
ATOM 2726 O O . PHE B 1 45 ? 14.461 -30.25 -7.184 1 95.31 45 PHE B O 1
ATOM 2733 N N . GLU B 1 46 ? 16.297 -29.141 -7.43 1 93.88 46 GLU B N 1
ATOM 2734 C CA . GLU B 1 46 ? 16.266 -28.625 -6.059 1 93.88 46 GLU B CA 1
ATOM 2735 C C . GLU B 1 46 ? 15.148 -27.609 -5.867 1 93.88 46 GLU B C 1
ATOM 2737 O O . GLU B 1 46 ? 14.719 -27.359 -4.742 1 93.88 46 GLU B O 1
ATOM 2742 N N . MET B 1 47 ? 14.703 -27.078 -6.91 1 93.88 47 MET B N 1
ATOM 2743 C CA . MET B 1 47 ? 13.555 -26.188 -6.805 1 93.88 47 MET B CA 1
ATOM 2744 C C . MET B 1 47 ? 12.32 -26.953 -6.332 1 93.88 47 MET B C 1
ATOM 2746 O O . MET B 1 47 ? 11.414 -26.359 -5.727 1 93.88 47 MET B O 1
ATOM 2750 N N . ASP B 1 48 ? 12.195 -28.203 -6.703 1 95.44 48 ASP B N 1
ATOM 2751 C CA . ASP B 1 48 ? 11.203 -29.156 -6.199 1 95.44 48 ASP B CA 1
ATOM 2752 C C . ASP B 1 48 ? 9.789 -28.703 -6.551 1 95.44 48 ASP B C 1
ATOM 2754 O O . ASP B 1 48 ? 8.922 -28.609 -5.676 1 95.44 48 ASP B O 1
ATOM 2758 N N . PHE B 1 49 ? 9.484 -28.531 -7.84 1 96.94 49 PHE B N 1
ATOM 2759 C CA . PHE B 1 49 ? 8.172 -28.156 -8.344 1 96.94 49 PHE B CA 1
ATOM 2760 C C . PHE B 1 49 ? 7.133 -29.219 -8.008 1 96.94 49 PHE B C 1
ATOM 2762 O O . PHE B 1 49 ? 5.98 -28.891 -7.711 1 96.94 49 PHE B O 1
ATOM 2769 N N . PRO B 1 50 ? 7.5 -30.453 -8.008 1 98.12 50 PRO B N 1
ATOM 2770 C CA . PRO B 1 50 ? 6.496 -31.453 -7.621 1 98.12 50 PRO B CA 1
ATOM 2771 C C . PRO B 1 50 ? 5.965 -31.234 -6.203 1 98.12 50 PRO B C 1
ATOM 2773 O O . PRO B 1 50 ? 4.77 -31.406 -5.957 1 98.12 50 PRO B O 1
ATOM 2776 N N . ARG B 1 51 ? 6.82 -30.844 -5.312 1 97.81 51 ARG B N 1
ATOM 2777 C CA . ARG B 1 51 ? 6.363 -30.562 -3.955 1 97.81 51 ARG B CA 1
ATOM 2778 C C . ARG B 1 51 ? 5.402 -29.391 -3.934 1 97.81 51 ARG B C 1
ATOM 2780 O O . ARG B 1 51 ? 4.461 -29.359 -3.141 1 97.81 51 ARG B O 1
ATOM 2787 N N . LEU B 1 52 ? 5.652 -28.438 -4.758 1 98.19 52 LEU B N 1
ATOM 2788 C CA . LEU B 1 52 ? 4.719 -27.328 -4.887 1 98.19 52 LEU B CA 1
ATOM 2789 C C . LEU B 1 52 ? 3.307 -27.828 -5.164 1 98.19 52 LEU B C 1
ATOM 2791 O O . LEU B 1 52 ? 2.352 -27.406 -4.508 1 98.19 52 LEU B O 1
ATOM 2795 N N . LEU B 1 53 ? 3.174 -28.734 -6.105 1 98.44 53 LEU B N 1
ATOM 2796 C CA . LEU B 1 53 ? 1.854 -29.25 -6.465 1 98.44 53 LEU B CA 1
ATOM 2797 C C . LEU B 1 53 ? 1.277 -30.109 -5.34 1 98.44 53 LEU B C 1
ATOM 2799 O O . LEU B 1 53 ? 0.063 -30.125 -5.129 1 98.44 53 LEU B O 1
ATOM 2803 N N . ALA B 1 54 ? 2.172 -30.781 -4.648 1 98.69 54 ALA B N 1
ATOM 2804 C CA . ALA B 1 54 ? 1.714 -31.578 -3.512 1 98.69 54 ALA B CA 1
ATOM 2805 C C . ALA B 1 54 ? 1.159 -30.688 -2.406 1 98.69 54 ALA B C 1
ATOM 2807 O O . ALA B 1 54 ? 0.291 -31.094 -1.638 1 98.69 54 ALA B O 1
ATOM 2808 N N . LEU B 1 55 ? 1.645 -29.5 -2.342 1 98.69 55 LEU B N 1
ATOM 2809 C CA . LEU B 1 55 ? 1.156 -28.516 -1.377 1 98.69 55 LEU B CA 1
ATOM 2810 C C . LEU B 1 55 ? -0.125 -27.859 -1.874 1 98.69 55 LEU B C 1
ATOM 2812 O O . LEU B 1 55 ? -1.017 -27.547 -1.081 1 98.69 55 LEU B O 1
ATOM 2816 N N . PHE B 1 56 ? -0.211 -27.672 -3.199 1 98.69 56 PHE B N 1
ATOM 2817 C CA . PHE B 1 56 ? -1.407 -27.078 -3.793 1 98.69 56 PHE B CA 1
ATOM 2818 C C . PHE B 1 56 ? -2.588 -28.047 -3.689 1 98.69 56 PHE B C 1
ATOM 2820 O O . PHE B 1 56 ? -3.721 -27.609 -3.455 1 98.69 56 PHE B O 1
ATOM 2827 N N . CYS B 1 57 ? -2.312 -29.344 -3.842 1 98.69 57 CYS B N 1
ATOM 2828 C CA . CYS B 1 57 ? -3.342 -30.375 -3.893 1 98.69 57 CYS B CA 1
ATOM 2829 C C . CYS B 1 57 ? -3.035 -31.5 -2.912 1 98.69 57 CYS B C 1
ATOM 2831 O O . CYS B 1 57 ? -2.805 -32.625 -3.322 1 98.69 57 CYS B O 1
ATOM 2833 N N . PRO B 1 58 ? -3.219 -31.188 -1.661 1 98.5 58 PRO B N 1
ATOM 2834 C CA . PRO B 1 58 ? -2.807 -32.188 -0.653 1 98.5 58 PRO B CA 1
ATOM 2835 C C . PRO B 1 58 ? -3.654 -33.438 -0.68 1 98.5 58 PRO B C 1
ATOM 2837 O O . PRO B 1 58 ? -3.262 -34.469 -0.113 1 98.5 58 PRO B O 1
ATOM 2840 N N . GLU B 1 59 ? -4.73 -33.375 -1.354 1 96.62 59 GLU B N 1
ATOM 2841 C CA . GLU B 1 59 ? -5.617 -34.531 -1.353 1 96.62 59 GLU B CA 1
ATOM 2842 C C . GLU B 1 59 ? -5.758 -35.125 -2.754 1 96.62 59 GLU B C 1
ATOM 2844 O O . GLU B 1 59 ? -6.582 -36 -2.98 1 96.62 59 GLU B O 1
ATOM 2849 N N . GLY B 1 60 ? -5.02 -34.625 -3.734 1 97.38 60 GLY B N 1
ATOM 2850 C CA . GLY B 1 60 ? -5.133 -35.062 -5.117 1 97.38 60 GLY B CA 1
ATOM 2851 C C . GLY B 1 60 ? -4.582 -36.438 -5.359 1 97.38 60 GLY B C 1
ATOM 2852 O O . GLY B 1 60 ? -3.629 -36.875 -4.695 1 97.38 60 GLY B O 1
ATOM 2853 N N . PRO B 1 61 ? -5.18 -37.156 -6.242 1 97.19 61 PRO B N 1
ATOM 2854 C CA . PRO B 1 61 ? -4.641 -38.469 -6.598 1 97.19 61 PRO B CA 1
ATOM 2855 C C . PRO B 1 61 ? -3.287 -38.375 -7.297 1 97.19 61 PRO B C 1
ATOM 2857 O O . PRO B 1 61 ? -3.043 -37.438 -8.062 1 97.19 61 PRO B O 1
ATOM 2860 N N . LEU B 1 62 ? -2.443 -39.375 -7.105 1 96.94 62 LEU B N 1
ATOM 2861 C CA . LEU B 1 62 ? -1.053 -39.375 -7.551 1 96.94 62 LEU B CA 1
ATOM 2862 C C . LEU B 1 62 ? -0.967 -39.219 -9.062 1 96.94 62 LEU B C 1
ATOM 2864 O O . LEU B 1 62 ? -0.107 -38.5 -9.586 1 96.94 62 LEU B O 1
ATOM 2868 N N . ASP B 1 63 ? -1.798 -39.969 -9.773 1 96 63 ASP B N 1
ATOM 2869 C CA . ASP B 1 63 ? -1.702 -39.969 -11.227 1 96 63 ASP B CA 1
ATOM 2870 C C . ASP B 1 63 ? -1.952 -38.562 -11.797 1 96 63 ASP B C 1
ATOM 2872 O O . ASP B 1 63 ? -1.254 -38.125 -12.711 1 96 63 ASP B O 1
ATOM 2876 N N . ARG B 1 64 ? -2.904 -37.812 -11.242 1 97.94 64 ARG B N 1
ATOM 2877 C CA . ARG B 1 64 ? -3.184 -36.469 -11.703 1 97.94 64 ARG B CA 1
ATOM 2878 C C . ARG B 1 64 ? -2.115 -35.469 -11.211 1 97.94 64 ARG B C 1
ATOM 2880 O O . ARG B 1 64 ? -1.758 -34.531 -11.922 1 97.94 64 ARG B O 1
ATOM 2887 N N . LEU B 1 65 ? -1.61 -35.719 -10.031 1 98.62 65 LEU B N 1
ATOM 2888 C CA . LEU B 1 65 ? -0.507 -34.906 -9.523 1 98.62 65 LEU B CA 1
ATOM 2889 C C . LEU B 1 65 ? 0.715 -35.031 -10.43 1 98.62 65 LEU B C 1
ATOM 2891 O O . LEU B 1 65 ? 1.416 -34.031 -10.656 1 98.62 65 LEU B O 1
ATOM 2895 N N . GLU B 1 66 ? 0.962 -36.219 -10.93 1 98.25 66 GLU B N 1
ATOM 2896 C CA . GLU B 1 66 ? 2.137 -36.438 -11.766 1 98.25 66 GLU B CA 1
ATOM 2897 C C . GLU B 1 66 ? 2.078 -35.625 -13.047 1 98.25 66 GLU B C 1
ATOM 2899 O O . GLU B 1 66 ? 3.051 -34.969 -13.406 1 98.25 66 GLU B O 1
ATOM 2904 N N . SER B 1 67 ? 0.933 -35.719 -13.734 1 98.06 67 SER B N 1
ATOM 2905 C CA . SER B 1 67 ? 0.792 -34.938 -14.969 1 98.06 67 SER B CA 1
ATOM 2906 C C . SER B 1 67 ? 0.859 -33.438 -14.688 1 98.06 67 SER B C 1
ATOM 2908 O O . SER B 1 67 ? 1.48 -32.688 -15.453 1 98.06 67 SER B O 1
ATOM 2910 N N . ALA B 1 68 ? 0.235 -33.031 -13.609 1 98.56 68 ALA B N 1
ATOM 2911 C CA . ALA B 1 68 ? 0.231 -31.609 -13.242 1 98.56 68 ALA B CA 1
ATOM 2912 C C . ALA B 1 68 ? 1.636 -31.141 -12.883 1 98.56 68 ALA B C 1
ATOM 2914 O O . ALA B 1 68 ? 2.07 -30.078 -13.328 1 98.56 68 ALA B O 1
ATOM 2915 N N . ALA B 1 69 ? 2.314 -31.891 -12.086 1 98.62 69 ALA B N 1
ATOM 2916 C CA . ALA B 1 69 ? 3.668 -31.531 -11.664 1 98.62 69 ALA B CA 1
ATOM 2917 C C . ALA B 1 69 ? 4.613 -31.484 -12.867 1 98.62 69 ALA B C 1
ATOM 2919 O O . ALA B 1 69 ? 5.477 -30.609 -12.938 1 98.62 69 ALA B O 1
ATOM 2920 N N . LEU B 1 70 ? 4.48 -32.438 -13.75 1 98.25 70 LEU B N 1
ATOM 2921 C CA . LEU B 1 70 ? 5.297 -32.438 -14.961 1 98.25 70 LEU B CA 1
ATOM 2922 C C . LEU B 1 70 ? 5.051 -31.188 -15.781 1 98.25 70 LEU B C 1
ATOM 2924 O O . LEU B 1 70 ? 5.984 -30.625 -16.359 1 98.25 70 LEU B O 1
ATOM 2928 N N . PHE B 1 71 ? 3.811 -30.797 -15.852 1 98.12 71 PHE B N 1
ATOM 2929 C CA . PHE B 1 71 ? 3.479 -29.578 -16.578 1 98.12 71 PHE B CA 1
ATOM 2930 C C . PHE B 1 71 ? 4.152 -28.359 -15.953 1 98.12 71 PHE B C 1
ATOM 2932 O O . PHE B 1 71 ? 4.73 -27.531 -16.656 1 98.12 71 PHE B O 1
ATOM 2939 N N . VAL B 1 72 ? 4.113 -28.25 -14.648 1 97.69 72 VAL B N 1
ATOM 2940 C CA . VAL B 1 72 ? 4.746 -27.141 -13.945 1 97.69 72 VAL B CA 1
ATOM 2941 C C . VAL B 1 72 ? 6.258 -27.172 -14.18 1 97.69 72 VAL B C 1
ATOM 2943 O O . VAL B 1 72 ? 6.875 -26.141 -14.43 1 97.69 72 VAL B O 1
ATOM 2946 N N . CYS B 1 73 ? 6.852 -28.344 -14.164 1 96.88 73 CYS B N 1
ATOM 2947 C CA . CYS B 1 73 ? 8.273 -28.469 -14.453 1 96.88 73 CYS B CA 1
ATOM 2948 C C . CYS B 1 73 ? 8.594 -28 -15.867 1 96.88 73 CYS B C 1
ATOM 2950 O O . CYS B 1 73 ? 9.617 -27.344 -16.094 1 96.88 73 CYS B O 1
ATOM 2952 N N . LEU B 1 74 ? 7.742 -28.375 -16.766 1 95.56 74 LEU B N 1
ATOM 2953 C CA . LEU B 1 74 ? 7.949 -27.953 -18.141 1 95.56 74 LEU B CA 1
ATOM 2954 C C . LEU B 1 74 ? 7.949 -26.438 -18.25 1 95.56 74 LEU B C 1
ATOM 2956 O O . LEU B 1 74 ? 8.766 -25.859 -18.984 1 95.56 74 LEU B O 1
ATOM 2960 N N . THR B 1 75 ? 7.008 -25.766 -17.547 1 93.12 75 THR B N 1
ATOM 2961 C CA . THR B 1 75 ? 6.988 -24.312 -17.578 1 93.12 75 THR B CA 1
ATOM 2962 C C . THR B 1 75 ? 8.281 -23.734 -17 1 93.12 75 THR B C 1
ATOM 2964 O O . THR B 1 75 ? 8.773 -22.719 -17.469 1 93.12 75 THR B O 1
ATOM 2967 N N . GLY B 1 76 ? 8.82 -24.391 -16 1 90.81 76 GLY B N 1
ATOM 2968 C CA . GLY B 1 76 ? 10.102 -23.984 -15.445 1 90.81 76 GLY B CA 1
ATOM 2969 C C . GLY B 1 76 ? 11.25 -24.141 -16.422 1 90.81 76 GLY B C 1
ATOM 2970 O O . GLY B 1 76 ? 12.109 -23.266 -16.531 1 90.81 76 GLY B O 1
ATOM 2971 N N . ILE B 1 77 ? 11.25 -25.234 -17.062 1 88.81 77 ILE B N 1
ATOM 2972 C CA . ILE B 1 77 ? 12.273 -25.5 -18.062 1 88.81 77 ILE B CA 1
ATOM 2973 C C . ILE B 1 77 ? 12.219 -24.453 -19.172 1 88.81 77 ILE B C 1
ATOM 2975 O O . ILE B 1 77 ? 13.25 -23.906 -19.578 1 88.81 77 ILE B O 1
ATOM 2979 N N . LEU B 1 78 ? 11.047 -24.156 -19.609 1 86.31 78 LEU B N 1
ATOM 2980 C CA . LEU B 1 78 ? 10.859 -23.172 -20.672 1 86.31 78 LEU B CA 1
ATOM 2981 C C . LEU B 1 78 ? 11.328 -21.797 -20.219 1 86.31 78 LEU B C 1
ATOM 2983 O O . LEU B 1 78 ? 11.969 -21.078 -20.984 1 86.31 78 LEU B O 1
ATOM 2987 N N . ASP B 1 79 ? 11 -21.422 -19.016 1 78.31 79 ASP B N 1
ATOM 2988 C CA . ASP B 1 79 ? 11.422 -20.141 -18.469 1 78.31 79 ASP B CA 1
ATOM 2989 C C . ASP B 1 79 ? 12.945 -20.031 -18.422 1 78.31 79 ASP B C 1
ATOM 2991 O O . ASP B 1 79 ? 13.516 -19.016 -18.812 1 78.31 79 ASP B O 1
ATOM 2995 N N . ASP B 1 80 ? 13.555 -21 -18.062 1 74.75 80 ASP B N 1
ATOM 2996 C CA . ASP B 1 80 ? 15.008 -21.031 -17.953 1 74.75 80 ASP B CA 1
ATOM 2997 C C . ASP B 1 80 ? 15.656 -21.109 -19.344 1 74.75 80 ASP B C 1
ATOM 2999 O O . ASP B 1 80 ? 16.656 -20.422 -19.609 1 74.75 80 ASP B O 1
ATOM 3003 N N . ALA B 1 81 ? 15.078 -21.984 -20.094 1 71.62 81 ALA B N 1
ATOM 3004 C CA . ALA B 1 81 ? 15.625 -22.188 -21.438 1 71.62 81 ALA B CA 1
ATOM 3005 C C . ALA B 1 81 ? 15.508 -20.906 -22.266 1 71.62 81 ALA B C 1
ATOM 3007 O O . ALA B 1 81 ? 16.453 -20.531 -22.969 1 71.62 81 ALA B O 1
ATOM 3008 N N . PHE B 1 82 ? 14.375 -20.266 -22.125 1 71.56 82 PHE B N 1
ATOM 3009 C CA . PHE B 1 82 ? 14.133 -19.062 -22.922 1 71.56 82 PHE B CA 1
ATOM 3010 C C . PHE B 1 82 ? 15.055 -17.938 -22.5 1 71.56 82 PHE B C 1
ATOM 3012 O O . PHE B 1 82 ? 15.445 -17.094 -23.312 1 71.56 82 PHE B O 1
ATOM 3019 N N . SER B 1 83 ? 15.438 -18.016 -21.219 1 69 83 SER B N 1
ATOM 3020 C CA . SER B 1 83 ? 16.328 -16.969 -20.719 1 69 83 SER B CA 1
ATOM 3021 C C . SER B 1 83 ? 17.734 -17.125 -21.281 1 69 83 SER B C 1
ATOM 3023 O O . SER B 1 83 ? 18.516 -16.172 -21.328 1 69 83 SER B O 1
ATOM 3025 N N . GLN B 1 84 ? 18.031 -18.328 -21.781 1 69.75 84 GLN B N 1
ATOM 3026 C CA . GLN B 1 84 ? 19.359 -18.641 -22.281 1 69.75 84 GLN B CA 1
ATOM 3027 C C . GLN B 1 84 ? 19.406 -18.625 -23.797 1 69.75 84 GLN B C 1
ATOM 3029 O O . GLN B 1 84 ? 20.469 -18.812 -24.406 1 69.75 84 GLN B O 1
ATOM 3034 N N . MET B 1 85 ? 18.297 -18.391 -24.359 1 72.81 85 MET B N 1
ATOM 3035 C CA . MET B 1 85 ? 18.172 -18.422 -25.812 1 72.81 85 MET B CA 1
ATOM 3036 C C . MET B 1 85 ? 17.953 -17.016 -26.359 1 72.81 85 MET B C 1
ATOM 3038 O O . MET B 1 85 ? 17.625 -16.094 -25.609 1 72.81 85 MET B O 1
ATOM 3042 N N . SER B 1 86 ? 18.312 -17.016 -27.656 1 70.25 86 SER B N 1
ATOM 3043 C CA . SER B 1 86 ? 17.984 -15.758 -28.312 1 70.25 86 SER B CA 1
ATOM 3044 C C . SER B 1 86 ? 16.469 -15.539 -28.359 1 70.25 86 SER B C 1
ATOM 3046 O O . SER B 1 86 ? 15.695 -16.5 -28.281 1 70.25 86 SER B O 1
ATOM 3048 N N . ILE B 1 87 ? 16.062 -14.398 -28.453 1 71.62 87 ILE B N 1
ATOM 3049 C CA . ILE B 1 87 ? 14.656 -14.023 -28.469 1 71.62 87 ILE B CA 1
ATOM 3050 C C . ILE B 1 87 ? 13.961 -14.672 -29.672 1 71.62 87 ILE B C 1
ATOM 3052 O O . ILE B 1 87 ? 12.914 -15.305 -29.516 1 71.62 87 ILE B O 1
ATOM 3056 N N . PRO B 1 88 ? 14.586 -14.648 -30.828 1 76 88 PRO B N 1
ATOM 3057 C CA . PRO B 1 88 ? 13.922 -15.289 -31.953 1 76 88 PRO B CA 1
ATOM 3058 C C . PRO B 1 88 ? 13.758 -16.797 -31.781 1 76 88 PRO B C 1
ATOM 3060 O O . PRO B 1 88 ? 12.711 -17.359 -32.125 1 76 88 PRO B O 1
ATOM 3063 N N . ALA B 1 89 ? 14.711 -17.391 -31.266 1 77.75 89 ALA B N 1
ATOM 3064 C CA . ALA B 1 89 ? 14.664 -18.844 -31.047 1 77.75 89 ALA B CA 1
ATOM 3065 C C . ALA B 1 89 ? 13.609 -19.203 -30.016 1 77.75 89 ALA B C 1
ATOM 3067 O O . ALA B 1 89 ? 12.852 -20.172 -30.203 1 77.75 89 ALA B O 1
ATOM 3068 N N . SER B 1 90 ? 13.68 -18.453 -29 1 77.81 90 SER B N 1
ATOM 3069 C CA . SER B 1 90 ? 12.688 -18.703 -27.969 1 77.81 90 SER B CA 1
ATOM 3070 C C . SER B 1 90 ? 11.273 -18.5 -28.484 1 77.81 90 SER B C 1
ATOM 3072 O O . SER B 1 90 ? 10.352 -19.25 -28.125 1 77.81 90 SER B O 1
ATOM 3074 N N . ARG B 1 91 ? 11.062 -17.594 -29.297 1 77.69 91 ARG B N 1
ATOM 3075 C CA . ARG B 1 91 ? 9.75 -17.297 -29.875 1 77.69 91 ARG B CA 1
ATOM 3076 C C . ARG B 1 91 ? 9.281 -18.438 -30.766 1 77.69 91 ARG B C 1
ATOM 3078 O O . ARG B 1 91 ? 8.086 -18.766 -30.797 1 77.69 91 ARG B O 1
ATOM 3085 N N . GLU B 1 92 ? 10.18 -18.922 -31.5 1 83.81 92 GLU B N 1
ATOM 3086 C CA . GLU B 1 92 ? 9.836 -20.016 -32.406 1 83.81 92 GLU B CA 1
ATOM 3087 C C . GLU B 1 92 ? 9.406 -21.25 -31.625 1 83.81 92 GLU B C 1
ATOM 3089 O O . GLU B 1 92 ? 8.406 -21.891 -31.969 1 83.81 92 GLU B O 1
ATOM 3094 N N . ILE B 1 93 ? 10.156 -21.562 -30.703 1 83.62 93 ILE B N 1
ATOM 3095 C CA . ILE B 1 93 ? 9.852 -22.719 -29.859 1 83.62 93 ILE B CA 1
ATOM 3096 C C . ILE B 1 93 ? 8.523 -22.5 -29.141 1 83.62 93 ILE B C 1
ATOM 3098 O O . ILE B 1 93 ? 7.672 -23.391 -29.094 1 83.62 93 ILE B O 1
ATOM 3102 N N . GLY B 1 94 ? 8.367 -21.344 -28.688 1 85.75 94 GLY B N 1
ATOM 3103 C CA . GLY B 1 94 ? 7.129 -21 -28 1 85.75 94 GLY B CA 1
ATOM 3104 C C . GLY B 1 94 ? 5.91 -21.094 -28.906 1 85.75 94 GLY B C 1
ATOM 3105 O O . GLY B 1 94 ? 4.871 -21.609 -28.484 1 85.75 94 GLY B O 1
ATOM 3106 N N . ALA B 1 95 ? 6.062 -20.625 -30.062 1 87.38 95 ALA B N 1
ATOM 3107 C CA . ALA B 1 95 ? 4.965 -20.672 -31.016 1 87.38 95 ALA B CA 1
ATOM 3108 C C . ALA B 1 95 ? 4.574 -22.109 -31.328 1 87.38 95 ALA B C 1
ATOM 3110 O O . ALA B 1 95 ? 3.387 -22.438 -31.453 1 87.38 95 ALA B O 1
ATOM 3111 N N . LYS B 1 96 ? 5.582 -22.875 -31.531 1 91.62 96 LYS B N 1
ATOM 3112 C CA . LYS B 1 96 ? 5.316 -24.281 -31.812 1 91.62 96 LYS B CA 1
ATOM 3113 C C . LYS B 1 96 ? 4.562 -24.938 -30.672 1 91.62 96 LYS B C 1
ATOM 3115 O O . LYS B 1 96 ? 3.596 -25.672 -30.891 1 91.62 96 LYS B O 1
ATOM 3120 N N . LEU B 1 97 ? 5.031 -24.75 -29.484 1 91.25 97 LEU B N 1
ATOM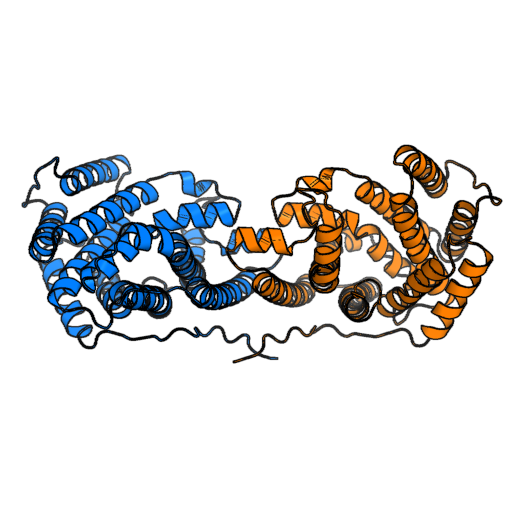 3121 C CA . LEU B 1 97 ? 4.383 -25.312 -28.312 1 91.25 97 LEU B CA 1
ATOM 3122 C C . LEU B 1 97 ? 2.957 -24.797 -28.172 1 91.25 97 LEU B C 1
ATOM 3124 O O . LEU B 1 97 ? 2.051 -25.547 -27.812 1 91.25 97 LEU B O 1
ATOM 3128 N N . LEU B 1 98 ? 2.725 -23.562 -28.484 1 90.56 98 LEU B N 1
ATOM 3129 C CA . LEU B 1 98 ? 1.396 -22.969 -28.453 1 90.56 98 LEU B CA 1
ATOM 3130 C C . LEU B 1 98 ? 0.463 -23.672 -29.438 1 90.56 98 LEU B C 1
ATOM 3132 O O . LEU B 1 98 ? -0.679 -24 -29.094 1 90.56 98 LEU B O 1
ATOM 3136 N N . HIS B 1 99 ? 0.938 -23.938 -30.578 1 93.44 99 HIS B N 1
ATOM 3137 C CA . HIS B 1 99 ? 0.137 -24.594 -31.609 1 93.44 99 HIS B CA 1
ATOM 3138 C C . HIS B 1 99 ? -0.186 -26.031 -31.203 1 93.44 99 HIS B C 1
ATOM 3140 O O . HIS B 1 99 ? -1.265 -26.531 -31.531 1 93.44 99 HIS B O 1
ATOM 3146 N N . ILE B 1 100 ? 0.733 -26.625 -30.562 1 94.69 100 ILE B N 1
ATOM 3147 C CA . ILE B 1 100 ? 0.489 -27.984 -30.094 1 94.69 100 ILE B CA 1
ATOM 3148 C C . ILE B 1 100 ? -0.594 -27.953 -29.016 1 94.69 100 ILE B C 1
ATOM 3150 O O . ILE B 1 100 ? -1.527 -28.766 -29.047 1 94.69 100 ILE B O 1
ATOM 3154 N N . MET B 1 101 ? -0.515 -27.062 -28.109 1 93.88 101 MET B N 1
ATOM 3155 C CA . MET B 1 101 ? -1.496 -26.953 -27.031 1 93.88 101 MET B CA 1
ATOM 3156 C C . MET B 1 101 ? -2.879 -26.625 -27.594 1 93.88 101 MET B C 1
ATOM 3158 O O . MET B 1 101 ? -3.891 -27.078 -27.047 1 93.88 101 MET B O 1
ATOM 3162 N N . GLN B 1 102 ? -2.889 -25.922 -28.703 1 93.19 102 GLN B N 1
ATOM 3163 C CA . GLN B 1 102 ? -4.148 -25.531 -29.328 1 93.19 102 GLN B CA 1
ATOM 3164 C C . GLN B 1 102 ? -4.691 -26.641 -30.219 1 93.19 102 GLN B C 1
ATOM 3166 O O . GLN B 1 102 ? -5.836 -26.578 -30.672 1 93.19 102 GLN B O 1
ATOM 3171 N N . GLY B 1 103 ? -3.908 -27.594 -30.484 1 91.81 103 GLY B N 1
ATOM 3172 C CA . GLY B 1 103 ? -4.324 -28.703 -31.312 1 91.81 103 GLY B CA 1
ATOM 3173 C C . GLY B 1 103 ? -4.168 -28.438 -32.812 1 91.81 103 GLY B C 1
ATOM 3174 O O . GLY B 1 103 ? -4.715 -29.156 -33.625 1 91.81 103 GLY B O 1
ATOM 3175 N N . THR B 1 104 ? -3.375 -27.438 -33.188 1 93.56 104 THR B N 1
ATOM 3176 C CA . THR B 1 104 ? -3.262 -27.031 -34.594 1 93.56 104 THR B CA 1
ATOM 3177 C C . THR B 1 104 ? -1.927 -27.484 -35.156 1 93.56 104 THR B C 1
ATOM 3179 O O . THR B 1 104 ? -1.609 -27.188 -36.312 1 93.56 104 THR B O 1
ATOM 3182 N N . ALA B 1 105 ? -1.125 -28.141 -34.375 1 93.94 105 ALA B N 1
ATOM 3183 C CA . ALA B 1 105 ? 0.129 -28.719 -34.875 1 93.94 105 ALA B CA 1
ATOM 3184 C C . ALA B 1 105 ? 0.406 -30.062 -34.188 1 93.94 105 ALA B C 1
ATOM 3186 O O . ALA B 1 105 ? -0.014 -30.281 -33.031 1 93.94 105 ALA B O 1
ATOM 3187 N N . SER B 1 106 ? 1.124 -30.844 -34.906 1 94.56 106 SER B N 1
ATOM 3188 C CA . SER B 1 106 ? 1.559 -32.125 -34.344 1 94.56 106 SER B CA 1
ATOM 3189 C C . SER B 1 106 ? 2.92 -31.984 -33.688 1 94.56 106 SER B C 1
ATOM 3191 O O . SER B 1 106 ? 3.756 -31.188 -34.094 1 94.56 106 SER B O 1
ATOM 3193 N N . ALA B 1 107 ? 3.076 -32.812 -32.688 1 95.38 107 ALA B N 1
ATOM 3194 C CA . ALA B 1 107 ? 4.344 -32.781 -31.953 1 95.38 107 ALA B CA 1
ATOM 3195 C C . ALA B 1 107 ? 5.395 -33.625 -32.656 1 95.38 107 ALA B C 1
ATOM 3197 O O . ALA B 1 107 ? 5.074 -34.688 -33.219 1 95.38 107 ALA B O 1
ATOM 3198 N N . ASP B 1 108 ? 6.602 -33.094 -32.688 1 95.62 108 ASP B N 1
ATOM 3199 C CA . ASP B 1 108 ? 7.773 -33.906 -33.062 1 95.62 108 ASP B CA 1
ATOM 3200 C C . ASP B 1 108 ? 8.352 -34.594 -31.828 1 95.62 108 ASP B C 1
ATOM 3202 O O . ASP B 1 108 ? 9.031 -33.969 -31 1 95.62 108 ASP B O 1
ATOM 3206 N N . LEU B 1 109 ? 8.219 -35.906 -31.734 1 94.75 109 LEU B N 1
ATOM 3207 C CA . LEU B 1 109 ? 8.555 -36.656 -30.531 1 94.75 109 LEU B CA 1
ATOM 3208 C C . LEU B 1 109 ? 10.07 -36.812 -30.391 1 94.75 109 LEU B C 1
ATOM 3210 O O . LEU B 1 109 ? 10.562 -37.188 -29.328 1 94.75 109 LEU B O 1
ATOM 3214 N N . SER B 1 110 ? 10.773 -36.438 -31.453 1 94.75 110 SER B N 1
ATOM 3215 C CA . SER B 1 110 ? 12.227 -36.438 -31.344 1 94.75 110 SER B CA 1
ATOM 3216 C C . SER B 1 110 ? 12.703 -35.219 -30.578 1 94.75 110 SER B C 1
ATOM 3218 O O . SER B 1 110 ? 13.836 -35.188 -30.078 1 94.75 110 SER B O 1
ATOM 3220 N N . ASN B 1 111 ? 11.898 -34.188 -30.547 1 93.62 111 ASN B N 1
ATOM 3221 C CA . ASN B 1 111 ? 12.164 -33 -29.734 1 93.62 111 ASN B CA 1
ATOM 3222 C C . ASN B 1 111 ? 11.727 -33.219 -28.281 1 93.62 111 ASN B C 1
ATOM 3224 O O . ASN B 1 111 ? 10.539 -33.375 -28 1 93.62 111 ASN B O 1
ATOM 3228 N N . PRO B 1 112 ? 12.617 -33.188 -27.391 1 93.94 112 PRO B N 1
ATOM 3229 C CA . PRO B 1 112 ? 12.305 -33.5 -26 1 93.94 112 PRO B CA 1
ATOM 3230 C C . PRO B 1 112 ? 11.203 -32.625 -25.406 1 93.94 112 PRO B C 1
ATOM 3232 O O . PRO B 1 112 ? 10.344 -33.094 -24.672 1 93.94 112 PRO B O 1
ATOM 3235 N N . LEU B 1 113 ? 11.172 -31.359 -25.703 1 93.12 113 LEU B N 1
ATOM 3236 C CA . LEU B 1 113 ? 10.156 -30.453 -25.172 1 93.12 113 LEU B CA 1
ATOM 3237 C C . LEU B 1 113 ? 8.766 -30.828 -25.672 1 93.12 113 LEU B C 1
ATOM 3239 O O . LEU B 1 113 ? 7.805 -30.844 -24.906 1 93.12 113 LEU B O 1
ATOM 3243 N N . GLU B 1 114 ? 8.664 -31.094 -26.906 1 95.62 114 GLU B N 1
ATOM 3244 C CA . GLU B 1 114 ? 7.387 -31.469 -27.516 1 95.62 114 GLU B CA 1
ATOM 3245 C C . GLU B 1 114 ? 6.93 -32.844 -27.016 1 95.62 114 GLU B C 1
ATOM 3247 O O . GLU B 1 114 ? 5.73 -33.062 -26.828 1 95.62 114 GLU B O 1
ATOM 3252 N N . LYS B 1 115 ? 7.875 -33.719 -26.844 1 96.88 115 LYS B N 1
ATOM 3253 C CA . LYS B 1 115 ? 7.582 -35.031 -26.297 1 96.88 115 LYS B CA 1
ATOM 3254 C C . LYS B 1 115 ? 6.98 -34.938 -24.906 1 96.88 115 LYS B C 1
ATOM 3256 O O . LYS B 1 115 ? 5.984 -35.594 -24.594 1 96.88 115 LYS B O 1
ATOM 3261 N N . ILE B 1 116 ? 7.609 -34.156 -24.047 1 96.94 116 ILE B N 1
ATOM 3262 C CA . ILE B 1 116 ? 7.129 -33.969 -22.688 1 96.94 116 ILE B CA 1
ATOM 3263 C C . ILE B 1 116 ? 5.73 -33.344 -22.719 1 96.94 116 ILE B C 1
ATOM 3265 O O . ILE B 1 116 ? 4.824 -33.812 -22.031 1 96.94 116 ILE B O 1
ATOM 3269 N N . LEU B 1 117 ? 5.539 -32.312 -23.516 1 96.81 117 LEU B N 1
ATOM 3270 C CA . LEU B 1 117 ? 4.246 -31.656 -23.594 1 96.81 117 LEU B CA 1
ATOM 3271 C C . LEU B 1 117 ? 3.16 -32.625 -24.062 1 96.81 117 LEU B C 1
ATOM 3273 O O . LEU B 1 117 ? 2.061 -32.625 -23.5 1 96.81 117 LEU B O 1
ATOM 3277 N N . MET B 1 118 ? 3.443 -33.438 -25.016 1 97.06 118 MET B N 1
ATOM 3278 C CA . MET B 1 118 ? 2.449 -34.344 -25.547 1 97.06 118 MET B CA 1
ATOM 3279 C C . MET B 1 118 ? 2.086 -35.406 -24.516 1 97.06 118 MET B C 1
ATOM 3281 O O . MET B 1 118 ? 0.931 -35.844 -24.438 1 97.06 118 MET B O 1
ATOM 3285 N N . LYS B 1 119 ? 3.064 -35.844 -23.844 1 97.38 119 LYS B N 1
ATOM 3286 C CA . LYS B 1 119 ? 2.76 -36.781 -22.766 1 97.38 119 LYS B CA 1
ATOM 3287 C C . LYS B 1 119 ? 1.784 -36.156 -21.766 1 97.38 119 LYS B C 1
ATOM 3289 O O . LYS B 1 119 ? 0.822 -36.812 -21.344 1 97.38 119 LYS B O 1
ATOM 3294 N N . ILE B 1 120 ? 2.059 -34.969 -21.328 1 98.06 120 ILE B N 1
ATOM 3295 C CA . ILE B 1 120 ? 1.227 -34.25 -20.375 1 98.06 120 ILE B CA 1
ATOM 3296 C C . ILE B 1 120 ? -0.2 -34.125 -20.906 1 98.06 120 ILE B C 1
ATOM 3298 O O . ILE B 1 120 ? -1.157 -34.5 -20.219 1 98.06 120 ILE B O 1
ATOM 3302 N N . ILE B 1 121 ? -0.355 -33.688 -22.141 1 97.81 121 ILE B N 1
ATOM 3303 C CA . ILE B 1 121 ? -1.658 -33.469 -22.766 1 97.81 121 ILE B CA 1
ATOM 3304 C C . ILE B 1 121 ? -2.428 -34.781 -22.844 1 97.81 121 ILE B C 1
ATOM 3306 O O . ILE B 1 121 ? -3.596 -34.844 -22.453 1 97.81 121 ILE B O 1
ATOM 3310 N N . ASN B 1 122 ? -1.742 -35.812 -23.281 1 97.44 122 ASN B N 1
ATOM 3311 C CA . ASN B 1 122 ? -2.391 -37.094 -23.422 1 97.44 122 ASN B CA 1
ATOM 3312 C C . ASN B 1 122 ? -2.83 -37.656 -22.078 1 97.44 122 ASN B C 1
ATOM 3314 O O . ASN B 1 122 ? -3.947 -38.156 -21.938 1 97.44 122 ASN B O 1
ATOM 3318 N N . ASP B 1 123 ? -1.945 -37.594 -21.141 1 97.94 123 ASP B N 1
ATOM 3319 C CA . ASP B 1 123 ? -2.281 -38.062 -19.812 1 97.94 123 ASP B CA 1
ATOM 3320 C C . ASP B 1 123 ? -3.473 -37.312 -19.234 1 97.94 123 ASP B C 1
ATOM 3322 O O . ASP B 1 123 ? -4.414 -37.906 -18.719 1 97.94 123 ASP B O 1
ATOM 3326 N N . MET B 1 124 ? -3.471 -36 -19.312 1 98.31 124 MET B N 1
ATOM 3327 C CA . MET B 1 124 ? -4.516 -35.156 -18.703 1 98.31 124 MET B CA 1
ATOM 3328 C C . MET B 1 124 ? -5.852 -35.375 -19.406 1 98.31 124 MET B C 1
ATOM 3330 O O . MET B 1 124 ? -6.891 -35.5 -18.75 1 98.31 124 MET B O 1
ATOM 3334 N N . LYS B 1 125 ? -5.836 -35.469 -20.734 1 97.69 125 LYS B N 1
ATOM 3335 C CA . LYS B 1 125 ? -7.078 -35.656 -21.484 1 97.69 125 LYS B CA 1
ATOM 3336 C C . LYS B 1 125 ? -7.676 -37.062 -21.188 1 97.69 125 LYS B C 1
ATOM 3338 O O . LYS B 1 125 ? -8.898 -37.219 -21.156 1 97.69 125 LYS B O 1
ATOM 3343 N N . THR B 1 126 ? -6.797 -38 -21.031 1 97.81 126 THR B N 1
ATOM 3344 C CA . THR B 1 126 ? -7.254 -39.344 -20.672 1 97.81 126 THR B CA 1
ATOM 3345 C C . THR B 1 126 ? -7.922 -39.344 -19.297 1 97.81 126 THR B C 1
ATOM 3347 O O . THR B 1 126 ? -8.891 -40.062 -19.078 1 97.81 126 THR B O 1
ATOM 3350 N N . GLN B 1 127 ? -7.477 -38.562 -18.391 1 97.12 127 GLN B N 1
ATOM 3351 C CA . GLN B 1 127 ? -7.973 -38.5 -17.016 1 97.12 127 GLN B CA 1
ATOM 3352 C C . GLN B 1 127 ? -9.266 -37.719 -16.938 1 97.12 127 GLN B C 1
ATOM 3354 O O . GLN B 1 127 ? -10.203 -38.094 -16.234 1 97.12 127 GLN B O 1
ATOM 3359 N N . ASN B 1 128 ? -9.359 -36.531 -17.578 1 97.44 128 ASN B N 1
ATOM 3360 C CA . ASN B 1 128 ? -10.539 -35.688 -17.703 1 97.44 128 ASN B CA 1
ATOM 3361 C C . ASN B 1 128 ? -10.359 -34.656 -18.812 1 97.44 128 ASN B C 1
ATOM 3363 O O . ASN B 1 128 ? -9.711 -33.625 -18.594 1 97.44 128 ASN B O 1
ATOM 3367 N N . GLU B 1 129 ? -10.984 -34.875 -19.906 1 97.38 129 GLU B N 1
ATOM 3368 C CA . GLU B 1 129 ? -10.758 -34.031 -21.078 1 97.38 129 GLU B CA 1
ATOM 3369 C C . GLU B 1 129 ? -11.195 -32.594 -20.859 1 97.38 129 GLU B C 1
ATOM 3371 O O . GLU B 1 129 ? -10.508 -31.656 -21.25 1 97.38 129 GLU B O 1
ATOM 3376 N N . GLU B 1 130 ? -12.289 -32.438 -20.25 1 96.88 130 GLU B N 1
ATOM 3377 C CA . GLU B 1 130 ? -12.82 -31.094 -20.016 1 96.88 130 GLU B CA 1
ATOM 3378 C C . GLU B 1 130 ? -11.891 -30.266 -19.125 1 96.88 130 GLU B C 1
ATOM 3380 O O . GLU B 1 130 ? -11.539 -29.141 -19.469 1 96.88 130 GLU B O 1
ATOM 3385 N N . LEU B 1 131 ? -11.453 -30.828 -18.047 1 98.12 131 LEU B N 1
ATOM 3386 C CA . LEU B 1 131 ? -10.57 -30.125 -17.109 1 98.12 131 LEU B CA 1
ATOM 3387 C C . LEU B 1 131 ? -9.188 -29.938 -17.734 1 98.12 131 LEU B C 1
ATOM 3389 O O . LEU B 1 131 ? -8.539 -28.906 -17.484 1 98.12 131 LEU B O 1
ATOM 3393 N N . ALA B 1 132 ? -8.773 -30.922 -18.547 1 98.31 132 ALA B N 1
ATOM 3394 C CA . ALA B 1 132 ? -7.5 -30.797 -19.25 1 98.31 132 ALA B CA 1
ATOM 3395 C C . ALA B 1 132 ? -7.512 -29.594 -20.188 1 98.31 132 ALA B C 1
ATOM 3397 O O . ALA B 1 132 ? -6.523 -28.859 -20.281 1 98.31 132 ALA B O 1
ATOM 3398 N N . ASN B 1 133 ? -8.617 -29.406 -20.844 1 97.19 133 ASN B N 1
ATOM 3399 C CA . ASN B 1 133 ? -8.75 -28.281 -21.75 1 97.19 133 ASN B CA 1
ATOM 3400 C C . ASN B 1 133 ? -8.68 -26.953 -21.016 1 97.19 133 ASN B C 1
ATOM 3402 O O . ASN B 1 133 ? -8.125 -25.969 -21.516 1 97.19 133 ASN B O 1
ATOM 3406 N N . ASP B 1 134 ? -9.188 -26.922 -19.828 1 97.31 134 ASP B N 1
ATOM 3407 C CA . ASP B 1 134 ? -9.086 -25.703 -19.016 1 97.31 134 ASP B CA 1
ATOM 3408 C C . ASP B 1 134 ? -7.633 -25.406 -18.656 1 97.31 134 ASP B C 1
ATOM 3410 O O . ASP B 1 134 ? -7.207 -24.25 -18.656 1 97.31 134 ASP B O 1
ATOM 3414 N N . VAL B 1 135 ? -6.91 -26.453 -18.312 1 98.44 135 VAL B N 1
ATOM 3415 C CA . VAL B 1 135 ? -5.504 -26.297 -17.953 1 98.44 135 VAL B CA 1
ATOM 3416 C C . VAL B 1 135 ? -4.719 -25.766 -19.156 1 98.44 135 VAL B C 1
ATOM 3418 O O . VAL B 1 135 ? -3.889 -24.875 -19.016 1 98.44 135 VAL B O 1
ATOM 3421 N N . LEU B 1 136 ? -5.016 -26.312 -20.328 1 97.56 136 LEU B N 1
ATOM 3422 C CA . LEU B 1 136 ? -4.324 -25.891 -21.531 1 97.56 136 LEU B CA 1
ATOM 3423 C C . LEU B 1 136 ? -4.617 -24.422 -21.844 1 97.56 136 LEU B C 1
ATOM 3425 O O . LEU B 1 136 ? -3.719 -23.672 -22.234 1 97.56 136 LEU B O 1
ATOM 3429 N N . LYS B 1 137 ? -5.84 -24.031 -21.641 1 95.94 137 LYS B N 1
ATOM 3430 C CA . LYS B 1 137 ? -6.184 -22.625 -21.812 1 95.94 137 LYS B CA 1
ATOM 3431 C C . LYS B 1 137 ? -5.387 -21.75 -20.844 1 95.94 137 LYS B C 1
ATOM 3433 O O . LYS B 1 137 ? -4.895 -20.688 -21.234 1 95.94 137 LYS B O 1
ATOM 3438 N N . GLY B 1 138 ? -5.277 -22.203 -19.625 1 96.25 138 GLY B N 1
ATOM 3439 C CA . GLY B 1 138 ? -4.477 -21.484 -18.656 1 96.25 138 GLY B CA 1
ATOM 3440 C C . GLY B 1 138 ? -3.006 -21.422 -19.016 1 96.25 138 GLY B C 1
ATOM 3441 O O . GLY B 1 138 ? -2.361 -20.375 -18.828 1 96.25 138 GLY B O 1
ATOM 3442 N N . ALA B 1 139 ? -2.48 -22.469 -19.578 1 95.62 139 ALA B N 1
ATOM 3443 C CA . ALA B 1 139 ? -1.08 -22.531 -19.984 1 95.62 139 ALA B CA 1
ATOM 3444 C C . ALA B 1 139 ? -0.811 -21.547 -21.125 1 95.62 139 ALA B C 1
ATOM 3446 O O . ALA B 1 139 ? 0.235 -20.891 -21.172 1 95.62 139 ALA B O 1
ATOM 3447 N N . ILE B 1 140 ? -1.71 -21.469 -22.047 1 91.94 140 ILE B N 1
ATOM 3448 C CA . ILE B 1 140 ? -1.604 -20.547 -23.156 1 91.94 140 ILE B CA 1
ATOM 3449 C C . ILE B 1 140 ? -1.583 -19.109 -22.641 1 91.94 140 ILE B C 1
ATOM 3451 O O . ILE B 1 140 ? -0.758 -18.297 -23.078 1 91.94 140 ILE B O 1
ATOM 3455 N N . ALA B 1 141 ? -2.428 -18.844 -21.719 1 90.94 141 ALA B N 1
ATOM 3456 C CA . ALA B 1 141 ? -2.467 -17.516 -21.125 1 90.94 141 ALA B CA 1
ATOM 3457 C C . ALA B 1 141 ? -1.152 -17.188 -20.422 1 90.94 141 ALA B C 1
ATOM 3459 O O . ALA B 1 141 ? -0.654 -16.062 -20.516 1 90.94 141 ALA B O 1
ATOM 3460 N N . LEU B 1 142 ? -0.613 -18.141 -19.734 1 91.06 142 LEU B N 1
ATOM 3461 C CA . LEU B 1 142 ? 0.666 -17.984 -19.047 1 91.06 142 LEU B CA 1
ATOM 3462 C C . LEU B 1 142 ? 1.776 -17.656 -20.047 1 91.06 142 LEU B C 1
ATOM 3464 O O . LEU B 1 142 ? 2.574 -16.75 -19.812 1 91.06 142 LEU B O 1
ATOM 3468 N N . PHE B 1 143 ? 1.783 -18.375 -21.062 1 84.5 143 PHE B N 1
ATOM 3469 C CA . PHE B 1 143 ? 2.791 -18.172 -22.109 1 84.5 143 PHE B CA 1
ATOM 3470 C C . PHE B 1 143 ? 2.691 -16.766 -22.688 1 84.5 143 PHE B C 1
ATOM 3472 O O . PHE B 1 143 ? 3.705 -16.094 -22.875 1 84.5 143 PHE B O 1
ATOM 3479 N N . HIS B 1 144 ? 1.515 -16.312 -22.953 1 83.38 144 HIS B N 1
ATOM 3480 C CA . HIS B 1 144 ? 1.305 -14.984 -23.516 1 83.38 144 HIS B CA 1
ATOM 3481 C C . HIS B 1 144 ? 1.754 -13.891 -22.547 1 83.38 144 HIS B C 1
ATOM 3483 O O . HIS B 1 144 ? 2.379 -12.906 -22.969 1 83.38 144 HIS B O 1
ATOM 3489 N N . ALA B 1 145 ? 1.51 -14.094 -21.359 1 80.31 145 ALA B N 1
ATOM 3490 C CA . ALA B 1 145 ? 1.869 -13.102 -20.344 1 80.31 145 ALA B CA 1
ATOM 3491 C C . ALA B 1 145 ? 3.383 -13 -20.188 1 80.31 145 ALA B C 1
ATOM 3493 O O . ALA B 1 145 ? 3.928 -11.906 -20.031 1 80.31 145 ALA B O 1
ATOM 3494 N N . GLN B 1 146 ? 4.055 -14.102 -20.203 1 75.88 146 GLN B N 1
ATOM 3495 C CA . GLN B 1 146 ? 5.496 -14.141 -19.984 1 75.88 146 GLN B CA 1
ATOM 3496 C C . GLN B 1 146 ? 6.262 -13.578 -21.172 1 75.88 146 GLN B C 1
ATOM 3498 O O . GLN B 1 146 ? 7.418 -13.18 -21.047 1 75.88 146 GLN B O 1
ATOM 3503 N N . THR B 1 147 ? 5.656 -13.531 -22.25 1 71.62 147 THR B N 1
ATOM 3504 C CA . THR B 1 147 ? 6.328 -13.016 -23.438 1 71.62 147 THR B CA 1
ATOM 3505 C C . THR B 1 147 ? 5.926 -11.57 -23.703 1 71.62 147 THR B C 1
ATOM 3507 O O . THR B 1 147 ? 6.5 -10.914 -24.578 1 71.62 147 THR B O 1
ATOM 3510 N N . SER B 1 148 ? 5.02 -11.086 -22.891 1 67.38 148 SER B N 1
ATOM 3511 C CA . SER B 1 148 ? 4.566 -9.711 -23.078 1 67.38 148 SER B CA 1
ATOM 3512 C C . SER B 1 148 ? 5.582 -8.711 -22.531 1 67.38 148 SER B C 1
ATOM 3514 O O . SER B 1 148 ? 6.223 -8.969 -21.5 1 67.38 148 SER B O 1
ATOM 3516 N N . LYS B 1 149 ? 5.926 -7.668 -23.234 1 58.41 149 LYS B N 1
ATOM 3517 C CA . LYS B 1 149 ? 6.824 -6.586 -22.844 1 58.41 149 LYS B CA 1
ATOM 3518 C C . LYS B 1 149 ? 6.156 -5.652 -21.828 1 58.41 149 LYS B C 1
ATOM 3520 O O . LYS B 1 149 ? 6.789 -4.727 -21.328 1 58.41 149 LYS B O 1
ATOM 3525 N N . ALA B 1 150 ? 4.91 -5.723 -21.672 1 55.69 150 ALA B N 1
ATOM 3526 C CA . ALA B 1 150 ? 4.137 -4.797 -20.844 1 55.69 150 ALA B CA 1
ATOM 3527 C C . ALA B 1 150 ? 4.727 -4.695 -19.453 1 55.69 150 ALA B C 1
ATOM 3529 O O . ALA B 1 150 ? 4.512 -3.703 -18.75 1 55.69 150 ALA B O 1
ATOM 3530 N N . ARG B 1 151 ? 5.664 -5.582 -18.969 1 54.84 151 ARG B N 1
ATOM 3531 C CA . ARG B 1 151 ? 6.238 -5.766 -17.641 1 54.84 151 ARG B CA 1
ATOM 3532 C C . ARG B 1 151 ? 6.957 -4.504 -17.188 1 54.84 151 ARG B C 1
ATOM 3534 O O . ARG B 1 151 ? 6.93 -4.172 -15.992 1 54.84 151 ARG B O 1
ATOM 3541 N N . LEU B 1 152 ? 7.461 -3.822 -18.203 1 54.94 152 LEU B N 1
ATOM 3542 C CA . LEU B 1 152 ? 8.5 -2.832 -17.938 1 54.94 152 LEU B CA 1
ATOM 3543 C C . LEU B 1 152 ? 7.887 -1.47 -17.625 1 54.94 152 LEU B C 1
ATOM 3545 O O . LEU B 1 152 ? 8.578 -0.557 -17.172 1 54.94 152 LEU B O 1
ATOM 3549 N N . GLU B 1 153 ? 6.555 -1.565 -17.578 1 59.53 153 GLU B N 1
ATOM 3550 C CA . GLU B 1 153 ? 6.105 -0.177 -17.516 1 59.53 153 GLU B CA 1
ATOM 3551 C C . GLU B 1 153 ? 5.141 0.036 -16.344 1 59.53 153 GLU B C 1
ATOM 3553 O O . GLU B 1 153 ? 4.633 1.142 -16.156 1 59.53 153 GLU B O 1
ATOM 3558 N N . VAL B 1 154 ? 5.105 -0.927 -15.516 1 65.38 154 VAL B N 1
ATOM 3559 C CA . VAL B 1 154 ? 4.008 -0.771 -14.57 1 65.38 154 VAL B CA 1
ATOM 3560 C C . VAL B 1 154 ? 4.473 0.047 -13.367 1 65.38 154 VAL B C 1
ATOM 3562 O O . VAL B 1 154 ? 5.449 -0.311 -12.711 1 65.38 154 VAL B O 1
ATOM 3565 N N . ALA B 1 155 ? 3.658 1.039 -13.164 1 67.06 155 ALA B N 1
ATOM 3566 C CA . ALA B 1 155 ? 4.062 1.984 -12.125 1 67.06 155 ALA B CA 1
ATOM 3567 C C . ALA B 1 155 ? 3.09 1.955 -10.945 1 67.06 155 ALA B C 1
ATOM 3569 O O . ALA B 1 155 ? 3.432 2.379 -9.844 1 67.06 155 ALA B O 1
ATOM 3570 N N . GLN B 1 156 ? 1.974 1.234 -11.219 1 80.44 156 GLN B N 1
ATOM 3571 C CA . GLN B 1 156 ? 0.976 1.267 -10.156 1 80.44 156 GLN B CA 1
ATOM 3572 C C . GLN B 1 156 ? 0.646 -0.142 -9.672 1 80.44 156 GLN B C 1
ATOM 3574 O O . GLN B 1 156 ? 0.635 -1.09 -10.461 1 80.44 156 GLN B O 1
ATOM 3579 N N . LEU B 1 157 ? 0.289 -0.236 -8.438 1 86.88 157 LEU B N 1
ATOM 3580 C CA . LEU B 1 157 ? 0.138 -1.534 -7.793 1 86.88 157 LEU B CA 1
ATOM 3581 C C . LEU B 1 157 ? -1.014 -2.32 -8.406 1 86.88 157 LEU B C 1
ATOM 3583 O O . LEU B 1 157 ? -0.908 -3.533 -8.609 1 86.88 157 LEU B O 1
ATOM 3587 N N . ASP B 1 158 ? -2.117 -1.649 -8.664 1 83.69 158 ASP B N 1
ATOM 3588 C CA . ASP B 1 158 ? -3.256 -2.363 -9.234 1 83.69 158 ASP B CA 1
ATOM 3589 C C . ASP B 1 158 ? -2.918 -2.914 -10.625 1 83.69 158 ASP B C 1
ATOM 3591 O O . ASP B 1 158 ? -3.24 -4.062 -10.93 1 83.69 158 ASP B O 1
ATOM 3595 N N . GLU B 1 159 ? -2.232 -2.078 -11.414 1 85.19 159 GLU B N 1
ATOM 3596 C CA . GLU B 1 159 ? -1.787 -2.531 -12.734 1 85.19 159 GLU B CA 1
ATOM 3597 C C . GLU B 1 159 ? -0.762 -3.654 -12.609 1 85.19 159 GLU B C 1
ATOM 3599 O O . GLU B 1 159 ? -0.771 -4.598 -13.398 1 85.19 159 GLU B O 1
ATOM 3604 N N . TYR B 1 160 ? 0.078 -3.508 -11.664 1 91.19 160 TYR B N 1
ATOM 3605 C CA . TYR B 1 160 ? 1.091 -4.531 -11.422 1 91.19 160 TYR B CA 1
ATOM 3606 C C . TYR B 1 160 ? 0.445 -5.879 -11.133 1 91.19 160 TYR B C 1
ATOM 3608 O O . TYR B 1 160 ? 0.82 -6.895 -11.719 1 91.19 160 TYR B O 1
ATOM 3616 N N . PHE B 1 161 ? -0.563 -5.902 -10.289 1 92.62 161 PHE B N 1
ATOM 3617 C CA . PHE B 1 161 ? -1.204 -7.156 -9.914 1 92.62 161 PHE B CA 1
ATOM 3618 C C . PHE B 1 161 ? -1.967 -7.75 -11.094 1 92.62 161 PHE B C 1
ATOM 3620 O O . PHE B 1 161 ? -2.047 -8.977 -11.234 1 92.62 161 PHE B O 1
ATOM 3627 N N . GLY B 1 162 ? -2.537 -6.871 -11.922 1 89.38 162 GLY B N 1
ATOM 3628 C CA . GLY B 1 162 ? -3.188 -7.355 -13.133 1 89.38 162 GLY B CA 1
ATOM 3629 C C . GLY B 1 162 ? -2.238 -8.07 -14.07 1 89.38 162 GLY B C 1
ATOM 3630 O O . GLY B 1 162 ? -2.535 -9.172 -14.547 1 89.38 162 GLY B O 1
ATOM 3631 N N . PHE B 1 163 ? -1.171 -7.473 -14.266 1 87.56 163 PHE B N 1
ATOM 3632 C CA . PHE B 1 163 ? -0.153 -8.062 -15.125 1 87.56 163 PHE B CA 1
ATOM 3633 C C . PHE B 1 163 ? 0.411 -9.336 -14.5 1 87.56 163 PHE B C 1
ATOM 3635 O O . PHE B 1 163 ? 0.529 -10.367 -15.164 1 87.56 163 PHE B O 1
ATOM 3642 N N . ARG B 1 164 ? 0.769 -9.219 -13.25 1 92.31 164 ARG B N 1
ATOM 3643 C CA . ARG B 1 164 ? 1.44 -10.305 -12.539 1 92.31 164 ARG B CA 1
ATOM 3644 C C . ARG B 1 164 ? 0.54 -11.531 -12.445 1 92.31 164 ARG B C 1
ATOM 3646 O O . ARG B 1 164 ? 1.026 -12.664 -12.383 1 92.31 164 ARG B O 1
ATOM 3653 N N . TYR B 1 165 ? -0.769 -11.305 -12.445 1 93.56 165 TYR B N 1
ATOM 3654 C CA . TYR B 1 165 ? -1.721 -12.414 -12.438 1 93.56 165 TYR B CA 1
ATOM 3655 C C . TYR B 1 165 ? -1.452 -13.375 -13.586 1 93.56 165 TYR B C 1
ATOM 3657 O O . TYR B 1 165 ? -1.417 -14.594 -13.391 1 93.56 165 TYR B O 1
ATOM 3665 N N . GLY B 1 166 ? -1.265 -12.797 -14.781 1 89.75 166 GLY B N 1
ATOM 3666 C CA . GLY B 1 166 ? -0.955 -13.625 -15.938 1 89.75 166 GLY B CA 1
ATOM 3667 C C . GLY B 1 166 ? 0.452 -14.188 -15.906 1 89.75 166 GLY B C 1
ATOM 3668 O O . GLY B 1 166 ? 0.663 -15.359 -16.234 1 89.75 166 GLY B O 1
ATOM 3669 N N . ASP B 1 167 ? 1.355 -13.414 -15.391 1 87.62 167 ASP B N 1
ATOM 3670 C CA . ASP B 1 167 ? 2.777 -13.742 -15.414 1 87.62 167 ASP B CA 1
ATOM 3671 C C . ASP B 1 167 ? 3.088 -14.898 -14.469 1 87.62 167 ASP B C 1
ATOM 3673 O O . ASP B 1 167 ? 3.986 -15.703 -14.727 1 87.62 167 ASP B O 1
ATOM 3677 N N . VAL B 1 168 ? 2.322 -14.961 -13.383 1 92.56 168 VAL B N 1
ATOM 3678 C CA . VAL B 1 168 ? 2.605 -15.992 -12.398 1 92.56 168 VAL B CA 1
ATOM 3679 C C . VAL B 1 168 ? 1.747 -17.219 -12.68 1 92.56 168 VAL B C 1
ATOM 3681 O O . VAL B 1 168 ? 1.901 -18.266 -12.023 1 92.56 168 VAL B O 1
ATOM 3684 N N . GLY B 1 169 ? 0.836 -17.078 -13.617 1 94.94 169 GLY B N 1
ATOM 3685 C CA . GLY B 1 169 ? 0.041 -18.234 -14.016 1 94.94 169 GLY B CA 1
ATOM 3686 C C . GLY B 1 169 ? -1.247 -18.359 -13.227 1 94.94 169 GLY B C 1
ATOM 3687 O O . GLY B 1 169 ? -1.64 -19.469 -12.852 1 94.94 169 GLY B O 1
ATOM 3688 N N . GLY B 1 170 ? -1.885 -17.328 -12.945 1 97 170 GLY B N 1
ATOM 3689 C CA . GLY B 1 170 ? -3.135 -17.391 -12.211 1 97 170 GLY B CA 1
ATOM 3690 C C . GLY B 1 170 ? -4.148 -18.328 -12.82 1 97 170 GLY B C 1
ATOM 3691 O O . GLY B 1 170 ? -4.652 -19.234 -12.148 1 97 170 GLY B O 1
ATOM 3692 N N . GLU B 1 171 ? -4.41 -18.141 -14.109 1 96.62 171 GLU B N 1
ATOM 3693 C CA . GLU B 1 171 ? -5.367 -19 -14.805 1 96.62 171 GLU B CA 1
ATOM 3694 C C . GLU B 1 171 ? -4.871 -20.438 -14.875 1 96.62 171 GLU B C 1
ATOM 3696 O O . GLU B 1 171 ? -5.66 -21.391 -14.766 1 96.62 171 GL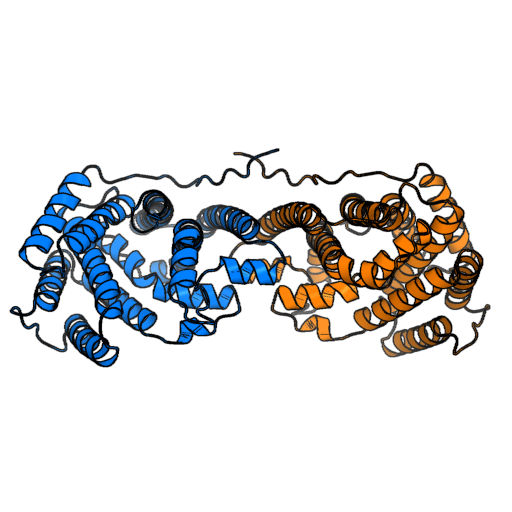U B O 1
ATOM 3701 N N . PHE B 1 172 ? -3.643 -20.609 -15.047 1 97.81 172 PHE B N 1
ATOM 3702 C CA . PHE B 1 172 ? -3.025 -21.922 -15.18 1 97.81 172 PHE B CA 1
ATOM 3703 C C . PHE B 1 172 ? -3.158 -22.719 -13.875 1 97.81 172 PHE B C 1
ATOM 3705 O O . PHE B 1 172 ? -3.674 -23.828 -13.875 1 97.81 172 PHE B O 1
ATOM 3712 N N . PHE B 1 173 ? -2.836 -22.109 -12.758 1 98.56 173 PHE B N 1
ATOM 3713 C CA . PHE B 1 173 ? -2.801 -22.828 -11.492 1 98.56 173 PHE B CA 1
ATOM 3714 C C . PHE B 1 173 ? -4.211 -23.078 -10.969 1 98.56 173 PHE B C 1
ATOM 3716 O O . PHE B 1 173 ? -4.48 -24.109 -10.359 1 98.56 173 PHE B O 1
ATOM 3723 N N . THR B 1 174 ? -5.121 -22.109 -11.203 1 98.5 174 THR B N 1
ATOM 3724 C CA . THR B 1 174 ? -6.488 -22.344 -10.766 1 98.5 174 THR B CA 1
ATOM 3725 C C . THR B 1 174 ? -7.121 -23.484 -11.555 1 98.5 174 THR B C 1
ATOM 3727 O O . THR B 1 174 ? -7.859 -24.297 -11 1 98.5 174 THR B O 1
ATOM 3730 N N . ALA B 1 175 ? -6.805 -23.594 -12.828 1 98.38 175 ALA B N 1
ATOM 3731 C CA . ALA B 1 175 ? -7.285 -24.719 -13.625 1 98.38 175 ALA B CA 1
ATOM 3732 C C . ALA B 1 175 ? -6.609 -26.016 -13.203 1 98.38 175 ALA B C 1
ATOM 3734 O O . ALA B 1 175 ? -7.242 -27.078 -13.188 1 98.38 175 ALA B O 1
ATOM 3735 N N . LEU B 1 176 ? -5.391 -25.906 -12.875 1 98.62 176 LEU B N 1
ATOM 3736 C CA . LEU B 1 176 ? -4.598 -27.094 -12.539 1 98.62 176 LEU B CA 1
ATOM 3737 C C . LEU B 1 176 ? -5.117 -27.75 -11.266 1 98.62 176 LEU B C 1
ATOM 3739 O O . LEU B 1 176 ? -5.215 -28.969 -11.188 1 98.62 176 LEU B O 1
ATOM 3743 N N . ILE B 1 177 ? -5.434 -26.938 -10.266 1 98.56 177 ILE B N 1
ATOM 3744 C CA . ILE B 1 177 ? -5.898 -27.531 -9.023 1 98.56 177 ILE B CA 1
ATOM 3745 C C . ILE B 1 177 ? -7.289 -28.141 -9.227 1 98.56 177 ILE B C 1
ATOM 3747 O O . ILE B 1 177 ? -7.629 -29.156 -8.609 1 98.56 177 ILE B O 1
ATOM 3751 N N . ARG B 1 178 ? -8.148 -27.516 -10.07 1 98.56 178 ARG B N 1
ATOM 3752 C CA . ARG B 1 178 ? -9.43 -28.141 -10.398 1 98.56 178 ARG B CA 1
ATOM 3753 C C . ARG B 1 178 ? -9.227 -29.484 -11.086 1 98.56 178 ARG B C 1
ATOM 3755 O O . ARG B 1 178 ? -9.93 -30.438 -10.789 1 98.56 178 ARG B O 1
ATOM 3762 N N . PHE B 1 179 ? -8.281 -29.562 -11.953 1 98.75 179 PHE B N 1
ATOM 3763 C CA . PHE B 1 179 ? -7.98 -30.797 -12.656 1 98.75 179 PHE B CA 1
ATOM 3764 C C . PHE B 1 179 ? -7.527 -31.891 -11.68 1 98.75 179 PHE B C 1
ATOM 3766 O O . PHE B 1 179 ? -8.062 -33 -11.68 1 98.75 179 PHE B O 1
ATOM 3773 N N . VAL B 1 180 ? -6.562 -31.531 -10.844 1 98.75 180 VAL B N 1
ATOM 3774 C CA . VAL B 1 180 ? -5.977 -32.531 -9.945 1 98.75 180 VAL B CA 1
ATOM 3775 C C . VAL B 1 180 ? -7.043 -33.031 -8.977 1 98.75 180 VAL B C 1
ATOM 3777 O O . VAL B 1 180 ? -7.168 -34.25 -8.766 1 98.75 180 VAL B O 1
ATOM 3780 N N . ASP B 1 181 ? -7.859 -32.094 -8.492 1 98.19 181 ASP B N 1
ATOM 3781 C CA . ASP B 1 181 ? -8.844 -32.469 -7.484 1 98.19 181 ASP B CA 1
ATOM 3782 C C . ASP B 1 181 ? -10.164 -32.875 -8.133 1 98.19 181 ASP B C 1
ATOM 3784 O O . ASP B 1 181 ? -11.148 -33.156 -7.441 1 98.19 181 ASP B O 1
ATOM 3788 N N . ASN B 1 182 ? -10.211 -32.906 -9.414 1 97.69 182 ASN B N 1
ATOM 3789 C CA . ASN B 1 182 ? -11.383 -33.281 -10.18 1 97.69 182 ASN B CA 1
ATOM 3790 C C . ASN B 1 182 ? -12.617 -32.5 -9.766 1 97.69 182 ASN B C 1
ATOM 3792 O O . ASN B 1 182 ? -13.648 -33.094 -9.422 1 97.69 182 ASN B O 1
ATOM 3796 N N . ILE B 1 183 ? -12.477 -31.203 -9.828 1 97.94 183 ILE B N 1
ATOM 3797 C CA . ILE B 1 183 ? -13.555 -30.297 -9.469 1 97.94 183 ILE B CA 1
ATOM 3798 C C . ILE B 1 183 ? -14.148 -29.688 -10.734 1 97.94 183 ILE B C 1
ATOM 3800 O O . ILE B 1 183 ? -13.461 -28.969 -11.469 1 97.94 183 ILE B O 1
ATOM 3804 N N . VAL B 1 184 ? -15.43 -29.969 -10.992 1 97 184 VAL B N 1
ATOM 3805 C CA . VAL B 1 184 ? -16.141 -29.391 -12.125 1 97 184 VAL B CA 1
ATOM 3806 C C . VAL B 1 184 ? -17.141 -28.344 -11.625 1 97 184 VAL B C 1
ATOM 3808 O O . VAL B 1 184 ? -18.062 -28.672 -10.859 1 97 184 VAL B O 1
ATOM 3811 N N . LEU B 1 185 ? -16.922 -27.156 -12.055 1 95.62 185 LEU B N 1
ATOM 3812 C CA . LEU B 1 185 ? -17.781 -26.047 -11.617 1 95.62 185 LEU B CA 1
ATOM 3813 C C . LEU B 1 185 ? -18.812 -25.719 -12.68 1 95.62 185 LEU B C 1
ATOM 3815 O O . LEU B 1 185 ? -18.547 -25.828 -13.883 1 95.62 185 LEU B O 1
ATOM 3819 N N . THR B 1 186 ? -20 -25.281 -12.219 1 93.12 186 THR B N 1
ATOM 3820 C CA . THR B 1 186 ? -21 -24.734 -13.148 1 93.12 186 THR B CA 1
ATOM 3821 C C . THR B 1 186 ? -20.578 -23.359 -13.633 1 93.12 186 THR B C 1
ATOM 3823 O O . THR B 1 186 ? -19.703 -22.719 -13.039 1 93.12 186 THR B O 1
ATOM 3826 N N . GLY B 1 187 ? -21.172 -22.891 -14.719 1 90.12 187 GLY B N 1
ATOM 3827 C CA . GLY B 1 187 ? -20.891 -21.547 -15.211 1 90.12 187 GLY B CA 1
ATOM 3828 C C . GLY B 1 187 ? -21.109 -20.469 -14.172 1 90.12 187 GLY B C 1
ATOM 3829 O O . GLY B 1 187 ? -20.297 -19.547 -14.047 1 90.12 187 GLY B O 1
ATOM 3830 N N . SER B 1 188 ? -22.188 -20.609 -13.422 1 89.75 188 SER B N 1
ATOM 3831 C CA . SER B 1 188 ? -22.516 -19.641 -12.375 1 89.75 188 SER B CA 1
ATOM 3832 C C . SER B 1 188 ? -21.469 -19.656 -11.266 1 89.75 188 SER B C 1
ATOM 3834 O O . SER B 1 188 ? -21.062 -18.594 -10.766 1 89.75 188 SER B O 1
ATOM 3836 N N . GLU B 1 189 ? -20.984 -20.844 -10.969 1 90.69 189 GLU B N 1
ATOM 3837 C CA . GLU B 1 189 ? -19.953 -20.953 -9.938 1 90.69 189 GLU B CA 1
ATOM 3838 C C . GLU B 1 189 ? -18.641 -20.328 -10.391 1 90.69 189 GLU B C 1
ATOM 3840 O O . GLU B 1 189 ? -17.953 -19.672 -9.602 1 90.69 189 GLU B O 1
ATOM 3845 N N . ARG B 1 190 ? -18.328 -20.531 -11.625 1 92.12 190 ARG B N 1
ATOM 3846 C CA . ARG B 1 190 ? -17.109 -19.938 -12.156 1 92.12 190 ARG B CA 1
ATOM 3847 C C . ARG B 1 190 ? -17.141 -18.406 -12.023 1 92.12 190 ARG B C 1
ATOM 3849 O O . ARG B 1 190 ? -16.125 -17.797 -11.688 1 92.12 190 ARG B O 1
ATOM 3856 N N . ASP B 1 191 ? -18.234 -17.875 -12.328 1 90.44 191 ASP B N 1
ATOM 3857 C CA . ASP B 1 191 ? -18.391 -16.422 -12.219 1 90.44 191 ASP B CA 1
ATOM 3858 C C . ASP B 1 191 ? -18.281 -15.977 -10.766 1 90.44 191 ASP B C 1
ATOM 3860 O O . ASP B 1 191 ? -17.672 -14.945 -10.469 1 90.44 191 ASP B O 1
ATOM 3864 N N . ASP B 1 192 ? -18.812 -16.75 -9.906 1 88.81 192 ASP B N 1
ATOM 3865 C CA . ASP B 1 192 ? -18.844 -16.422 -8.492 1 88.81 192 ASP B CA 1
ATOM 3866 C C . ASP B 1 192 ? -17.438 -16.453 -7.887 1 88.81 192 ASP B C 1
ATOM 3868 O O . ASP B 1 192 ? -17.141 -15.695 -6.957 1 88.81 192 ASP B O 1
ATOM 3872 N N . PHE B 1 193 ? -16.578 -17.297 -8.469 1 95.06 193 PHE B N 1
ATOM 3873 C CA . PHE B 1 193 ? -15.305 -17.547 -7.809 1 95.06 193 PHE B CA 1
ATOM 3874 C C . PHE B 1 193 ? -14.203 -16.688 -8.414 1 95.06 193 PHE B C 1
ATOM 3876 O O . PHE B 1 193 ? -13.062 -16.719 -7.949 1 95.06 193 PHE B O 1
ATOM 3883 N N . GLN B 1 194 ? -14.547 -15.852 -9.367 1 94 194 GLN B N 1
ATOM 3884 C CA . GLN B 1 194 ? -13.539 -15.047 -10.047 1 94 194 GLN B CA 1
ATOM 3885 C C . GLN B 1 194 ? -12.805 -14.133 -9.062 1 94 194 GLN B C 1
ATOM 3887 O O . GLN B 1 194 ? -11.578 -14.016 -9.109 1 94 194 GLN B O 1
ATOM 3892 N N . TYR B 1 195 ? -13.531 -13.508 -8.195 1 94.12 195 TYR B N 1
ATOM 3893 C CA . TYR B 1 195 ? -12.914 -12.586 -7.246 1 94.12 195 TYR B CA 1
ATOM 3894 C C . TYR B 1 195 ? -12.07 -13.344 -6.219 1 94.12 195 TYR B C 1
ATOM 3896 O O . TYR B 1 195 ? -11.016 -12.859 -5.797 1 94.12 195 TYR B O 1
ATOM 3904 N N . LEU B 1 196 ? -12.578 -14.492 -5.84 1 97.06 196 LEU B N 1
ATOM 3905 C CA . LEU B 1 196 ? -11.82 -15.312 -4.91 1 97.06 196 LEU B CA 1
ATOM 3906 C C . LEU B 1 196 ? -10.508 -1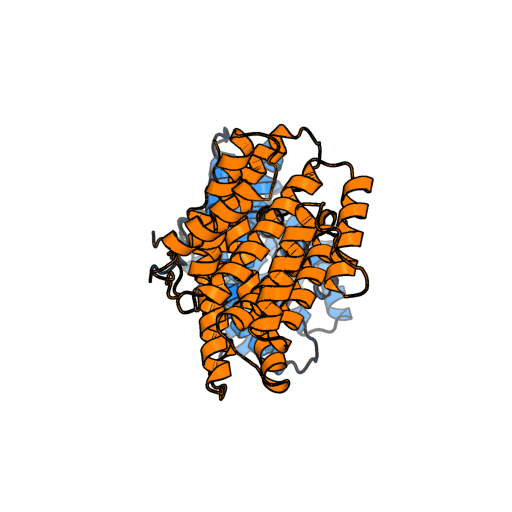5.781 -5.535 1 97.06 196 LEU B C 1
ATOM 3908 O O . LEU B 1 196 ? -9.461 -15.734 -4.895 1 97.06 196 LEU B O 1
ATOM 3912 N N . GLU B 1 197 ? -10.555 -16.156 -6.758 1 97.75 197 GLU B N 1
ATOM 3913 C CA . GLU B 1 197 ? -9.352 -16.578 -7.469 1 97.75 197 GLU B CA 1
ATOM 3914 C C . GLU B 1 197 ? -8.336 -15.438 -7.547 1 97.75 197 GLU B C 1
ATOM 3916 O O . GLU B 1 197 ? -7.145 -15.648 -7.293 1 97.75 197 GLU B O 1
ATOM 3921 N N . ARG B 1 198 ? -8.797 -14.281 -7.852 1 96.69 198 ARG B N 1
ATOM 3922 C CA . ARG B 1 198 ? -7.906 -13.125 -7.93 1 96.69 198 ARG B CA 1
ATOM 3923 C C . ARG B 1 198 ? -7.273 -12.828 -6.574 1 96.69 198 ARG B C 1
ATOM 3925 O O . ARG B 1 198 ? -6.094 -12.484 -6.5 1 96.69 198 ARG B O 1
ATOM 3932 N N . THR B 1 199 ? -8.055 -12.922 -5.562 1 97.69 199 THR B N 1
ATOM 3933 C CA . THR B 1 199 ? -7.57 -12.672 -4.211 1 97.69 199 THR B CA 1
ATOM 3934 C C . THR B 1 199 ? -6.492 -13.68 -3.832 1 97.69 199 THR B C 1
ATOM 3936 O O . THR B 1 199 ? -5.457 -13.312 -3.273 1 97.69 199 THR B O 1
ATOM 3939 N N . VAL B 1 200 ? -6.711 -14.891 -4.184 1 98.44 200 VAL B N 1
ATOM 3940 C CA . VAL B 1 200 ? -5.777 -15.961 -3.857 1 98.44 200 VAL B CA 1
ATOM 3941 C C . VAL B 1 200 ? -4.48 -15.773 -4.641 1 98.44 200 VAL B C 1
ATOM 3943 O O . VAL B 1 200 ? -3.387 -15.898 -4.082 1 98.44 200 VAL B O 1
ATOM 3946 N N . VAL B 1 201 ? -4.602 -15.477 -5.852 1 98.31 201 VAL B N 1
ATOM 3947 C CA . VAL B 1 201 ? -3.416 -15.312 -6.691 1 98.31 201 VAL B CA 1
ATOM 3948 C C . VAL B 1 201 ? -2.648 -14.062 -6.258 1 98.31 201 VAL B C 1
ATOM 3950 O O . VAL B 1 201 ? -1.417 -14.039 -6.293 1 98.31 201 VAL B O 1
ATOM 3953 N N . ARG B 1 202 ? -3.324 -13.055 -5.898 1 97.5 202 ARG B N 1
ATOM 3954 C CA . ARG B 1 202 ? -2.654 -11.875 -5.359 1 97.5 202 ARG B CA 1
ATOM 3955 C C . ARG B 1 202 ? -1.834 -12.227 -4.121 1 97.5 202 ARG B C 1
ATOM 3957 O O . ARG B 1 202 ? -0.715 -11.734 -3.953 1 97.5 202 ARG B O 1
ATOM 3964 N N . HIS B 1 203 ? -2.422 -13 -3.258 1 98.38 203 HIS B N 1
ATOM 3965 C CA . HIS B 1 203 ? -1.699 -13.516 -2.1 1 98.38 203 HIS B CA 1
ATOM 3966 C C . HIS B 1 203 ? -0.419 -14.227 -2.521 1 98.38 203 HIS B C 1
ATOM 3968 O O . HIS B 1 203 ? 0.642 -14.008 -1.931 1 98.38 203 HIS B O 1
ATOM 3974 N N . MET B 1 204 ? -0.497 -15 -3.523 1 98.12 204 MET B N 1
ATOM 3975 C CA . MET B 1 204 ? 0.657 -15.719 -4.051 1 98.12 204 MET B CA 1
ATOM 3976 C C . MET B 1 204 ? 1.719 -14.758 -4.562 1 98.12 204 MET B C 1
ATOM 3978 O O . MET B 1 204 ? 2.906 -14.93 -4.285 1 98.12 204 MET B O 1
ATOM 3982 N N . ILE B 1 205 ? 1.274 -13.789 -5.324 1 97 205 ILE B N 1
ATOM 3983 C CA . ILE B 1 205 ? 2.18 -12.797 -5.891 1 97 205 ILE B CA 1
ATOM 3984 C C . ILE B 1 205 ? 2.955 -12.109 -4.77 1 97 205 ILE B C 1
ATOM 3986 O O . ILE B 1 205 ? 4.184 -12 -4.828 1 97 205 ILE B O 1
ATOM 3990 N N . ILE B 1 206 ? 2.258 -11.695 -3.773 1 97.62 206 ILE B N 1
ATOM 3991 C CA . ILE B 1 206 ? 2.855 -10.961 -2.666 1 97.62 206 ILE B CA 1
ATOM 3992 C C . ILE B 1 206 ? 3.871 -11.844 -1.945 1 97.62 206 ILE B C 1
ATOM 3994 O O . ILE B 1 206 ? 5.004 -11.422 -1.701 1 97.62 206 ILE B O 1
ATOM 3998 N N . ALA B 1 207 ? 3.506 -13.078 -1.638 1 96.94 207 ALA B N 1
ATOM 3999 C CA . ALA B 1 207 ? 4.422 -13.992 -0.966 1 96.94 207 ALA B CA 1
ATOM 4000 C C . ALA B 1 207 ? 5.668 -14.242 -1.81 1 96.94 207 ALA B C 1
ATOM 4002 O O . ALA B 1 207 ? 6.789 -14.203 -1.296 1 96.94 207 ALA B O 1
ATOM 4003 N N . ASN B 1 208 ? 5.477 -14.414 -3.053 1 95.81 208 ASN B N 1
ATOM 4004 C CA . ASN B 1 208 ? 6.605 -14.641 -3.953 1 95.81 208 ASN B CA 1
ATOM 4005 C C . ASN B 1 208 ? 7.535 -13.43 -3.994 1 95.81 208 ASN B C 1
ATOM 4007 O O . ASN B 1 208 ? 8.758 -13.578 -3.922 1 95.81 208 ASN B O 1
ATOM 4011 N N . ASP B 1 209 ? 6.934 -12.297 -4.18 1 95.5 209 ASP B N 1
ATOM 4012 C CA . ASP B 1 209 ? 7.734 -11.078 -4.262 1 95.5 209 ASP B CA 1
ATOM 4013 C C . ASP B 1 209 ? 8.594 -10.906 -3.01 1 95.5 209 ASP B C 1
ATOM 4015 O O . ASP B 1 209 ? 9.758 -10.523 -3.102 1 95.5 209 ASP B O 1
ATOM 4019 N N . ILE B 1 210 ? 8.008 -11.141 -1.849 1 96.62 210 ILE B N 1
ATOM 4020 C CA . ILE B 1 210 ? 8.719 -10.961 -0.591 1 96.62 210 ILE B CA 1
ATOM 4021 C C . ILE B 1 210 ? 9.836 -12 -0.477 1 96.62 210 ILE B C 1
ATOM 4023 O O . ILE B 1 210 ? 10.984 -11.648 -0.2 1 96.62 210 ILE B O 1
ATOM 4027 N N . LEU B 1 211 ? 9.516 -13.219 -0.732 1 95.75 211 LEU B N 1
ATOM 4028 C CA . LEU B 1 211 ? 10.414 -14.312 -0.405 1 95.75 211 LEU B CA 1
ATOM 4029 C C . LEU B 1 211 ? 11.5 -14.469 -1.472 1 95.75 211 LEU B C 1
ATOM 4031 O O . LEU B 1 211 ? 12.547 -15.07 -1.222 1 95.75 211 LEU B O 1
ATOM 4035 N N . SER B 1 212 ? 11.297 -13.938 -2.631 1 93.75 212 SER B N 1
ATOM 4036 C CA . SER B 1 212 ? 12.305 -13.992 -3.684 1 93.75 212 SER B CA 1
ATOM 4037 C C . SER B 1 212 ? 13.133 -12.711 -3.727 1 93.75 212 SER B C 1
ATOM 4039 O O . SER B 1 212 ? 14.047 -12.578 -4.539 1 93.75 212 SER B O 1
ATOM 4041 N N . TRP B 1 213 ? 12.875 -11.773 -2.924 1 93.81 213 TRP B N 1
ATOM 4042 C CA . TRP B 1 213 ? 13.352 -10.398 -3.045 1 93.81 213 TRP B CA 1
ATOM 4043 C C . TRP B 1 213 ? 14.875 -10.352 -3.033 1 93.81 213 TRP B C 1
ATOM 4045 O O . TRP B 1 213 ? 15.484 -9.727 -3.902 1 93.81 213 TRP B O 1
ATOM 4055 N N . GLU B 1 214 ? 15.516 -10.984 -2.08 1 92.38 214 GLU B N 1
ATOM 4056 C CA . GLU B 1 214 ? 16.969 -10.922 -1.938 1 92.38 214 GLU B CA 1
ATOM 4057 C C . GLU B 1 214 ? 17.672 -11.484 -3.172 1 92.38 214 GLU B C 1
ATOM 4059 O O . GLU B 1 214 ? 18.688 -10.945 -3.611 1 92.38 214 GLU B O 1
ATOM 4064 N N . LYS B 1 215 ? 17.125 -12.508 -3.66 1 89.88 215 LYS B N 1
ATOM 4065 C CA . LYS B 1 215 ? 17.672 -13.094 -4.883 1 89.88 215 LYS B CA 1
ATOM 4066 C C . LYS B 1 215 ? 17.562 -12.125 -6.055 1 89.88 215 LYS B C 1
ATOM 4068 O O . LYS B 1 215 ? 18.5 -11.969 -6.832 1 89.88 215 LYS B O 1
ATOM 4073 N N . GLU B 1 216 ? 16.391 -11.531 -6.145 1 87.06 216 GLU B N 1
ATOM 4074 C CA . GLU B 1 216 ? 16.172 -10.578 -7.223 1 87.06 216 GLU B CA 1
ATOM 4075 C C . GLU B 1 216 ? 17.125 -9.391 -7.125 1 87.06 216 GLU B C 1
ATOM 4077 O O . GLU B 1 216 ? 17.625 -8.906 -8.141 1 87.06 216 GLU B O 1
ATOM 4082 N N . LEU B 1 217 ? 17.344 -8.953 -5.961 1 87.56 217 LEU B N 1
ATOM 4083 C CA . LEU B 1 217 ? 18.266 -7.844 -5.746 1 87.56 217 LEU B CA 1
ATOM 4084 C C . LEU B 1 217 ? 19.672 -8.219 -6.168 1 87.56 217 LEU B C 1
ATOM 4086 O O . LEU B 1 217 ? 20.359 -7.438 -6.828 1 87.56 217 LEU B O 1
ATOM 4090 N N . LYS B 1 218 ? 20.109 -9.312 -5.766 1 87.19 218 LYS B N 1
ATOM 4091 C CA . LYS B 1 218 ? 21.453 -9.789 -6.109 1 87.19 218 LYS B CA 1
ATOM 4092 C C . LYS B 1 218 ? 21.609 -9.93 -7.621 1 87.19 218 LYS B C 1
ATOM 4094 O O . LYS B 1 218 ? 22.625 -9.508 -8.188 1 87.19 218 LYS B O 1
ATOM 4099 N N . GLU B 1 219 ? 20.656 -10.531 -8.234 1 83.31 219 GLU B N 1
ATOM 4100 C CA . GLU B 1 219 ? 20.688 -10.727 -9.68 1 83.31 219 GLU B CA 1
ATOM 4101 C C . GLU B 1 219 ? 20.703 -9.391 -10.414 1 83.31 219 GLU B C 1
ATOM 4103 O O . GLU B 1 219 ? 21.391 -9.242 -11.43 1 83.31 219 GLU B O 1
ATOM 4108 N N . ALA B 1 220 ? 19.922 -8.5 -9.93 1 80.25 220 ALA B N 1
ATOM 4109 C CA . ALA B 1 220 ? 19.891 -7.172 -10.531 1 80.25 220 ALA B CA 1
ATOM 4110 C C . ALA B 1 220 ? 21.234 -6.48 -10.406 1 80.25 220 ALA B C 1
ATOM 4112 O O . ALA B 1 220 ? 21.688 -5.805 -11.328 1 80.25 220 ALA B O 1
ATOM 4113 N N . ALA B 1 221 ? 21.844 -6.582 -9.32 1 81.94 221 ALA B N 1
ATOM 4114 C CA . ALA B 1 221 ? 23.141 -5.969 -9.062 1 81.94 221 ALA B CA 1
ATOM 4115 C C . ALA B 1 221 ? 24.219 -6.57 -9.961 1 81.94 221 ALA B C 1
ATOM 4117 O O . ALA B 1 221 ? 25.156 -5.871 -10.391 1 81.94 221 ALA B O 1
ATOM 4118 N N . GLU B 1 222 ? 24.094 -7.762 -10.258 1 80.81 222 GLU B N 1
ATOM 4119 C CA . GLU B 1 222 ? 25.078 -8.469 -11.07 1 80.81 222 GLU B CA 1
ATOM 4120 C C . GLU B 1 222 ? 24.844 -8.234 -12.555 1 80.81 222 GLU B C 1
ATOM 4122 O O . GLU B 1 222 ? 25.766 -8.359 -13.367 1 80.81 222 GLU B O 1
ATOM 4127 N N . SER B 1 223 ? 23.656 -8.164 -12.938 1 71 223 SER B N 1
ATOM 4128 C CA . SER B 1 223 ? 23.328 -8.016 -14.352 1 71 223 SER B CA 1
ATOM 4129 C C . SER B 1 223 ? 23.703 -6.629 -14.859 1 71 223 SER B C 1
ATOM 4131 O O . SER B 1 223 ? 23.781 -6.402 -16.062 1 71 223 SER B O 1
ATOM 4133 N N . ASN B 1 224 ? 24.531 -5.801 -14.227 1 58.16 224 ASN B N 1
ATOM 4134 C CA . ASN B 1 224 ? 25.016 -4.48 -14.625 1 58.16 224 ASN B CA 1
ATOM 4135 C C . ASN B 1 224 ? 23.969 -3.736 -15.453 1 58.16 224 ASN B C 1
ATOM 4137 O O . ASN B 1 224 ? 24.297 -2.83 -16.219 1 58.16 224 ASN B O 1
ATOM 4141 N N . GLN B 1 225 ? 22.844 -4.406 -15.766 1 51.28 225 GLN B N 1
ATOM 4142 C CA . GLN B 1 225 ? 21.984 -3.643 -16.656 1 51.28 225 GLN B CA 1
ATOM 4143 C C . GLN B 1 225 ? 21.391 -2.432 -15.953 1 51.28 225 GLN B C 1
ATOM 4145 O O . GLN B 1 225 ? 20.641 -2.582 -14.992 1 51.28 225 GLN B O 1
ATOM 4150 N N . GLU B 1 226 ? 21.984 -1.39 -16.109 1 47.41 226 GLU B N 1
ATOM 4151 C CA . GLU B 1 226 ? 21.562 -0.07 -15.648 1 47.41 226 GLU B CA 1
ATOM 4152 C C . GLU B 1 226 ? 20.062 0.13 -15.859 1 47.41 226 GLU B C 1
ATOM 4154 O O . GLU B 1 226 ? 19.562 -0.062 -16.969 1 47.41 226 GLU B O 1
ATOM 4159 N N . GLY B 1 227 ? 19.234 0.119 -14.828 1 47.56 227 GLY B N 1
ATOM 4160 C CA . GLY B 1 227 ? 17.828 0.443 -15.016 1 47.56 227 GLY B CA 1
ATOM 4161 C C . GLY B 1 227 ? 16.906 -0.767 -14.93 1 47.56 227 GLY B C 1
ATOM 4162 O O . GLY B 1 227 ? 15.719 -0.677 -15.227 1 47.56 227 GLY B O 1
ATOM 4163 N N . ALA B 1 228 ? 17.531 -2.057 -14.875 1 53.03 228 ALA B N 1
ATOM 4164 C CA . ALA B 1 228 ? 16.625 -3.201 -14.812 1 53.03 228 ALA B CA 1
ATOM 4165 C C . ALA B 1 228 ? 15.664 -3.066 -13.633 1 53.03 228 ALA B C 1
ATOM 4167 O O . ALA B 1 228 ? 16.094 -2.914 -12.484 1 53.03 228 ALA B O 1
ATOM 4168 N N . GLU B 1 229 ? 14.453 -2.5 -13.883 1 63.59 229 GLU B N 1
ATOM 4169 C CA . GLU B 1 229 ? 13.422 -2.352 -12.859 1 63.59 229 GLU B CA 1
ATOM 4170 C C . GLU B 1 229 ? 12.953 -3.711 -12.344 1 63.59 229 GLU B C 1
ATOM 4172 O O . GLU B 1 229 ? 12.695 -4.625 -13.125 1 63.59 229 GLU B O 1
ATOM 4177 N N . LEU B 1 230 ? 13.211 -3.955 -11.062 1 78.38 230 LEU B N 1
ATOM 4178 C CA . LEU B 1 230 ? 12.773 -5.164 -10.383 1 78.38 230 LEU B CA 1
ATOM 4179 C C . LEU B 1 230 ? 11.266 -5.34 -10.5 1 78.38 230 LEU B C 1
ATOM 4181 O O . LEU B 1 230 ? 10.508 -4.391 -10.281 1 78.38 230 LEU B O 1
ATOM 4185 N N . CYS B 1 231 ? 10.781 -6.371 -11.109 1 84.19 231 CYS B N 1
ATOM 4186 C CA . CYS B 1 231 ? 9.359 -6.707 -11.203 1 84.19 231 CYS B CA 1
ATOM 4187 C C . CYS B 1 231 ? 8.836 -7.23 -9.875 1 84.19 231 CYS B C 1
ATOM 4189 O O . CYS B 1 231 ? 8.789 -8.445 -9.656 1 84.19 231 CYS B O 1
ATOM 4191 N N . SER B 1 232 ? 8.594 -6.387 -9.008 1 91.62 232 SER B N 1
ATOM 4192 C CA . SER B 1 232 ? 8.156 -6.699 -7.648 1 91.62 232 SER B CA 1
ATOM 4193 C C . SER B 1 232 ? 7.266 -5.598 -7.09 1 91.62 232 SER B C 1
ATOM 4195 O O . SER B 1 232 ? 7.418 -4.426 -7.441 1 91.62 232 SER B O 1
ATOM 4197 N N . ALA B 1 233 ? 6.355 -6.012 -6.25 1 94.19 233 ALA B N 1
ATOM 4198 C CA . ALA B 1 233 ? 5.492 -5.039 -5.586 1 94.19 233 ALA B CA 1
ATOM 4199 C C . ALA B 1 233 ? 6.281 -4.191 -4.594 1 94.19 233 ALA B C 1
ATOM 4201 O O . ALA B 1 233 ? 5.836 -3.109 -4.199 1 94.19 233 ALA B O 1
ATOM 4202 N N . ILE B 1 234 ? 7.441 -4.617 -4.203 1 94.5 234 ILE B N 1
ATOM 4203 C CA . ILE B 1 234 ? 8.195 -4.023 -3.104 1 94.5 234 ILE B CA 1
ATOM 4204 C C . ILE B 1 234 ? 8.656 -2.623 -3.494 1 94.5 234 ILE B C 1
ATOM 4206 O O . ILE B 1 234 ? 8.352 -1.647 -2.803 1 94.5 234 ILE B O 1
ATOM 4210 N N . PRO B 1 235 ? 9.344 -2.473 -4.668 1 93.12 235 PRO B N 1
ATOM 4211 C CA . PRO B 1 235 ? 9.758 -1.113 -5.023 1 93.12 235 PRO B CA 1
ATOM 4212 C C . PRO B 1 235 ? 8.578 -0.178 -5.266 1 93.12 235 PRO B C 1
ATOM 4214 O O . PRO B 1 235 ? 8.664 1.019 -4.984 1 93.12 235 PRO B O 1
ATOM 4217 N N . ILE B 1 236 ? 7.52 -0.702 -5.832 1 92.5 236 ILE B N 1
ATOM 4218 C CA . ILE B 1 236 ? 6.34 0.11 -6.113 1 92.5 236 ILE B CA 1
ATOM 4219 C C . ILE B 1 236 ? 5.754 0.638 -4.805 1 92.5 236 ILE B C 1
ATOM 4221 O O . ILE B 1 236 ? 5.469 1.832 -4.684 1 92.5 236 ILE B O 1
ATOM 4225 N N . LEU B 1 237 ? 5.578 -0.252 -3.836 1 93.81 237 LEU B N 1
ATOM 4226 C CA . LEU B 1 237 ? 5.008 0.13 -2.549 1 93.81 237 LEU B CA 1
ATOM 4227 C C . LEU B 1 237 ? 5.934 1.083 -1.804 1 93.81 237 LEU B C 1
ATOM 4229 O O . LEU B 1 237 ? 5.473 1.996 -1.115 1 93.81 237 LEU B O 1
ATOM 4233 N N . THR B 1 238 ? 7.262 0.831 -1.89 1 93.25 238 THR B N 1
ATOM 4234 C CA . THR B 1 238 ? 8.266 1.708 -1.292 1 93.25 238 THR B CA 1
ATOM 4235 C C . THR B 1 238 ? 8.094 3.141 -1.79 1 93.25 238 THR B C 1
ATOM 4237 O O . THR B 1 238 ? 8.07 4.082 -0.994 1 93.25 238 THR B O 1
ATOM 4240 N N . ARG B 1 239 ? 7.938 3.268 -3.023 1 90.5 239 ARG B N 1
ATOM 4241 C CA . ARG B 1 239 ? 7.762 4.582 -3.627 1 90.5 239 ARG B CA 1
ATOM 4242 C C . ARG B 1 239 ? 6.422 5.195 -3.227 1 90.5 239 ARG B C 1
ATOM 4244 O O . ARG B 1 239 ? 6.355 6.375 -2.875 1 90.5 239 ARG B O 1
ATOM 4251 N N . ASN B 1 240 ? 5.391 4.395 -3.238 1 90.75 240 ASN B N 1
ATOM 4252 C CA . ASN B 1 240 ? 4.039 4.867 -2.959 1 90.75 240 ASN B CA 1
ATOM 4253 C C . ASN B 1 240 ? 3.9 5.352 -1.518 1 90.75 240 ASN B C 1
ATOM 4255 O O . ASN B 1 240 ? 3.238 6.355 -1.256 1 90.75 240 ASN B O 1
ATOM 4259 N N . LEU B 1 241 ? 4.555 4.668 -0.581 1 93.06 241 LEU B N 1
ATOM 4260 C CA . LEU B 1 241 ? 4.305 4.914 0.835 1 93.06 241 LEU B CA 1
ATOM 4261 C C . LEU B 1 241 ? 5.453 5.699 1.46 1 93.06 241 LEU B C 1
ATOM 4263 O O . LEU B 1 241 ? 5.328 6.215 2.572 1 93.06 241 LEU B O 1
ATOM 4267 N N . GLY B 1 242 ? 6.586 5.852 0.736 1 91.38 242 GLY B N 1
ATOM 4268 C CA . GLY B 1 242 ? 7.738 6.559 1.271 1 91.38 242 GLY B CA 1
ATOM 4269 C C . GLY B 1 242 ? 8.438 5.805 2.385 1 91.38 242 GLY B C 1
ATOM 4270 O O . GLY B 1 242 ? 8.898 6.406 3.357 1 91.38 242 GLY B O 1
ATOM 4271 N N . ILE B 1 243 ? 8.477 4.426 2.299 1 94.56 243 ILE B N 1
ATOM 4272 C CA . ILE B 1 243 ? 9.125 3.588 3.297 1 94.56 243 ILE B CA 1
ATOM 4273 C C . ILE B 1 243 ? 10.227 2.758 2.637 1 94.56 243 ILE B C 1
ATOM 4275 O O . ILE B 1 243 ? 10.312 2.701 1.409 1 94.56 243 ILE B O 1
ATOM 4279 N N . GLY B 1 244 ? 11.125 2.182 3.426 1 93.88 244 GLY B N 1
ATOM 4280 C CA . GLY B 1 244 ? 12.195 1.348 2.9 1 93.88 244 GLY B CA 1
ATOM 4281 C C . GLY B 1 244 ? 11.719 -0.019 2.447 1 93.88 244 GLY B C 1
ATOM 4282 O O . GLY B 1 244 ? 10.57 -0.393 2.686 1 93.88 244 GLY B O 1
ATOM 4283 N N . PHE B 1 245 ? 12.609 -0.792 1.881 1 94.38 245 PHE B N 1
ATOM 4284 C CA . PHE B 1 245 ? 12.273 -2.104 1.338 1 94.38 245 PHE B CA 1
ATOM 4285 C C . PHE B 1 245 ? 11.812 -3.047 2.443 1 94.38 245 PHE B C 1
ATOM 4287 O O . PHE B 1 245 ? 10.844 -3.783 2.277 1 94.38 245 PHE B O 1
ATOM 4294 N N . GLU B 1 246 ? 12.531 -3.084 3.527 1 95.31 246 GLU B N 1
ATOM 4295 C CA . GLU B 1 246 ? 12.156 -3.965 4.629 1 95.31 246 GLU B CA 1
ATOM 4296 C C . GLU B 1 246 ? 10.781 -3.604 5.184 1 95.31 246 GLU B C 1
ATOM 4298 O O . GLU B 1 246 ? 9.992 -4.488 5.516 1 95.31 246 GLU B O 1
ATOM 4303 N N . GLY B 1 247 ? 10.539 -2.295 5.266 1 95.19 247 GLY B N 1
ATOM 4304 C CA . GLY B 1 247 ? 9.211 -1.854 5.664 1 95.19 247 GLY B CA 1
ATOM 4305 C C . GLY B 1 247 ? 8.125 -2.271 4.691 1 95.19 247 GLY B C 1
ATOM 4306 O O . GLY B 1 247 ? 7.047 -2.705 5.102 1 95.19 247 GLY B O 1
ATOM 4307 N N . ALA B 1 248 ? 8.414 -2.107 3.428 1 96.06 248 ALA B N 1
ATOM 4308 C CA . ALA B 1 248 ? 7.461 -2.508 2.398 1 96.06 248 ALA B CA 1
ATOM 4309 C C . ALA B 1 248 ? 7.141 -3.996 2.496 1 96.06 248 ALA B C 1
ATOM 4311 O O . ALA B 1 248 ? 5.988 -4.402 2.322 1 96.06 248 ALA B O 1
ATOM 4312 N N . LYS B 1 249 ? 8.148 -4.852 2.773 1 96.5 249 LYS B N 1
ATOM 4313 C CA . LYS B 1 249 ? 7.918 -6.285 2.949 1 96.5 249 LYS B CA 1
ATOM 4314 C C . LYS B 1 249 ? 6.965 -6.547 4.109 1 96.5 249 LYS B C 1
ATOM 4316 O O . LYS B 1 249 ? 6.055 -7.375 3.996 1 96.5 249 LYS B O 1
ATOM 4321 N N . ARG B 1 250 ? 7.188 -5.828 5.199 1 95.81 250 ARG B N 1
ATOM 4322 C CA . ARG B 1 250 ? 6.324 -6.012 6.359 1 95.81 250 ARG B CA 1
ATOM 4323 C C . ARG B 1 250 ? 4.891 -5.59 6.051 1 95.81 250 ARG B C 1
ATOM 4325 O O . ARG B 1 250 ? 3.939 -6.277 6.43 1 95.81 250 ARG B O 1
ATOM 4332 N N . VAL B 1 251 ? 4.758 -4.516 5.348 1 96 251 VAL B N 1
ATOM 4333 C CA . VAL B 1 251 ? 3.436 -4.039 4.953 1 96 251 VAL B CA 1
ATOM 4334 C C . VAL B 1 251 ? 2.77 -5.062 4.039 1 96 251 VAL B C 1
ATOM 4336 O O . VAL B 1 251 ? 1.576 -5.344 4.176 1 96 251 VAL B O 1
ATOM 4339 N N . LEU B 1 252 ? 3.5 -5.633 3.145 1 97.25 252 LEU B N 1
ATOM 4340 C CA . LEU B 1 252 ? 2.965 -6.617 2.213 1 97.25 252 LEU B CA 1
ATOM 4341 C C . LEU B 1 252 ? 2.564 -7.895 2.943 1 97.25 252 LEU B C 1
ATOM 4343 O O . LEU B 1 252 ? 1.575 -8.539 2.584 1 97.25 252 LEU B O 1
ATOM 4347 N N . TRP B 1 253 ? 3.309 -8.297 3.938 1 96.88 253 TRP B N 1
ATOM 4348 C CA . TRP B 1 253 ? 2.904 -9.453 4.727 1 96.88 253 TRP B CA 1
ATOM 4349 C C . TRP B 1 253 ? 1.572 -9.203 5.422 1 96.88 253 TRP B C 1
ATOM 4351 O O . TRP B 1 253 ? 0.715 -10.086 5.477 1 96.88 253 TRP B O 1
ATOM 4361 N N . VAL B 1 254 ? 1.418 -8.031 5.949 1 96.19 254 VAL B N 1
ATOM 4362 C CA . VAL B 1 254 ? 0.139 -7.691 6.562 1 96.19 254 VAL B CA 1
ATOM 4363 C C . VAL B 1 254 ? -0.964 -7.715 5.508 1 96.19 254 VAL B C 1
ATOM 4365 O O . VAL B 1 254 ? -2.076 -8.18 5.773 1 96.19 254 VAL B O 1
ATOM 4368 N N . THR B 1 255 ? -0.643 -7.223 4.348 1 96.75 255 THR B N 1
ATOM 4369 C CA . THR B 1 255 ? -1.593 -7.262 3.242 1 96.75 255 THR B CA 1
ATOM 4370 C C . THR B 1 255 ? -1.996 -8.703 2.93 1 96.75 255 THR B C 1
ATOM 4372 O O . THR B 1 255 ? -3.176 -8.984 2.713 1 96.75 255 THR B O 1
ATOM 4375 N N . ALA B 1 256 ? -0.999 -9.586 2.877 1 97.56 256 ALA B N 1
ATOM 4376 C CA . ALA B 1 256 ? -1.282 -10.992 2.607 1 97.56 256 ALA B CA 1
ATOM 4377 C C . ALA B 1 256 ? -2.256 -11.562 3.635 1 97.56 256 ALA B C 1
ATOM 4379 O O . ALA B 1 256 ? -3.176 -12.305 3.283 1 97.56 256 ALA B O 1
ATOM 4380 N N . ARG B 1 257 ? -2.084 -11.195 4.879 1 97.38 257 ARG B N 1
ATOM 4381 C CA . ARG B 1 257 ? -2.973 -11.68 5.93 1 97.38 257 ARG B CA 1
ATOM 4382 C C . ARG B 1 257 ? -4.363 -11.07 5.793 1 97.38 257 ARG B C 1
ATOM 4384 O O . ARG B 1 257 ? -5.367 -11.742 6.035 1 97.38 257 ARG B O 1
ATOM 4391 N N . GLU B 1 258 ? -4.398 -9.812 5.426 1 96.25 258 GLU B N 1
ATOM 4392 C CA . GLU B 1 258 ? -5.695 -9.203 5.156 1 96.25 258 GLU B CA 1
ATOM 4393 C C . GLU B 1 258 ? -6.414 -9.906 4.012 1 96.25 258 GLU B C 1
ATOM 4395 O O . GLU B 1 258 ? -7.633 -10.078 4.047 1 96.25 258 GLU B O 1
ATOM 4400 N N . LEU B 1 259 ? -5.691 -10.297 3.008 1 97.56 259 LEU B N 1
ATOM 4401 C CA . LEU B 1 259 ? -6.273 -11.008 1.876 1 97.56 259 LEU B CA 1
ATOM 4402 C C . LEU B 1 259 ? -6.863 -12.344 2.32 1 97.56 259 LEU B C 1
ATOM 4404 O O . LEU B 1 259 ? -7.895 -12.773 1.801 1 97.56 259 LEU B O 1
ATOM 4408 N N . GLU B 1 260 ? -6.223 -13.023 3.248 1 97.31 260 GLU B N 1
ATOM 4409 C CA . GLU B 1 260 ? -6.762 -14.273 3.785 1 97.31 260 GLU B CA 1
ATOM 4410 C C . GLU B 1 260 ? -8.125 -14.047 4.438 1 97.31 260 GLU B C 1
ATOM 4412 O O . GLU B 1 260 ? -9.039 -14.859 4.266 1 97.31 260 GLU B O 1
ATOM 4417 N N . GLY B 1 261 ? -8.141 -12.945 5.141 1 94.81 261 GLY B N 1
ATOM 4418 C CA . GLY B 1 261 ? -9.445 -12.594 5.684 1 94.81 261 GLY B CA 1
ATOM 4419 C C . GLY B 1 261 ? -10.484 -12.32 4.609 1 94.81 261 GLY B C 1
ATOM 4420 O O . GLY B 1 261 ? -11.641 -12.711 4.746 1 94.81 261 GLY B O 1
ATOM 4421 N N . GLU B 1 262 ? -10.07 -11.656 3.553 1 95.38 262 GLU B N 1
ATOM 4422 C CA . GLU B 1 262 ? -10.961 -11.352 2.439 1 95.38 262 GLU B CA 1
ATOM 4423 C C . GLU B 1 262 ? -11.492 -12.633 1.797 1 95.38 262 GLU B C 1
ATOM 4425 O O . GLU B 1 262 ? -12.641 -12.688 1.355 1 95.38 262 GLU B O 1
ATOM 4430 N N . MET B 1 263 ? -10.641 -13.656 1.712 1 96.06 263 MET B N 1
ATOM 4431 C CA . MET B 1 263 ? -11.062 -14.938 1.147 1 96.06 263 MET B CA 1
ATOM 4432 C C . MET B 1 263 ? -12.266 -15.492 1.898 1 96.06 263 MET B C 1
ATOM 4434 O O . MET B 1 263 ? -13.219 -15.977 1.282 1 96.06 263 MET B O 1
ATOM 4438 N N . GLU B 1 264 ? -12.156 -15.438 3.168 1 93.31 264 GLU B N 1
ATOM 4439 C CA . GLU B 1 264 ? -13.242 -15.93 4.008 1 93.31 264 GLU B CA 1
ATOM 4440 C C . GLU B 1 264 ? -14.516 -15.117 3.803 1 93.31 264 GLU B C 1
ATOM 4442 O O . GLU B 1 264 ? -15.609 -15.68 3.725 1 93.31 264 GLU B O 1
ATOM 4447 N N . GLY B 1 265 ? -14.375 -13.844 3.697 1 92.62 265 GLY B N 1
ATOM 4448 C CA . GLY B 1 265 ? -15.523 -12.969 3.521 1 92.62 265 GLY B CA 1
ATOM 4449 C C . GLY B 1 265 ? -16.219 -13.172 2.193 1 92.62 265 GLY B C 1
ATOM 4450 O O . GLY B 1 265 ? -17.453 -13.016 2.104 1 92.62 265 GLY B O 1
ATOM 4451 N N . LEU B 1 266 ? -15.492 -13.477 1.187 1 92.94 266 LEU B N 1
ATOM 4452 C CA . LEU B 1 266 ? -16.031 -13.609 -0.164 1 92.94 266 LEU B CA 1
ATOM 4453 C C . LEU B 1 266 ? -16.922 -14.836 -0.272 1 92.94 266 LEU B C 1
ATOM 4455 O O . LEU B 1 266 ? -17.766 -14.914 -1.167 1 92.94 266 LEU B O 1
ATOM 4459 N N . VAL B 1 267 ? -16.75 -15.797 0.632 1 91.69 267 VAL B N 1
ATOM 4460 C CA . VAL B 1 267 ? -17.531 -17.016 0.514 1 91.69 267 VAL B CA 1
ATOM 4461 C C . VAL B 1 267 ? -18.531 -17.109 1.659 1 91.69 267 VAL B C 1
ATOM 4463 O O . VAL B 1 267 ? -19.375 -18.016 1.695 1 91.69 267 VAL B O 1
ATOM 4466 N N . GLU B 1 268 ? -18.391 -16.125 2.447 1 88.19 268 GLU B N 1
ATOM 4467 C CA . GLU B 1 268 ? -19.312 -16.125 3.58 1 88.19 268 GLU B CA 1
ATOM 4468 C C . GLU B 1 268 ? -20.75 -15.945 3.117 1 88.19 268 GLU B C 1
ATOM 4470 O O . GLU B 1 268 ? -21.047 -15.055 2.316 1 88.19 268 GLU B O 1
ATOM 4475 N N . GLY B 1 269 ? -21.656 -16.766 3.467 1 83.38 269 GLY B N 1
ATOM 4476 C CA . GLY B 1 269 ? -23.078 -16.656 3.195 1 83.38 269 GLY B CA 1
ATOM 4477 C C . GLY B 1 269 ? -23.484 -17.25 1.86 1 83.38 269 GLY B C 1
ATOM 4478 O O . GLY B 1 269 ? -24.672 -17.344 1.551 1 83.38 269 GLY B O 1
ATOM 4479 N N . LEU B 1 270 ? -22.453 -17.547 1.012 1 85.12 270 LEU B N 1
ATOM 4480 C CA . LEU B 1 270 ? -22.766 -18.188 -0.266 1 85.12 270 LEU B CA 1
ATOM 4481 C C . LEU B 1 270 ? -23.219 -19.625 -0.066 1 85.12 270 LEU B C 1
ATOM 4483 O O . LEU B 1 270 ? -22.734 -20.312 0.824 1 85.12 270 LEU B O 1
ATOM 4487 N N . GLU B 1 271 ? -24.266 -19.953 -0.739 1 89.06 271 GLU B N 1
ATOM 4488 C CA . GLU B 1 271 ? -24.641 -21.359 -0.807 1 89.06 271 GLU B CA 1
ATOM 4489 C C . GLU B 1 271 ? -23.828 -22.094 -1.858 1 89.06 271 GLU B C 1
ATOM 4491 O O . GLU B 1 271 ? -24.125 -22.031 -3.053 1 89.06 271 GLU B O 1
ATOM 4496 N N . LEU B 1 272 ? -22.906 -22.875 -1.343 1 91.25 272 LEU B N 1
ATOM 4497 C CA . LEU B 1 272 ? -21.984 -23.547 -2.244 1 91.25 272 LEU B CA 1
ATOM 4498 C C . LEU B 1 272 ? -22.391 -25 -2.451 1 91.25 272 LEU B C 1
ATOM 4500 O O . LEU B 1 272 ? -22.828 -25.672 -1.513 1 91.25 272 LEU B O 1
ATOM 4504 N N . SER B 1 273 ? -22.312 -25.453 -3.652 1 94.44 273 SER B N 1
ATOM 4505 C CA . SER B 1 273 ? -22.391 -26.875 -3.912 1 94.44 273 SER B CA 1
ATOM 4506 C C . SER B 1 273 ? -21.203 -27.625 -3.283 1 94.44 273 SER B C 1
ATOM 4508 O O . SER B 1 273 ? -20.219 -27 -2.873 1 94.44 273 SER B O 1
ATOM 4510 N N . PRO B 1 274 ? -21.297 -28.875 -3.209 1 95.5 274 PRO B N 1
ATOM 4511 C CA . PRO B 1 274 ? -20.156 -29.641 -2.703 1 95.5 274 PRO B CA 1
ATOM 4512 C C . PRO B 1 274 ? -18.891 -29.391 -3.506 1 95.5 274 PRO B C 1
ATOM 4514 O O . PRO B 1 274 ? -17.797 -29.297 -2.928 1 95.5 274 PRO B O 1
ATOM 4517 N N . GLN B 1 275 ? -19.016 -29.312 -4.812 1 96.31 275 GLN B N 1
ATOM 4518 C CA . GLN B 1 275 ? -17.859 -29.016 -5.664 1 96.31 275 GLN B CA 1
ATOM 4519 C C . GLN B 1 275 ? -17.312 -27.625 -5.383 1 96.31 275 GLN B C 1
ATOM 4521 O O . GLN B 1 275 ? -16.109 -27.422 -5.371 1 96.31 275 GLN B O 1
ATOM 4526 N N . GLY B 1 276 ? -18.266 -26.734 -5.195 1 96.31 276 GLY B N 1
ATOM 4527 C CA . GLY B 1 276 ? -17.859 -25.391 -4.859 1 96.31 276 GLY B CA 1
ATOM 4528 C C . GLY B 1 276 ? -17.109 -25.297 -3.543 1 96.31 276 GLY B C 1
ATOM 4529 O O . GLY B 1 276 ? -16.109 -24.578 -3.439 1 96.31 276 GLY B O 1
ATOM 4530 N N . GLU B 1 277 ? -17.562 -26.016 -2.559 1 96.12 277 GLU B N 1
ATOM 4531 C CA . GLU B 1 277 ? -16.891 -26.047 -1.26 1 96.12 277 GLU B CA 1
ATOM 4532 C C . GLU B 1 277 ? -15.477 -26.609 -1.378 1 96.12 277 GLU B C 1
ATOM 4534 O O . GLU B 1 277 ? -14.539 -26.078 -0.782 1 96.12 277 GLU B O 1
ATOM 4539 N N . ARG B 1 278 ? -15.367 -27.625 -2.148 1 97.12 278 ARG B N 1
ATOM 4540 C CA . ARG B 1 278 ? -14.055 -28.219 -2.377 1 97.12 278 ARG B CA 1
ATOM 4541 C C . ARG B 1 278 ? -13.117 -27.25 -3.088 1 97.12 278 ARG B C 1
ATOM 4543 O O . ARG B 1 278 ? -11.922 -27.203 -2.791 1 97.12 278 ARG B O 1
ATOM 4550 N N . TYR B 1 279 ? -13.734 -26.516 -3.965 1 97.81 279 TYR B N 1
ATOM 4551 C CA . TYR B 1 279 ? -12.922 -25.578 -4.73 1 97.81 279 TYR B CA 1
ATOM 4552 C C . TYR B 1 279 ? -12.406 -24.453 -3.844 1 97.81 279 TYR B C 1
ATOM 4554 O O . TYR B 1 279 ? -11.25 -24.047 -3.953 1 97.81 279 TYR B O 1
ATOM 4562 N N . VAL B 1 280 ? -13.219 -23.969 -2.986 1 97.44 280 VAL B N 1
ATOM 4563 C CA . VAL B 1 280 ? -12.812 -22.922 -2.055 1 97.44 280 VAL B CA 1
ATOM 4564 C C . VAL B 1 280 ? -11.641 -23.406 -1.205 1 97.44 280 VAL B C 1
ATOM 4566 O O . VAL B 1 280 ? -10.656 -22.688 -1.026 1 97.44 280 VAL B O 1
ATOM 4569 N N . GLN B 1 281 ? -11.75 -24.562 -0.77 1 97.31 281 GLN B N 1
ATOM 4570 C CA . GLN B 1 281 ? -10.68 -25.109 0.05 1 97.31 281 GLN B CA 1
ATOM 4571 C C . GLN B 1 281 ? -9.406 -25.328 -0.769 1 97.31 281 GLN B C 1
ATOM 4573 O O . GLN B 1 281 ? -8.297 -25.094 -0.276 1 97.31 281 GLN B O 1
ATOM 4578 N N . ALA B 1 282 ? -9.539 -25.734 -1.952 1 98.31 282 ALA B N 1
ATOM 4579 C CA . ALA B 1 282 ? -8.398 -25.938 -2.838 1 98.31 282 ALA B CA 1
ATOM 4580 C C . ALA B 1 282 ? -7.652 -24.625 -3.074 1 98.31 282 ALA B C 1
ATOM 4582 O O . ALA B 1 282 ? -6.418 -24.594 -3.088 1 98.31 282 ALA B O 1
ATOM 4583 N N . LEU B 1 283 ? -8.414 -23.578 -3.262 1 98.44 283 LEU B N 1
ATOM 4584 C CA . LEU B 1 283 ? -7.816 -22.266 -3.467 1 98.44 283 LEU B CA 1
ATOM 4585 C C . LEU B 1 283 ? -7.031 -21.828 -2.234 1 98.44 283 LEU B C 1
ATOM 4587 O O . LEU B 1 283 ? -5.945 -21.266 -2.355 1 98.44 283 LEU B O 1
ATOM 4591 N N . LYS B 1 284 ? -7.562 -22.125 -1.122 1 98.12 284 LYS B N 1
ATOM 4592 C CA . LYS B 1 284 ? -6.871 -21.781 0.116 1 98.12 284 LYS B CA 1
ATOM 4593 C C . LYS B 1 284 ? -5.59 -22.594 0.28 1 98.12 284 LYS B C 1
ATOM 4595 O O . LYS B 1 284 ? -4.566 -22.062 0.725 1 98.12 284 LYS B O 1
ATOM 4600 N N . TYR B 1 285 ? -5.613 -23.828 -0.108 1 98.56 285 TYR B N 1
ATOM 4601 C CA . TYR B 1 285 ? -4.414 -24.656 -0.11 1 98.56 285 TYR B CA 1
ATOM 4602 C C . TYR B 1 285 ? -3.373 -24.094 -1.075 1 98.56 285 TYR B C 1
ATOM 4604 O O . TYR B 1 285 ? -2.174 -24.125 -0.785 1 98.56 285 TYR B O 1
ATOM 4612 N N . MET B 1 286 ? -3.834 -23.641 -2.15 1 98.56 286 MET B N 1
ATOM 4613 C CA . MET B 1 286 ? -2.914 -23.078 -3.129 1 98.56 286 MET B CA 1
ATOM 4614 C C . MET B 1 286 ? -2.178 -21.875 -2.547 1 98.56 286 MET B C 1
ATOM 4616 O O . MET B 1 286 ? -0.961 -21.75 -2.697 1 98.56 286 MET B O 1
ATOM 4620 N N . ALA B 1 287 ? -2.91 -21 -1.856 1 98.31 287 ALA B N 1
ATOM 4621 C CA . ALA B 1 287 ? -2.305 -19.828 -1.243 1 98.31 287 ALA B CA 1
ATOM 4622 C C . ALA B 1 287 ? -1.295 -20.219 -0.17 1 98.31 287 ALA B C 1
ATOM 4624 O O . ALA B 1 287 ? -0.14 -19.797 -0.208 1 98.31 287 ALA B O 1
ATOM 4625 N N . SER B 1 288 ? -1.735 -21.062 0.741 1 98.19 288 SER B N 1
ATOM 4626 C CA . SER B 1 288 ? -0.864 -21.453 1.844 1 98.19 288 SER B CA 1
ATOM 4627 C C . SER B 1 288 ? 0.292 -22.312 1.354 1 98.19 288 SER B C 1
ATOM 4629 O O . SER B 1 288 ? 1.419 -22.188 1.837 1 98.19 288 SER B O 1
ATOM 4631 N N . GLY B 1 289 ? 0.006 -23.188 0.422 1 98.38 289 GLY B N 1
ATOM 4632 C CA . GLY B 1 289 ? 1.044 -24.031 -0.149 1 98.38 289 GLY B CA 1
ATOM 4633 C C . GLY B 1 289 ? 2.125 -23.234 -0.865 1 98.38 289 GLY B C 1
ATOM 4634 O O . GLY B 1 289 ? 3.312 -23.547 -0.729 1 98.38 289 GLY B O 1
ATOM 4635 N N . ASN B 1 290 ? 1.686 -22.281 -1.617 1 98.06 290 ASN B N 1
ATOM 4636 C CA . ASN B 1 290 ? 2.648 -21.422 -2.299 1 98.06 290 ASN B CA 1
ATOM 4637 C C . ASN B 1 290 ? 3.576 -20.734 -1.307 1 98.06 290 ASN B C 1
ATOM 4639 O O . ASN B 1 290 ? 4.785 -20.641 -1.533 1 98.06 290 ASN B O 1
ATOM 4643 N N . GLU B 1 291 ? 2.992 -20.172 -0.303 1 97.44 291 GLU B N 1
ATOM 4644 C CA . GLU B 1 291 ? 3.799 -19.484 0.7 1 97.44 291 GLU B CA 1
ATOM 4645 C C . GLU B 1 291 ? 4.816 -20.422 1.336 1 97.44 291 GLU B C 1
ATOM 4647 O O . GLU B 1 291 ? 5.984 -20.062 1.502 1 97.44 291 GLU B O 1
ATOM 4652 N N . GLN B 1 292 ? 4.375 -21.625 1.651 1 97.19 292 GLN B N 1
ATOM 4653 C CA . GLN B 1 292 ? 5.273 -22.609 2.248 1 97.19 292 GLN B CA 1
ATOM 4654 C C . GLN B 1 292 ? 6.387 -23 1.279 1 97.19 292 GLN B C 1
ATOM 4656 O O . GLN B 1 292 ? 7.559 -23.031 1.655 1 97.19 292 GLN B O 1
ATOM 4661 N N . TRP B 1 293 ? 6.027 -23.297 0.113 1 97.38 293 TRP B N 1
ATOM 4662 C CA . TRP B 1 293 ? 7.016 -23.672 -0.894 1 97.38 293 TRP B CA 1
ATOM 4663 C C . TRP B 1 293 ? 8 -22.531 -1.138 1 97.38 293 TRP B C 1
ATOM 4665 O O . TRP B 1 293 ? 9.211 -22.75 -1.165 1 97.38 293 TRP B O 1
ATOM 4675 N N . SER B 1 294 ? 7.531 -21.312 -1.318 1 95.38 294 SER B N 1
ATOM 4676 C CA . SER B 1 294 ? 8.375 -20.156 -1.578 1 95.38 294 SER B CA 1
ATOM 4677 C C . SER B 1 294 ? 9.367 -19.938 -0.445 1 95.38 294 SER B C 1
ATOM 4679 O O . SER B 1 294 ? 10.484 -19.469 -0.675 1 95.38 294 SER B O 1
ATOM 4681 N N . GLY B 1 295 ? 8.977 -20.312 0.739 1 93.94 295 GLY B N 1
ATOM 4682 C CA . GLY B 1 295 ? 9.836 -20.141 1.898 1 93.94 295 GLY B CA 1
ATOM 4683 C C . GLY B 1 295 ? 10.906 -21.203 2.025 1 93.94 295 GLY B C 1
ATOM 4684 O O . GLY B 1 295 ? 11.898 -21.016 2.729 1 93.94 295 GLY B O 1
ATOM 4685 N N . THR B 1 296 ? 10.711 -22.266 1.243 1 92.62 296 THR B N 1
ATOM 4686 C CA . THR B 1 296 ? 11.609 -23.391 1.488 1 92.62 296 THR B CA 1
ATOM 4687 C C . THR B 1 296 ? 12.336 -23.797 0.209 1 92.62 296 THR B C 1
ATOM 4689 O O . THR B 1 296 ? 13.344 -24.5 0.259 1 92.62 296 THR B O 1
ATOM 4692 N N . THR B 1 297 ? 11.883 -23.375 -0.92 1 92.38 297 THR B N 1
ATOM 4693 C CA . THR B 1 297 ? 12.469 -23.766 -2.201 1 92.38 297 THR B CA 1
ATOM 4694 C C . THR B 1 297 ? 13.867 -23.188 -2.359 1 92.38 297 THR B C 1
ATOM 4696 O O . THR B 1 297 ? 14.156 -22.094 -1.854 1 92.38 297 THR B O 1
ATOM 4699 N N . SER B 1 298 ? 14.688 -23.844 -3.059 1 88.69 298 SER B N 1
ATOM 4700 C CA . SER B 1 298 ? 16.031 -23.359 -3.377 1 88.69 298 SER B CA 1
ATOM 4701 C C . SER B 1 298 ? 15.984 -22.297 -4.48 1 88.69 298 SER B C 1
ATOM 4703 O O . SER B 1 298 ? 16.969 -21.578 -4.691 1 88.69 298 SER B O 1
ATOM 4705 N N . ARG B 1 299 ? 14.914 -22.234 -5.055 1 85.38 299 ARG B N 1
ATOM 4706 C CA . ARG B 1 299 ? 14.734 -21.281 -6.152 1 85.38 299 ARG B CA 1
ATOM 4707 C C . ARG B 1 299 ? 15.023 -19.859 -5.691 1 85.38 299 ARG B C 1
ATOM 4709 O O . ARG B 1 299 ? 15.516 -19.047 -6.473 1 85.38 299 ARG B O 1
ATOM 4716 N N . TYR B 1 300 ? 14.648 -19.641 -4.48 1 85.25 300 TYR B N 1
ATOM 4717 C CA . TYR B 1 300 ? 14.719 -18.281 -3.994 1 85.25 300 TYR B CA 1
ATOM 4718 C C . TYR B 1 300 ? 15.891 -18.094 -3.033 1 85.25 300 TYR B C 1
ATOM 4720 O O . TYR B 1 300 ? 16.062 -17.031 -2.439 1 85.25 300 TYR B O 1
ATOM 4728 N N . LYS B 1 301 ? 16.844 -19.125 -2.959 1 79.81 301 LYS B N 1
ATOM 4729 C CA . LYS B 1 301 ? 17.984 -19.016 -2.049 1 79.81 301 LYS B CA 1
ATOM 4730 C C . LYS B 1 301 ? 19.188 -18.406 -2.746 1 79.81 301 LYS B C 1
ATOM 4732 O O . LYS B 1 301 ? 19.391 -18.625 -3.941 1 79.81 301 LYS B O 1
ATOM 4737 N N . ILE B 1 302 ? 19.766 -17.547 -1.936 1 71.56 302 ILE B N 1
ATOM 4738 C CA . ILE B 1 302 ? 20.969 -16.906 -2.438 1 71.56 302 ILE B CA 1
ATOM 4739 C C . ILE B 1 302 ? 22.188 -17.75 -2.068 1 71.56 302 ILE B C 1
ATOM 4741 O O . ILE B 1 302 ? 22.312 -18.219 -0.933 1 71.56 302 ILE B O 1
ATOM 4745 N N . TYR B 1 303 ? 22.984 -18.203 -2.951 1 62.31 303 TYR B N 1
ATOM 4746 C CA . TYR B 1 303 ? 24.234 -18.906 -2.656 1 62.31 303 TYR B CA 1
ATOM 4747 C C . TYR B 1 303 ? 25.438 -18 -2.826 1 62.31 303 TYR B C 1
ATOM 4749 O O . TYR B 1 303 ? 25.406 -17.062 -3.635 1 62.31 303 TYR B O 1
#

Radius of gyration: 30.02 Å; Cα contacts (8 Å, |Δi|>4): 733; chains: 2; bounding box: 52×87×66 Å

Nearest PDB structures (foldseek):
  2oa6-assembly1_D  TM=9.274E-01  e=1.718E-18  Aspergillus terreus
  5imi-assembly1_A  TM=9.297E-01  e=6.654E-18  Aspergillus terreus
  5in8-assembly1_B-2  TM=9.257E-01  e=1.124E-17  Aspergillus terreus
  5imn-assembly1_B-2  TM=9.269E-01  e=4.167E-17  Aspergillus terreus
  5imn-assembly1_A  TM=9.298E-01  e=5.658E-17  Aspergillus terreus

pLDDT: mean 90.15, std 12.5, range [20.75, 98.75]

InterPro domains:
  IPR008949 Isoprenoid synthase domain superfamily [G3DSA:1.10.600.10] (3-302)
  IPR008949 Isoprenoid synthase domain superfamily [SSF48576] (15-299)

Foldseek 3Di:
DPPPPLAAPFDWAFAPCLVVLLVVLLVVCVVQPDDPDPVVSVQLSLLSQLRLLRLLANPFDSLLSNLLSLVVSLVVVLVVVCVVDDVVVSVVVLVQLLCVLVVNDDFDCVDSSSVSSVVSLVSLCVQPVVLSNQLSVLVSLCSVLCSDPPLQDDQADVVLLVSVCSPVRLSNSLSSNCSRRVFDDDPVLVVLCVVLSSLLSSLLQLLLLLLLVVVQVVVVVPVPPPRPDRSHVQVSVCVVVVHDSVVSNVVSSVVSNVSVVVLCVSCPPDDDDPSSVVSSSSSSSSSNSSNVSSNRGCVRDDD/DPDPPLAAPFDWAFAPCLVVLLVVLLVVCVVQPDDPDPVRSVQLSLLSQLRLLRLLANPFDSLLSNLLSLVVSLVVVLVVVCVVDDVVVSVVVLVQLLCVLVVNDDFDCVDSSSVSSVVSLVSLCVQPVVLSNQLSVLVNLCSVLCSDPPLQDDQADVVLLVSVCSPVRLSNSLSSNCSRRVFDDDPVLVVLCVVLSSLLVSLLQLLLLLLLVVVQVVVVVVVPPPRPDRSHVQVSVCVVVVHDSVVSNVVSSVVSNVSVVVLCVSCPPDDADPSSVVSSSSSSSSSNSSNVSSNRGCVRDDD

Solvent-accessible surface area (backbone atoms only — not comparable to full-atom values): 31956 Å² total; per-residue (Å²): 131,48,56,55,57,81,64,79,89,57,68,70,53,61,21,88,56,29,67,59,45,37,52,54,47,50,51,51,44,63,73,55,48,83,63,94,39,71,65,54,44,52,54,56,59,52,35,40,54,34,46,41,44,18,15,31,37,40,80,36,50,66,74,45,44,45,40,50,23,45,48,53,44,49,54,51,49,49,56,53,50,42,71,75,38,55,69,69,58,34,48,51,54,48,51,53,53,49,31,40,70,70,66,76,43,82,72,52,68,86,40,47,68,42,33,53,50,48,49,34,51,51,54,35,39,72,74,39,47,71,42,32,50,44,25,44,53,14,46,52,47,22,52,54,38,65,69,46,72,73,74,80,66,62,77,44,60,44,60,39,51,59,52,45,37,32,51,73,22,42,56,20,53,58,26,42,50,28,43,34,61,68,48,75,72,53,73,67,50,52,62,67,40,48,64,52,50,53,45,36,42,49,38,37,50,51,44,44,41,56,49,30,37,69,36,51,52,54,51,49,65,66,60,69,49,82,78,72,72,78,89,42,65,41,66,46,46,15,60,39,70,68,39,51,63,70,45,27,44,54,39,45,45,50,44,40,53,39,35,54,52,46,51,53,58,74,52,56,88,58,88,64,50,73,51,50,51,52,47,55,51,40,48,44,20,33,34,35,16,44,45,53,38,48,72,66,29,52,74,36,54,75,128,130,47,56,56,58,82,63,78,90,57,68,70,52,62,21,89,57,29,67,61,45,37,51,55,46,49,52,52,41,63,71,57,46,84,63,95,39,71,67,54,43,51,54,57,60,50,35,40,55,34,45,41,45,18,15,30,36,41,82,37,49,64,74,44,44,44,41,51,23,44,49,54,43,49,54,51,48,48,56,53,49,41,71,75,38,56,68,70,58,34,49,52,54,48,50,52,52,50,30,38,71,69,66,78,44,81,71,53,68,87,40,47,69,41,34,53,51,49,49,35,51,52,54,35,38,73,75,38,47,70,43,34,50,45,24,44,53,13,46,53,47,23,53,53,38,64,68,46,74,72,73,80,65,62,77,43,60,45,58,39,50,57,53,44,37,33,51,74,22,42,57,21,52,59,26,41,49,29,43,33,59,66,49,76,72,53,74,69,50,51,63,67,42,50,64,50,50,52,46,35,43,49,38,36,51,50,44,44,40,56,50,31,38,69,37,50,50,52,50,50,65,68,59,69,49,83,78,71,72,76,90,42,66,43,66,47,46,14,60,39,71,68,39,52,63,70,43,28,42,52,38,46,45,50,44,40,55,39,36,54,54,47,51,53,58,74,52,56,90,58,89,64,52,73,50,50,51,51,47,55,51,39,48,44,19,34,33,34,16,45,46,53,39,49,72,65,30,51,74,35,54,77,129

Organism: NCBI:txid1220207

Sequence (606 aa):
MSTTTTTTTLLTKCNPLAPQLTETVHTYLDKTWSFSSANYKSAFFEMDFPRLLALFCPEGPLDRLESAALFVCLTGILDDAFSQMSIPASREIGAKLLHIMQGTASADLSNPLEKILMKIINDMKTQNEELANDVLKGAIALFHAQTSKARLEVAQLDEYFGFRYGDVGGEFFTALIRFVDNIVLTGSERDDFQYLERTVVRHMIIANDILSWEKELKEAAESNQEGAELCSAIPILTRNLGIGFEGAKRVLWVTARELEGEMEGLVEGLELSPQGERYVQALKYMASGNEQWSGTTSRYKIYMSTTTTTTTLLTKCNPLAPQLTETVHTYLDKTWSFSSANYKSAFFEMDFPRLLALFCPEGPLDRLESAALFVCLTGILDDAFSQMSIPASREIGAKLLHIMQGTASADLSNPLEKILMKIINDMKTQNEELANDVLKGAIALFHAQTSKARLEVAQLDEYFGFRYGDVGGEFFTALIRFVDNIVLTGSERDDFQYLERTVVRHMIIANDILSWEKELKEAAESNQEGAELCSAIPILTRNLGIGFEGAKRVLWVTARELEGEMEGLVEGLELSPQGERYVQALKYMASGNEQWSGTTSRYKIY

Secondary structure (DSSP, 8-state):
------S--S-----TTHHHHHHHHHHHHHHH---S-HHHHHHHHHT-HHHHHHHH-TT--HHHHHHHHHHHHHHHHHHHHHHHS-HHHHHHHHHHHHHHHHTSS---TTSHHHHHHHHHHHHHHHHHHHHHHHHHHHHHHHHHHHH-GGGGG--SHHHHHHHHHHHTTHHHHHHHHHHHTT----HHHHHHHHHHHHHHHHHHHHHHHHHTHHHHHHHHHHS--TT----SHHHHHHHHHT--HHHHHHHHHHHHHHHHHHHHHHHTT----HHHHHHHHHHHHHHHHHHHHHHH-GGG---/------S--S-----TTHHHHHHHHHHHHHHH---S-HHHHHHHHHT-HHHHHHHH-TT--HHHHHHHHHHHHHHHHHHHHHHHS-HHHHHHHHHHHHHHHHTSS---TTSHHHHHHHHHHHHHHHHHHHHHHHHHHHHHHHHHHHH-GGGGG--SHHHHHHHHHHHTTHHHHHHHHHHHTT----HHHHHHHHHHHHHHHHHHHHHHHHHTHHHHHHHHHHS--TT----SHHHHHHHHHT--HHHHHHHHHHHHHHHHHHHHHHHTT----HHHHHHHHHHHHHHHHHHHHHHH-GGG---